Protein AF-0000000068094426 (afdb_homodimer)

Secondary structure (DSSP, 8-state):
--HHHHHHHHHHHHHHHHH--HHHHHHHHHHHHHHHHHHHHIIIIIIS----S-HHHHHHHHHHHHHHHHHTS---HHHHHHHHHHHHHHHHHHHHHHHTTS-THHHHHHHHHHHHHHHHHHHH-HHHH-GGG-EE-----EETTEETTSHHHHHHHHHHHHHHHHHHHHHHHTSHHHHHHHHHHH-HHHHHHTT--HHHHHHHHHHHHHHHHHHHHHHHHHHHSEE-STTSSHHHHHHHHHHHHHTTTT-TTTHHHHHHHHHHHHHHHGGGSTTHHHHHHHHHHHHHHS-HHHHHHHHHHHHHHHHHHHT---------/--HHHHHHHHHHHHHHHHH--HHHHHHHHHHHHHHHHHHHHIIIIIIS----S-HHHHHHHHHHHHHHHHHTS---HHHHHHHHHHHHHHHHHHHHHHHTTS-THHHHHHHHHHHHHHHHHHHH-HHHH-GGG-EE-----EETTEETTSHHHHHHHHHHHHHHHHHHHHHHHTSHHHHHHHHHHH-HHHHHHTT--HHHHHHHHHHHHHHHHHHHHHHHHHHHSEE-STTSSHHHHHHHHHHHHHTTSS-TTTHHHHHHHHHHHHHHHGGGSTTHHHHHHHHHHHHHHS-HHHHHHHHHHHHHHHHHHHT-----TT--

Solvent-accessible surface area (backbone atoms only — not comparable to full-atom values): 30551 Å² total; per-residue (Å²): 124,73,60,62,64,54,52,53,52,50,50,51,49,51,52,52,59,70,67,67,43,67,65,60,35,46,53,50,33,52,35,24,44,53,37,28,30,29,53,20,44,20,49,29,36,36,39,33,54,44,64,65,42,21,55,21,28,24,22,40,48,0,20,48,43,16,38,44,33,29,60,75,64,64,36,56,45,67,57,13,27,54,45,3,14,50,50,10,17,51,49,26,38,55,47,35,68,59,43,65,78,42,56,68,52,54,20,31,50,35,29,31,28,51,18,50,26,47,30,45,49,37,38,67,35,42,92,80,42,36,8,80,80,19,44,74,33,82,61,59,44,60,63,86,88,43,67,39,71,42,54,69,48,38,31,52,53,35,43,51,52,34,51,51,49,50,51,51,51,53,54,41,54,74,33,74,64,24,51,50,31,40,40,34,33,71,31,50,68,61,24,48,75,75,72,39,61,49,67,60,55,53,33,52,42,34,19,52,18,16,21,31,13,0,35,24,16,13,52,47,27,51,68,64,33,49,45,52,41,75,71,27,34,64,67,41,15,50,48,40,48,31,23,21,46,60,21,47,26,63,35,72,75,39,31,53,55,16,29,51,49,52,49,52,50,46,60,69,30,53,85,63,55,78,51,45,56,42,51,48,26,50,50,37,42,48,37,68,76,50,44,40,56,57,47,48,46,46,46,46,48,49,49,43,48,52,51,49,62,68,56,51,73,77,73,74,81,61,88,122,124,74,58,61,65,53,53,52,52,50,51,52,48,52,54,51,60,70,66,66,44,66,66,60,38,45,51,50,31,52,34,23,46,52,38,28,31,28,54,21,45,21,49,30,35,35,39,33,54,45,63,66,42,21,54,20,27,24,22,40,46,0,20,49,42,15,39,44,33,30,60,76,64,64,36,55,44,67,58,14,26,52,45,3,14,49,52,10,17,51,48,25,37,55,47,34,70,59,42,66,78,43,57,68,53,54,20,31,52,38,29,32,27,50,18,52,28,47,33,46,48,37,38,68,34,42,91,80,41,37,9,78,79,18,44,75,33,83,59,59,44,60,64,85,89,44,67,40,71,43,56,69,46,37,31,54,53,35,43,48,53,34,52,51,49,49,52,52,49,53,54,40,53,74,33,74,62,26,50,51,31,41,40,33,34,72,33,51,68,60,23,46,74,74,74,40,58,50,68,59,56,54,32,52,42,35,20,52,20,15,21,31,12,0,35,25,15,13,53,47,28,50,69,65,32,47,44,52,42,76,71,27,32,65,65,41,15,50,48,39,49,32,23,22,46,61,22,48,26,62,36,74,75,39,31,54,56,17,29,51,51,52,50,53,52,48,60,69,31,54,85,63,55,78,51,46,57,40,49,47,26,51,50,37,42,49,36,68,77,50,42,40,55,57,48,48,44,49,47,47,47,50,49,44,48,54,51,50,63,68,56,56,72,81,72,70,80,60,88,115

InterPro domains:
  IPR001851 ABC transporter, permease [PF02653] (24-288)
  IPR043428 High-affinity branched-chain amino acid transport system permease protein LivM-like [PTHR30482] (7-308)
  IPR043428 High-affinity branched-chain amino acid transport system permease protein LivM-like [cd06581] (32-290)

Sequence (640 aa):
MKKLPLVLTLALLAAVYSTGNAYLINLFVVCAIYALPAIGLSLLVGHCGQISLGHAAFVGIGAYAAAIASQRWDMDPWLAVLFAAALACAAAWAVGKLVFRLRGHHLAMATLALGMIVHTVLVEWHDVTGGPDGISVAGVLKVGSLELASDPAFFVLGWLAVIVALILADNLIRSPFGLALRVVGESELVAGSIGIAPARVKQLIMMASGALAGLSGGLYTFWTGYISPDPFNVALSIKLLLIVALSGFTGTWRTLVGVFFVVLVSEGMKSFGHLDVILYGLLLILTMLFPVQRLGNALRHLLARRANRAKAPVIKANVLMKKLPLVLTLALLAAVYSTGNAYLINLFVVCAIYALPAIGLSLLVGHCGQISLGHAAFVGIGAYAAAIASQRWDMDPWLAVLFAAALACAAAWAVGKLVFRLRGHHLAMATLALGMIVHTVLVEWHDVTGGPDGISVAGVLKVGSLELASDPAFFVLGWLAVIVALILADNLIRSPFGLALRVVGESELVAGSIGIAPARVKQLIMMASGALAGLSGGLYTFWTGYISPDPFNVALSIKLLLIVALSGFTGTWRTLVGVFFVVLVSEGMKSFGHLDVILYGLLLILTMLFPVQRLGNALRHLLARRANRAKAPVIKANVL

Radius of gyration: 27.64 Å; Cα contacts (8 Å, |Δi|>4): 1057; chains: 2; bounding box: 78×78×103 Å

Organism: Bordetella pertussis (strain Tohama I / ATCC BAA-589 / NCTC 13251) (NCBI:txid257313)

Foldseek 3Di:
DPVVLVVVVVVVLVVQLVVVDQVSLLLLLQLLLLLLLLLLQLLQCVQQVQDALQLLLLLLQLQLQLQCCCVVVVDALVVSLQRLLVVLLVVLLVLLVVLVVDDDVSSHVSNQVVNAVSLVCLQPVCVRQVHQVGGFHPHFHDDVPDTCQGSSSSSVVSVVLSSVSLVVSVVCCVDVLVVLSNQNSVPVVRSVVVPHHSSVSSSVSSSSSSSSSSSSSSSVNNRVSTDGSVCSHSLSSLLSVLLCQQLLSNDSSSSSVSSSVLSVVVVVCVVVPPCSSVVSVVSSVVCVVPPVVVVVVVVVVVVVVVVVVVPPPPPPPDDD/DPVVLVVVVVVVLVVQLVVVDQVSLLLLLQLLLLLLLLLLQLLLCVQQVQDALQLLLLLQQLQLQLQQCCVVVVDALVVSLQRLLVVLLVVLLVLLVVLVVDDDVSSHVSNQVVNAVSLVCLQPVCVRQVHQVGGFHPHFHDDVPDTCQGSSSSSVVSVVLSSVSLVVSVVCCVDVLVVLSNQNSVPVVSSVVVPHHSSVSSSVSSSSSSSSSSSSSSSVNNNVSTDGSVCSHSLSSLLSVLLCQQLLSNDSSSSSVSSSVLSVVVVVCVVVPPCSSVVSVVSSVVCVVPPVVVVVVVVVVVVVVVVVVVPPPPPPPPDD

pLDDT: mean 86.68, std 14.38, range [25.67, 98.44]

Structure (mmCIF, N/CA/C/O backbone):
data_AF-0000000068094426-model_v1
#
loop_
_entity.id
_entity.type
_entity.pdbx_description
1 polymer 'Branched-chain amino acid transport system permease'
#
loop_
_atom_site.group_PDB
_atom_site.id
_atom_site.type_symbol
_atom_site.label_atom_id
_atom_site.label_alt_id
_atom_site.label_comp_id
_atom_site.label_asym_id
_atom_site.label_entity_id
_atom_site.label_seq_id
_atom_site.pdbx_PDB_ins_code
_atom_site.Cartn_x
_atom_site.Cartn_y
_atom_site.Cartn_z
_atom_site.occupancy
_atom_site.B_iso_or_equiv
_atom_site.auth_seq_id
_atom_site.auth_comp_id
_atom_site.auth_asym_id
_atom_site.auth_atom_id
_atom_site.pdbx_PDB_model_num
ATOM 1 N N . MET A 1 1 ? -12.359 27.344 19.328 1 56.66 1 MET A N 1
ATOM 2 C CA . MET A 1 1 ? -11.102 26.625 19.453 1 56.66 1 MET A CA 1
ATOM 3 C C . MET A 1 1 ? -10.82 26.281 20.922 1 56.66 1 MET A C 1
ATOM 5 O O . MET A 1 1 ? -11.055 27.094 21.812 1 56.66 1 MET A O 1
ATOM 9 N N . LYS A 1 2 ? -10.781 25.047 21.109 1 63.69 2 LYS A N 1
ATOM 10 C CA . LYS A 1 2 ? -10.492 24.719 22.5 1 63.69 2 LYS A CA 1
ATOM 11 C C . LYS A 1 2 ? -9.148 25.297 22.938 1 63.69 2 LYS A C 1
ATOM 13 O O . LYS A 1 2 ? -8.109 24.984 22.359 1 63.69 2 LYS A O 1
ATOM 18 N N . LYS A 1 3 ? -9.164 26.328 23.625 1 77.75 3 LYS A N 1
ATOM 19 C CA . LYS A 1 3 ? -8.023 27.125 24.078 1 77.75 3 LYS A CA 1
ATOM 20 C C . LYS A 1 3 ? -7.035 26.266 24.859 1 7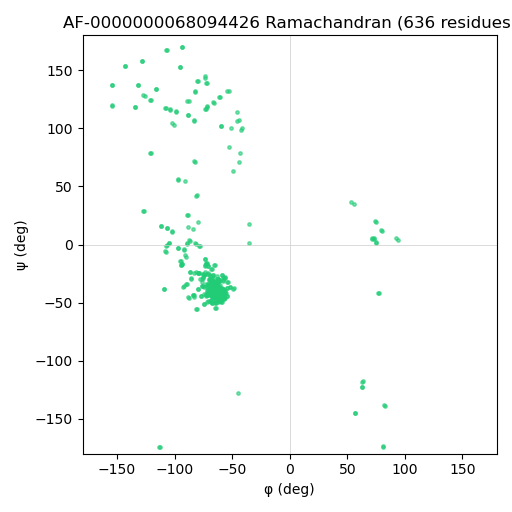7.75 3 LYS A C 1
ATOM 22 O O . LYS A 1 3 ? -5.824 26.5 24.812 1 77.75 3 LYS A O 1
ATOM 27 N N . LEU A 1 4 ? -7.488 25.297 25.469 1 80.81 4 LEU A N 1
ATOM 28 C CA . LEU A 1 4 ? -6.645 24.531 26.375 1 80.81 4 LEU A CA 1
ATOM 29 C C . LEU A 1 4 ? -5.582 23.75 25.609 1 80.81 4 LEU A C 1
ATOM 31 O O . LEU A 1 4 ? -4.391 23.859 25.922 1 80.81 4 LEU A O 1
ATOM 35 N N . PRO A 1 5 ? -6.023 23.062 24.578 1 84.62 5 PRO A N 1
ATOM 36 C CA . PRO A 1 5 ? -4.973 22.344 23.844 1 84.62 5 PRO A CA 1
ATOM 37 C C . PRO A 1 5 ? -3.953 23.281 23.203 1 84.62 5 PRO A C 1
ATOM 39 O O . PRO A 1 5 ? -2.771 22.938 23.109 1 84.62 5 PRO A O 1
ATOM 42 N N . LEU A 1 6 ? -4.34 24.406 22.797 1 85.81 6 LEU A N 1
ATOM 43 C CA . LEU A 1 6 ? -3.428 25.375 22.219 1 85.81 6 LEU A CA 1
ATOM 44 C C . LEU A 1 6 ? -2.424 25.875 23.25 1 85.81 6 LEU A C 1
ATOM 46 O O . LEU A 1 6 ? -1.223 25.938 22.969 1 85.81 6 LEU A O 1
ATOM 50 N N . VAL A 1 7 ? -2.891 26.188 24.453 1 87.44 7 VAL A N 1
ATOM 51 C CA . VAL A 1 7 ? -2.035 26.719 25.516 1 87.44 7 VAL A CA 1
ATOM 52 C C . VAL A 1 7 ? -1.051 25.641 25.969 1 87.44 7 VAL A C 1
ATOM 54 O O . VAL A 1 7 ? 0.125 25.922 26.203 1 87.44 7 VAL A O 1
ATOM 57 N N . LEU A 1 8 ? -1.544 24.406 26.016 1 87.75 8 LEU A N 1
ATOM 58 C CA . LEU A 1 8 ? -0.679 23.297 26.438 1 87.75 8 LEU A CA 1
ATOM 59 C C . LEU A 1 8 ? 0.419 23.062 25.406 1 87.75 8 LEU A C 1
ATOM 61 O O . LEU A 1 8 ? 1.565 22.781 25.766 1 87.75 8 LEU A O 1
ATOM 65 N N . THR A 1 9 ? 0.026 23.141 24.125 1 88.81 9 THR A N 1
ATOM 66 C CA . THR A 1 9 ? 1.009 22.938 23.062 1 88.81 9 THR A CA 1
ATOM 67 C C . THR A 1 9 ? 2.043 24.062 23.078 1 88.81 9 THR A C 1
ATOM 69 O O . THR A 1 9 ? 3.244 23.812 22.969 1 88.81 9 THR A O 1
ATOM 72 N N . LEU A 1 10 ? 1.638 25.328 23.344 1 89.12 10 LEU A N 1
ATOM 73 C CA . LEU A 1 10 ? 2.551 26.453 23.375 1 89.12 10 LEU A CA 1
ATOM 74 C C . LEU A 1 10 ? 3.475 26.375 24.578 1 89.12 10 LEU A C 1
ATOM 76 O O . LEU A 1 10 ? 4.66 26.703 24.484 1 89.12 10 LEU A O 1
ATOM 80 N N . ALA A 1 11 ? 2.895 25.969 25.688 1 89 11 ALA A N 1
ATOM 81 C CA . ALA A 1 11 ? 3.695 25.828 26.891 1 89 11 ALA A CA 1
ATOM 82 C C . ALA A 1 11 ? 4.773 24.75 26.719 1 89 11 ALA A C 1
ATOM 84 O O . ALA A 1 11 ? 5.918 24.938 27.141 1 89 11 ALA A O 1
ATOM 85 N N . LEU A 1 12 ? 4.355 23.641 26.078 1 89.25 12 LEU A N 1
ATOM 86 C CA . LEU A 1 12 ? 5.312 22.578 25.812 1 89.25 12 LEU A CA 1
ATOM 87 C C . LEU A 1 12 ? 6.418 23.062 24.875 1 89.25 12 LEU A C 1
ATOM 89 O O . LEU A 1 12 ? 7.594 22.766 25.109 1 89.25 12 LEU A O 1
ATOM 93 N N . LEU A 1 13 ? 6.074 23.797 23.875 1 90.69 13 LEU A N 1
ATOM 94 C CA . LEU A 1 13 ? 7.047 24.297 22.906 1 90.69 13 LEU A CA 1
ATOM 95 C C . LEU A 1 13 ? 7.992 25.297 23.562 1 90.69 13 LEU A C 1
ATOM 97 O O . LEU A 1 13 ? 9.203 25.266 23.312 1 90.69 13 LEU A O 1
ATOM 101 N N . ALA A 1 14 ? 7.398 26.156 24.391 1 89.75 14 ALA A N 1
ATOM 102 C CA . ALA A 1 14 ? 8.219 27.141 25.094 1 89.75 14 ALA A CA 1
ATOM 103 C C . ALA A 1 14 ? 9.195 26.469 26.047 1 89.75 14 ALA A C 1
ATOM 105 O O . ALA A 1 14 ? 10.352 26.875 26.172 1 89.75 14 ALA A O 1
ATOM 106 N N . ALA A 1 15 ? 8.734 25.438 26.672 1 89.62 15 ALA A N 1
ATOM 107 C CA . ALA A 1 15 ? 9.578 24.688 27.609 1 89.62 15 ALA A CA 1
ATOM 108 C C . ALA A 1 15 ? 10.742 24.016 26.875 1 89.62 15 ALA A C 1
ATOM 110 O O . ALA A 1 15 ? 11.875 24.031 27.344 1 89.62 15 ALA A O 1
ATOM 111 N N . VAL A 1 16 ? 10.445 23.453 25.719 1 88.5 16 VAL A N 1
ATOM 112 C CA . VAL A 1 16 ? 11.461 22.734 24.953 1 88.5 16 VAL A CA 1
ATOM 113 C C . VAL A 1 16 ? 12.461 23.734 24.375 1 88.5 16 VAL A C 1
ATOM 115 O O . VAL A 1 16 ? 13.672 23.516 24.438 1 88.5 16 VAL A O 1
ATOM 118 N N . TYR A 1 17 ? 11.922 24.844 23.859 1 86.38 17 TYR A N 1
ATOM 119 C CA . TYR A 1 17 ? 12.781 25.859 23.266 1 86.38 17 TYR A CA 1
ATOM 120 C C . TYR A 1 17 ? 13.703 26.469 24.312 1 86.38 17 TYR A C 1
ATOM 122 O O . TYR A 1 17 ? 14.867 26.766 24.031 1 86.38 17 TYR A O 1
ATOM 130 N N . SER A 1 18 ? 13.242 26.625 25.531 1 87.88 18 SER A N 1
ATOM 131 C CA . SER A 1 18 ? 13.984 27.281 26.609 1 87.88 18 SER A CA 1
ATOM 132 C C . SER A 1 18 ? 15.109 26.375 27.125 1 87.88 18 SER A C 1
ATOM 134 O O . SER A 1 18 ? 16.078 26.875 27.703 1 87.88 18 SER A O 1
ATOM 136 N N . THR A 1 19 ? 14.992 25.078 26.953 1 87.44 19 THR A N 1
ATOM 137 C CA . THR A 1 19 ? 16.062 24.172 27.391 1 87.44 19 THR A CA 1
ATOM 138 C C . THR A 1 19 ? 17.344 24.438 26.594 1 87.44 19 THR A C 1
ATOM 140 O O . THR A 1 19 ? 18.438 24.172 27.078 1 87.44 19 THR A O 1
ATOM 143 N N . GLY A 1 20 ? 17.25 24.906 25.328 1 83.44 20 GLY A N 1
ATOM 144 C CA . GLY A 1 20 ? 18.375 25.203 24.469 1 83.44 20 GLY A CA 1
ATOM 145 C C . GLY A 1 20 ? 19.109 23.969 23.984 1 83.44 20 GLY A C 1
ATOM 146 O O . GLY A 1 20 ? 20.203 24.047 23.438 1 83.44 20 GLY A O 1
ATOM 147 N N . ASN A 1 21 ? 18.547 22.828 24.312 1 89.88 21 ASN A N 1
ATOM 148 C CA . ASN A 1 21 ? 19.156 21.562 23.875 1 89.88 21 ASN A CA 1
ATOM 149 C C . ASN A 1 21 ? 18.969 21.344 22.391 1 89.88 21 ASN A C 1
ATOM 151 O O . ASN A 1 21 ? 17.844 21.234 21.906 1 89.88 21 ASN A O 1
ATOM 155 N N . ALA A 1 22 ? 20.109 21.25 21.672 1 88.25 22 ALA A N 1
ATOM 156 C CA . ALA A 1 22 ? 20.094 21.141 20.219 1 88.25 22 ALA A CA 1
ATOM 157 C C . ALA A 1 22 ? 19.391 19.859 19.781 1 88.25 22 ALA A C 1
ATOM 159 O O . ALA A 1 22 ? 18.672 19.844 18.781 1 88.25 22 ALA A O 1
ATOM 160 N N . TYR A 1 23 ? 19.531 18.844 20.562 1 88.81 23 TYR A N 1
ATOM 161 C CA . TYR A 1 23 ? 18.922 17.562 20.234 1 88.81 23 TYR A CA 1
ATOM 162 C C . TYR A 1 23 ? 17.406 17.641 20.328 1 88.81 23 TYR A C 1
ATOM 164 O O . TYR A 1 23 ? 16.703 17.219 19.422 1 88.81 23 TYR A O 1
ATOM 172 N N . LEU A 1 24 ? 16.922 18.156 21.359 1 90.31 24 LEU A N 1
ATOM 173 C CA . LEU A 1 24 ? 15.477 18.281 21.578 1 90.31 24 LEU A CA 1
ATOM 174 C C . LEU A 1 24 ? 14.852 19.203 20.547 1 90.31 24 LEU A C 1
ATOM 176 O O . LEU A 1 24 ? 13.75 18.938 20.047 1 90.31 24 LEU A O 1
ATOM 180 N N . ILE A 1 25 ? 15.539 20.266 20.266 1 90.69 25 ILE A N 1
ATOM 181 C CA . ILE A 1 25 ? 15.031 21.219 19.266 1 90.69 25 ILE A CA 1
ATOM 182 C C . ILE A 1 25 ? 14.93 20.531 17.906 1 90.69 25 ILE A C 1
ATOM 184 O O . ILE A 1 25 ? 13.914 20.656 17.219 1 90.69 25 ILE A O 1
ATOM 188 N N . ASN A 1 26 ? 15.938 19.781 17.547 1 90.44 26 ASN A N 1
ATOM 189 C CA . ASN A 1 26 ? 15.906 19.047 16.281 1 90.44 26 ASN A CA 1
ATOM 190 C C . ASN A 1 26 ? 14.75 18.062 16.234 1 90.44 26 ASN A C 1
ATOM 192 O O . ASN A 1 26 ? 14.062 17.953 15.219 1 90.44 26 ASN A O 1
ATOM 196 N N . LEU A 1 27 ? 14.547 17.391 17.281 1 91.75 27 LEU A N 1
ATOM 197 C CA . LEU A 1 27 ? 13.477 16.422 17.391 1 91.75 27 LEU A CA 1
ATOM 198 C C . LEU A 1 27 ? 12.117 17.078 17.188 1 91.75 27 LEU A C 1
ATOM 200 O O . LEU A 1 27 ? 11.242 16.516 16.5 1 91.75 27 LEU A O 1
ATOM 204 N N . PHE A 1 28 ? 11.953 18.188 17.734 1 94 28 PHE A N 1
ATOM 205 C CA . PHE A 1 28 ? 10.672 18.859 17.641 1 94 28 PHE A CA 1
ATOM 206 C C . PHE A 1 28 ? 10.477 19.469 16.25 1 94 28 PHE A C 1
ATOM 208 O O . PHE A 1 28 ? 9.344 19.688 15.812 1 94 28 PHE A O 1
ATOM 215 N N . VAL A 1 29 ? 11.578 19.812 15.594 1 92.94 29 VAL A N 1
ATOM 216 C CA . VAL A 1 29 ? 11.461 20.25 14.203 1 92.94 29 VAL A CA 1
ATOM 217 C C . VAL A 1 29 ? 10.914 19.109 13.352 1 92.94 29 VAL A C 1
ATOM 219 O O . VAL A 1 29 ? 10 19.297 12.547 1 92.94 29 VAL A O 1
ATOM 222 N N . VAL A 1 30 ? 11.406 17.922 13.617 1 93.69 30 VAL A N 1
ATOM 223 C CA . VAL A 1 30 ? 10.938 16.734 12.906 1 93.69 30 VAL A CA 1
ATOM 224 C C . VAL A 1 30 ? 9.453 16.516 13.188 1 93.69 30 VAL A C 1
ATOM 226 O O . VAL A 1 30 ? 8.68 16.203 12.281 1 93.69 30 VAL A O 1
ATOM 229 N N . CYS A 1 31 ? 9.07 16.734 14.375 1 95.94 31 CYS A N 1
ATOM 230 C CA . CYS A 1 31 ? 7.668 16.609 14.75 1 95.94 31 CYS A CA 1
ATOM 231 C C . CYS A 1 31 ? 6.797 17.562 13.953 1 95.94 31 CYS A C 1
ATOM 233 O O . CYS A 1 31 ? 5.719 17.188 13.484 1 95.94 31 CYS A O 1
ATOM 235 N N . ALA A 1 32 ? 7.289 18.766 13.836 1 95.56 32 ALA A N 1
ATOM 236 C CA . ALA A 1 32 ? 6.523 19.766 13.102 1 95.56 32 ALA A CA 1
ATOM 237 C C . ALA A 1 32 ? 6.355 19.359 11.641 1 95.56 32 ALA A C 1
ATOM 239 O O . ALA A 1 32 ? 5.277 19.531 11.062 1 95.56 32 ALA A O 1
ATOM 240 N N . ILE A 1 33 ? 7.375 18.797 11.062 1 95.25 33 ILE A N 1
ATOM 241 C CA . ILE A 1 33 ? 7.383 18.406 9.648 1 95.25 33 ILE A CA 1
ATOM 242 C C . ILE A 1 33 ? 6.379 17.281 9.414 1 95.25 33 ILE A C 1
ATOM 244 O O . ILE A 1 33 ? 5.668 17.281 8.406 1 95.25 33 ILE A O 1
ATOM 248 N N . TYR A 1 34 ? 6.266 16.391 10.352 1 96.81 34 TYR A N 1
ATOM 249 C CA . TYR A 1 34 ? 5.336 15.273 10.195 1 96.81 34 TYR A CA 1
ATOM 250 C C . TYR A 1 34 ? 3.922 15.68 10.578 1 96.81 34 TYR A C 1
ATOM 252 O O . TYR A 1 34 ? 2.947 15.078 10.133 1 96.81 34 TYR A O 1
ATOM 260 N N . ALA A 1 35 ? 3.793 16.672 11.398 1 97.56 35 ALA A N 1
ATOM 261 C CA . ALA A 1 35 ? 2.486 17.094 11.891 1 97.56 35 ALA A CA 1
ATOM 262 C C . ALA A 1 35 ? 1.644 17.703 10.773 1 97.56 35 ALA A C 1
ATOM 264 O O . ALA A 1 35 ? 0.436 17.453 10.695 1 97.56 35 ALA A O 1
ATOM 265 N N . LEU A 1 36 ? 2.271 18.391 9.891 1 97.81 36 LEU A N 1
ATOM 266 C CA . LEU A 1 36 ? 1.551 19.125 8.852 1 97.81 36 LEU A CA 1
ATOM 267 C C . LEU A 1 36 ? 0.814 18.156 7.93 1 97.81 36 LEU A C 1
ATOM 269 O O . LEU A 1 36 ? -0.41 18.219 7.801 1 97.81 36 LEU A O 1
ATOM 273 N N . PRO A 1 37 ? 1.531 17.188 7.348 1 97.81 37 PRO A N 1
ATOM 274 C CA . PRO A 1 37 ? 0.796 16.25 6.508 1 97.81 37 PRO A CA 1
ATOM 275 C C . PRO A 1 37 ? -0.176 15.383 7.305 1 97.81 37 PRO A C 1
ATOM 277 O O . PRO A 1 37 ? -1.22 14.977 6.785 1 97.81 37 PRO A O 1
ATOM 280 N N . ALA A 1 38 ? 0.152 15.086 8.531 1 97.38 38 ALA A N 1
ATOM 281 C CA . ALA A 1 38 ? -0.711 14.25 9.375 1 97.38 38 ALA A CA 1
ATOM 282 C C . ALA A 1 38 ? -2.033 14.953 9.664 1 97.38 38 ALA A C 1
ATOM 284 O O . ALA A 1 38 ? -3.09 14.32 9.688 1 97.38 38 ALA A O 1
ATOM 285 N N . ILE A 1 39 ? -1.992 16.266 9.898 1 96.75 39 ILE A N 1
ATOM 286 C CA . ILE A 1 39 ? -3.201 17.047 10.141 1 96.75 39 ILE A CA 1
ATOM 287 C C . ILE A 1 39 ? -4.109 16.984 8.914 1 96.75 39 ILE A C 1
ATOM 289 O O . ILE A 1 39 ? -5.316 16.75 9.039 1 96.75 39 ILE A O 1
ATOM 293 N N . GLY A 1 40 ? -3.514 17.172 7.762 1 97.12 40 GLY A N 1
ATOM 294 C CA . GLY A 1 40 ? -4.289 17.062 6.535 1 97.12 40 GLY A CA 1
ATOM 295 C C . GLY A 1 40 ? -4.891 15.688 6.32 1 97.12 40 GLY A C 1
ATOM 296 O O . GLY A 1 40 ? -6.062 15.57 5.961 1 97.12 40 GLY A O 1
ATOM 297 N N . LEU A 1 41 ? -4.121 14.719 6.539 1 96.06 41 LEU A N 1
ATOM 298 C CA . LEU A 1 41 ? -4.578 13.344 6.352 1 96.06 41 LEU A CA 1
ATOM 299 C C . LEU A 1 41 ? -5.672 13 7.352 1 96.06 41 LEU A C 1
ATOM 301 O O . LEU A 1 41 ? -6.586 12.234 7.035 1 96.06 41 LEU A O 1
ATOM 305 N N . SER A 1 42 ? -5.578 13.523 8.547 1 94.94 42 SER A N 1
ATOM 306 C CA . SER A 1 42 ? -6.598 13.281 9.562 1 94.94 42 SER A CA 1
ATOM 307 C C . SER A 1 42 ? -7.949 13.836 9.125 1 94.94 42 SER A C 1
ATOM 309 O O . SER A 1 42 ? -8.992 13.25 9.422 1 94.94 42 SER A O 1
ATOM 311 N N . LEU A 1 43 ? -7.941 14.945 8.461 1 94.88 43 LEU A N 1
ATOM 312 C CA . LEU A 1 43 ? -9.188 15.516 7.945 1 94.88 43 LEU A CA 1
ATOM 313 C C . LEU A 1 43 ? -9.773 14.633 6.852 1 94.88 43 LEU A C 1
ATOM 315 O O . LEU A 1 43 ? -10.984 14.391 6.828 1 94.88 43 LEU A O 1
ATOM 319 N N . LEU A 1 44 ? -8.906 14.133 6 1 95.31 44 LEU A N 1
ATOM 320 C CA . LEU A 1 44 ? -9.336 13.328 4.855 1 95.31 44 LEU A CA 1
ATOM 321 C C . LEU A 1 44 ? -9.828 11.961 5.305 1 95.31 44 LEU A C 1
ATOM 323 O O . LEU A 1 44 ? -10.938 11.547 4.961 1 95.31 44 LEU A O 1
ATOM 327 N N . VAL A 1 45 ? -9.07 11.289 6.109 1 92.5 45 VAL A N 1
ATOM 328 C CA . VAL A 1 45 ? -9.367 9.914 6.52 1 92.5 45 VAL A CA 1
ATOM 329 C C . VAL A 1 45 ? -10.344 9.93 7.695 1 92.5 45 VAL A C 1
ATOM 331 O O . VAL A 1 45 ? -11.297 9.148 7.727 1 92.5 45 VAL A O 1
ATOM 334 N N . GLY A 1 46 ? -10.125 10.773 8.617 1 89.94 46 GLY A N 1
ATOM 335 C CA . GLY A 1 46 ? -10.898 10.781 9.844 1 89.94 46 GLY A CA 1
ATOM 336 C C . GLY A 1 46 ? -12.297 11.344 9.664 1 89.94 46 GLY A C 1
ATOM 337 O O . GLY A 1 46 ? -13.281 10.711 10.055 1 89.94 46 GLY A O 1
ATOM 338 N N . HIS A 1 47 ? -12.391 12.469 9.094 1 91 47 HIS A N 1
ATOM 339 C CA . HIS A 1 47 ? -13.68 13.148 9.023 1 91 47 HIS A CA 1
ATOM 340 C C . HIS A 1 47 ? -14.414 12.797 7.73 1 91 47 HIS A C 1
ATOM 342 O O . HIS A 1 47 ? -15.633 12.641 7.73 1 91 47 HIS A O 1
ATOM 348 N N . CYS A 1 48 ? -13.688 12.664 6.684 1 93.31 48 CYS A N 1
ATOM 349 C CA . CYS A 1 48 ? -14.336 12.414 5.402 1 93.31 48 CYS A CA 1
ATOM 350 C C . CYS A 1 48 ? -14.406 10.922 5.105 1 93.31 48 CYS A C 1
ATOM 352 O O . CYS A 1 48 ? -15.102 10.5 4.18 1 93.31 48 CYS A O 1
ATOM 354 N N . GLY A 1 49 ? -13.703 10.164 5.801 1 91.62 49 GLY A N 1
ATOM 355 C CA . GLY A 1 49 ? -13.773 8.719 5.664 1 91.62 49 GLY A CA 1
ATOM 356 C C . GLY A 1 49 ? -13.094 8.203 4.406 1 91.62 49 GLY A C 1
ATOM 357 O O . GLY A 1 49 ? -13.43 7.129 3.912 1 91.62 49 GLY A O 1
ATOM 358 N N . GLN A 1 50 ? -12.195 8.984 3.816 1 92.56 50 GLN A N 1
ATOM 359 C CA . GLN A 1 50 ? -11.492 8.578 2.604 1 92.56 50 GLN A CA 1
ATOM 360 C C . GLN A 1 50 ? -10.055 8.164 2.912 1 92.56 50 GLN A C 1
ATOM 362 O O . GLN A 1 50 ? -9.25 8.992 3.336 1 92.56 50 GLN A O 1
ATOM 367 N N . ILE A 1 51 ? -9.758 6.941 2.668 1 90.94 51 ILE A N 1
ATOM 368 C CA . ILE A 1 51 ? -8.422 6.438 2.969 1 90.94 51 ILE A CA 1
ATOM 369 C C . ILE A 1 51 ? -7.457 6.836 1.855 1 90.94 51 ILE A C 1
ATOM 371 O O . ILE A 1 51 ? -7.836 6.879 0.683 1 90.94 51 ILE A O 1
ATOM 375 N N . SER A 1 52 ? -6.293 7.184 2.217 1 94 52 SER A N 1
ATOM 376 C CA . SER A 1 52 ? -5.23 7.484 1.265 1 94 52 SER A CA 1
ATOM 377 C C . SER A 1 52 ? -3.922 6.816 1.666 1 94 52 SER A C 1
ATOM 379 O O . SER A 1 52 ? -3.363 7.117 2.723 1 94 52 SER A O 1
ATOM 381 N N . LEU A 1 53 ? -3.426 5.941 0.805 1 94.44 53 LEU A N 1
ATOM 382 C CA . LEU A 1 53 ? -2.17 5.246 1.065 1 94.44 53 LEU A CA 1
ATOM 383 C C . LEU A 1 53 ? -1.031 5.855 0.254 1 94.44 53 LEU A C 1
ATOM 385 O O . LEU A 1 53 ? 0.049 5.27 0.154 1 94.44 53 LEU A O 1
ATOM 389 N N . GLY A 1 54 ? -1.263 6.977 -0.337 1 94.81 54 GLY A N 1
ATOM 390 C CA . GLY A 1 54 ? -0.261 7.602 -1.188 1 94.81 54 GLY A CA 1
ATOM 391 C C . GLY A 1 54 ? 0.036 9.039 -0.805 1 94.81 54 GLY A C 1
ATOM 392 O O . GLY A 1 54 ? 0.404 9.852 -1.656 1 94.81 54 GLY A O 1
ATOM 393 N N . HIS A 1 55 ? -0.102 9.375 0.402 1 95.44 55 HIS A N 1
ATOM 394 C CA . HIS A 1 55 ? 0.045 10.766 0.83 1 95.44 55 HIS A CA 1
ATOM 395 C C . HIS A 1 55 ? 1.502 11.211 0.764 1 95.44 55 HIS A C 1
ATOM 397 O O . HIS A 1 55 ? 1.786 12.406 0.662 1 95.44 55 HIS A O 1
ATOM 403 N N . ALA A 1 56 ? 2.428 10.281 0.847 1 96.19 56 ALA A N 1
ATOM 404 C CA . ALA A 1 56 ? 3.85 10.578 0.708 1 96.19 56 ALA A CA 1
ATOM 405 C C . ALA A 1 56 ? 4.145 11.242 -0.634 1 96.19 56 ALA A C 1
ATOM 407 O O . ALA A 1 56 ? 5.086 12.031 -0.752 1 96.19 56 ALA A O 1
ATOM 408 N N . ALA A 1 57 ? 3.35 10.953 -1.59 1 96.81 57 ALA A N 1
ATOM 409 C CA . ALA A 1 57 ? 3.525 11.523 -2.924 1 96.81 57 ALA A CA 1
ATOM 410 C C . ALA A 1 57 ? 3.4 13.039 -2.895 1 96.81 57 ALA A C 1
ATOM 412 O O . ALA A 1 57 ? 4.18 13.75 -3.537 1 96.81 57 ALA A O 1
ATOM 413 N N . PHE A 1 58 ? 2.461 13.516 -2.121 1 98.25 58 PHE A N 1
ATOM 414 C CA . PHE A 1 58 ? 2.238 14.961 -2.055 1 98.25 58 PHE A CA 1
ATOM 415 C C . PHE A 1 58 ? 3.373 15.648 -1.304 1 98.25 58 PHE A C 1
ATOM 417 O O . PHE A 1 58 ? 3.775 16.75 -1.66 1 98.25 58 PHE A O 1
ATOM 424 N N . VAL A 1 59 ? 3.885 14.992 -0.313 1 97.94 59 VAL A N 1
ATOM 425 C CA . VAL A 1 59 ? 5.043 15.523 0.396 1 97.94 59 VAL A CA 1
ATOM 426 C C . VAL A 1 59 ? 6.242 15.586 -0.546 1 97.94 59 VAL A C 1
ATOM 428 O O . VAL A 1 59 ? 6.957 16.594 -0.586 1 97.94 59 VAL A O 1
ATOM 431 N N . GLY A 1 60 ? 6.43 14.508 -1.272 1 97.31 60 GLY A N 1
ATOM 432 C CA . GLY A 1 60 ? 7.523 14.453 -2.229 1 97.31 60 GLY A CA 1
ATOM 433 C C . GLY A 1 60 ? 7.414 15.5 -3.324 1 97.31 60 GLY A C 1
ATOM 434 O O . GLY A 1 60 ? 8.398 16.156 -3.664 1 97.31 60 GLY A O 1
ATOM 435 N N . ILE A 1 61 ? 6.238 15.648 -3.852 1 97.19 61 ILE A N 1
ATOM 436 C CA . ILE A 1 61 ? 6.004 16.656 -4.875 1 97.19 61 ILE A CA 1
ATOM 437 C C . ILE A 1 61 ? 6.344 18.047 -4.324 1 97.19 61 ILE A C 1
ATOM 439 O O . ILE A 1 61 ? 7 18.844 -4.992 1 97.19 61 ILE A O 1
ATOM 443 N N . GLY A 1 62 ? 5.926 18.312 -3.131 1 97.38 62 GLY A N 1
ATOM 444 C CA . GLY A 1 62 ? 6.242 19.578 -2.498 1 97.38 62 GLY A CA 1
ATOM 445 C C . GLY A 1 62 ? 7.73 19.781 -2.277 1 97.38 62 GLY A C 1
ATOM 446 O O . GLY A 1 62 ? 8.266 20.859 -2.551 1 97.38 62 GLY A O 1
ATOM 447 N N . ALA A 1 63 ? 8.367 18.766 -1.794 1 96.19 63 ALA A N 1
ATOM 448 C CA . ALA A 1 63 ? 9.797 18.828 -1.525 1 96.19 63 ALA A CA 1
ATOM 449 C C . ALA A 1 63 ? 10.578 19.125 -2.801 1 96.19 63 ALA A C 1
ATOM 451 O O . ALA A 1 63 ? 11.414 20.031 -2.826 1 96.19 63 ALA A O 1
ATOM 452 N N . TYR A 1 64 ? 10.258 18.469 -3.826 1 95.06 64 TYR A N 1
ATOM 453 C CA . TYR A 1 64 ? 11 18.641 -5.07 1 95.06 64 TYR A CA 1
ATOM 454 C C . TYR A 1 64 ? 10.617 19.938 -5.762 1 95.06 64 TYR A C 1
ATOM 456 O O . TYR A 1 64 ? 11.453 20.578 -6.414 1 95.06 64 TYR A O 1
ATOM 464 N N . ALA A 1 65 ? 9.344 20.281 -5.645 1 95.62 65 ALA A N 1
ATOM 465 C CA . ALA A 1 65 ? 8.938 21.562 -6.203 1 95.62 65 ALA A CA 1
ATOM 466 C C . ALA A 1 65 ? 9.727 22.703 -5.582 1 95.62 65 ALA A C 1
ATOM 468 O O . ALA A 1 65 ? 10.188 23.609 -6.289 1 95.62 65 ALA A O 1
ATOM 469 N N . ALA A 1 66 ? 9.867 22.703 -4.312 1 94.62 66 ALA A N 1
ATOM 470 C CA . ALA A 1 66 ? 10.617 23.75 -3.621 1 94.62 66 ALA A CA 1
ATOM 471 C C . ALA A 1 66 ? 12.094 23.719 -4.012 1 94.62 66 ALA A C 1
ATOM 473 O O . ALA A 1 66 ? 12.711 24.766 -4.227 1 94.62 66 ALA A O 1
ATOM 474 N N . ALA A 1 67 ? 12.625 22.531 -4.078 1 92.88 67 ALA A N 1
ATOM 475 C CA . ALA A 1 67 ? 14.039 22.375 -4.426 1 92.88 67 ALA A CA 1
ATOM 476 C C . ALA A 1 67 ? 14.312 22.891 -5.832 1 92.88 67 ALA A C 1
ATOM 478 O O . ALA A 1 67 ? 15.258 23.656 -6.043 1 92.88 67 ALA A O 1
ATOM 479 N N . ILE A 1 68 ? 13.508 22.516 -6.754 1 92.69 68 ILE A N 1
ATOM 480 C CA . ILE A 1 68 ? 13.703 22.891 -8.148 1 92.69 68 ILE A CA 1
ATOM 481 C C . ILE A 1 68 ? 13.469 24.391 -8.328 1 92.69 68 ILE A C 1
ATOM 483 O O . ILE A 1 68 ? 14.227 25.062 -9.031 1 92.69 68 ILE A O 1
ATOM 487 N N . ALA A 1 69 ? 12.422 24.906 -7.699 1 92.19 69 ALA A N 1
ATOM 488 C CA . ALA A 1 69 ? 12.125 26.328 -7.793 1 92.19 69 ALA A CA 1
ATOM 489 C C . ALA A 1 69 ? 13.273 27.172 -7.234 1 92.19 69 ALA A C 1
ATOM 491 O O . ALA A 1 69 ? 13.609 28.219 -7.785 1 92.19 69 ALA A O 1
ATOM 492 N N . SER A 1 70 ? 13.852 26.734 -6.211 1 88.25 70 SER A N 1
ATOM 493 C CA . SER A 1 70 ? 14.945 27.469 -5.586 1 88.25 70 SER A CA 1
ATOM 494 C C . SER A 1 70 ? 16.25 27.312 -6.371 1 88.25 70 SER A C 1
ATOM 496 O O . SER A 1 70 ? 16.953 28.281 -6.613 1 88.25 70 SER A O 1
ATOM 498 N N . GLN A 1 71 ? 16.562 26.141 -6.781 1 85.56 71 GLN A N 1
ATOM 499 C CA . GLN A 1 71 ? 17.844 25.859 -7.395 1 85.56 71 GLN A CA 1
ATOM 500 C C . GLN A 1 71 ? 17.844 26.203 -8.875 1 85.56 71 GLN A C 1
ATOM 502 O O . GLN A 1 71 ? 18.828 26.766 -9.391 1 85.56 71 GLN A O 1
ATOM 507 N N . ARG A 1 72 ? 16.812 25.844 -9.539 1 84.69 72 ARG A N 1
ATOM 508 C CA . ARG A 1 72 ? 16.812 26.031 -10.984 1 84.69 72 ARG A CA 1
ATOM 509 C C . ARG A 1 72 ? 16.266 27.391 -11.375 1 84.69 72 ARG A C 1
ATOM 511 O O . ARG A 1 72 ? 16.734 28 -12.336 1 84.69 72 ARG A O 1
ATOM 518 N N . TRP A 1 73 ? 15.289 27.875 -10.602 1 89.56 73 TRP A N 1
ATOM 519 C CA . TRP A 1 73 ? 14.641 29.125 -10.992 1 89.56 73 TRP A CA 1
ATOM 520 C C . TRP A 1 73 ? 15.07 30.266 -10.07 1 89.56 73 TRP A C 1
ATOM 522 O O . TRP A 1 73 ? 14.609 31.391 -10.227 1 89.56 73 TRP A O 1
ATOM 532 N N . ASP A 1 74 ? 15.867 30.047 -9.117 1 87.19 74 ASP A N 1
ATOM 533 C CA . ASP A 1 74 ? 16.375 31.047 -8.172 1 87.19 74 ASP A CA 1
ATOM 534 C C . ASP A 1 74 ? 15.234 31.781 -7.477 1 87.19 74 ASP A C 1
ATOM 536 O O . ASP A 1 74 ? 15.305 33 -7.281 1 87.19 74 ASP A O 1
ATOM 540 N N . MET A 1 75 ? 14.258 31.078 -7.254 1 88.69 75 MET A N 1
ATOM 541 C CA . MET A 1 75 ? 13.094 31.656 -6.578 1 88.69 75 MET A CA 1
ATOM 542 C C . MET A 1 75 ? 13.383 31.875 -5.098 1 88.69 75 MET A C 1
ATOM 544 O O . MET A 1 75 ? 14.109 31.094 -4.477 1 88.69 75 MET A O 1
ATOM 548 N N . ASP A 1 76 ? 12.82 33 -4.574 1 90.62 76 ASP A N 1
ATOM 549 C CA . ASP A 1 76 ? 12.906 33.219 -3.135 1 90.62 76 ASP A CA 1
ATOM 550 C C . ASP A 1 76 ? 12.398 32.031 -2.352 1 90.62 76 ASP A C 1
ATOM 552 O O . ASP A 1 76 ? 11.383 31.422 -2.717 1 90.62 76 ASP A O 1
ATOM 556 N N . PRO A 1 77 ? 13.141 31.625 -1.402 1 88.06 77 PRO A N 1
ATOM 557 C CA . PRO A 1 77 ? 12.789 30.422 -0.646 1 88.06 77 PRO A CA 1
ATOM 558 C C . PRO A 1 77 ? 11.359 30.453 -0.114 1 88.06 77 PRO A C 1
ATOM 560 O O . PRO A 1 77 ? 10.672 29.422 -0.109 1 88.06 77 PRO A O 1
ATOM 563 N N . TRP A 1 78 ? 10.883 31.594 0.29 1 90.69 78 TRP A N 1
ATOM 564 C CA . TRP A 1 78 ? 9.516 31.703 0.781 1 90.69 78 TRP A CA 1
ATOM 565 C C . TRP A 1 78 ? 8.508 31.422 -0.337 1 90.69 78 TRP A C 1
ATOM 567 O O . TRP A 1 78 ? 7.512 30.734 -0.13 1 90.69 78 TRP A O 1
ATOM 577 N N . LEU A 1 79 ? 8.773 31.953 -1.469 1 92.81 79 LEU A N 1
ATOM 578 C CA . LEU A 1 79 ? 7.906 31.719 -2.621 1 92.81 79 LEU A CA 1
ATOM 579 C C . LEU A 1 79 ? 7.988 30.266 -3.072 1 92.81 79 LEU A C 1
ATOM 581 O O . LEU A 1 79 ? 7 29.703 -3.561 1 92.81 79 LEU A O 1
ATOM 585 N N . ALA A 1 80 ? 9.188 29.688 -2.859 1 93.56 80 ALA A N 1
ATOM 586 C CA . ALA A 1 80 ? 9.367 28.297 -3.229 1 93.56 80 ALA A CA 1
ATOM 587 C C . ALA A 1 80 ? 8.516 27.375 -2.35 1 93.56 80 ALA A C 1
ATOM 589 O O . ALA A 1 80 ? 7.953 26.391 -2.832 1 93.56 80 ALA A O 1
ATOM 590 N N . VAL A 1 81 ? 8.438 27.734 -1.106 1 94.44 81 VAL A N 1
ATOM 591 C CA . VAL A 1 81 ? 7.633 26.953 -0.177 1 94.44 81 VAL A CA 1
ATOM 592 C C . VAL A 1 81 ? 6.156 27.078 -0.53 1 94.44 81 VAL A C 1
ATOM 594 O O . VAL A 1 81 ? 5.422 26.094 -0.534 1 94.44 81 VAL A O 1
ATOM 597 N N . LEU A 1 82 ? 5.695 28.266 -0.826 1 96 82 LEU A N 1
ATOM 598 C CA . LEU A 1 82 ? 4.312 28.5 -1.234 1 96 82 LEU A CA 1
ATOM 599 C C . LEU A 1 82 ? 4.012 27.781 -2.549 1 96 82 LEU A C 1
ATOM 601 O O . LEU A 1 82 ? 2.91 27.266 -2.74 1 96 82 LEU A O 1
ATOM 605 N N . PHE A 1 83 ? 5.008 27.812 -3.406 1 96.25 83 PHE A N 1
ATOM 606 C CA . PHE A 1 83 ? 4.867 27.109 -4.676 1 96.25 83 PHE A CA 1
ATOM 607 C C . PHE A 1 83 ? 4.734 25.609 -4.449 1 96.25 83 PHE A C 1
ATOM 609 O O . PHE A 1 83 ? 3.959 24.938 -5.133 1 96.25 83 PHE A O 1
ATOM 616 N N . ALA A 1 84 ? 5.535 25.094 -3.5 1 97.25 84 ALA A N 1
ATOM 617 C CA . ALA A 1 84 ? 5.465 23.688 -3.139 1 97.25 84 ALA A CA 1
ATOM 618 C C . ALA A 1 84 ? 4.062 23.312 -2.67 1 97.25 84 ALA A C 1
ATOM 620 O O . ALA A 1 84 ? 3.498 22.312 -3.117 1 97.25 84 ALA A O 1
ATOM 621 N N . ALA A 1 85 ? 3.504 24.109 -1.82 1 98 85 ALA A N 1
ATOM 622 C CA . ALA A 1 85 ? 2.154 23.875 -1.314 1 98 85 ALA A CA 1
ATOM 623 C C . ALA A 1 85 ? 1.125 23.953 -2.438 1 98 85 ALA A C 1
ATOM 625 O O . ALA A 1 85 ? 0.217 23.125 -2.518 1 98 85 ALA A O 1
ATOM 626 N N . ALA A 1 86 ? 1.272 24.922 -3.326 1 98.25 86 ALA A N 1
ATOM 627 C CA . ALA A 1 86 ? 0.34 25.125 -4.434 1 98.25 86 ALA A CA 1
ATOM 628 C C . ALA A 1 86 ? 0.393 23.969 -5.418 1 98.25 86 ALA A C 1
ATOM 630 O O . ALA A 1 86 ? -0.646 23.5 -5.887 1 98.25 86 ALA A O 1
ATOM 631 N N . LEU A 1 87 ? 1.614 23.562 -5.727 1 98 87 LEU A N 1
ATOM 632 C CA . LEU A 1 87 ? 1.762 22.469 -6.676 1 98 87 LEU A CA 1
ATOM 633 C C . LEU A 1 87 ? 1.208 21.172 -6.102 1 98 87 LEU A C 1
ATOM 635 O O . LEU A 1 87 ? 0.572 20.391 -6.812 1 98 87 LEU A O 1
ATOM 639 N N . ALA A 1 88 ? 1.522 20.891 -4.844 1 98.44 88 ALA A N 1
ATOM 640 C CA . ALA A 1 88 ? 0.978 19.703 -4.195 1 98.44 88 ALA A CA 1
ATOM 641 C C . ALA A 1 88 ? -0.545 19.766 -4.121 1 98.44 88 ALA A C 1
ATOM 643 O O . ALA A 1 88 ? -1.225 18.75 -4.266 1 98.44 88 ALA A O 1
ATOM 644 N N . CYS A 1 89 ? -1.059 20.984 -3.859 1 98.38 89 CYS A N 1
ATOM 645 C CA . CYS A 1 89 ? -2.502 21.188 -3.871 1 98.38 89 CYS A CA 1
ATOM 646 C C . CYS A 1 89 ? -3.09 20.859 -5.238 1 98.38 89 CYS A C 1
ATOM 648 O O . CYS A 1 89 ? -4.109 20.172 -5.332 1 98.38 89 CYS A O 1
ATOM 650 N N . ALA A 1 90 ? -2.486 21.328 -6.266 1 98.44 90 ALA A N 1
ATOM 651 C CA . ALA A 1 90 ? -2.936 21.078 -7.633 1 98.44 90 ALA A CA 1
ATOM 652 C C . ALA A 1 90 ? -2.848 19.594 -7.961 1 98.44 90 ALA A C 1
ATOM 654 O O . ALA A 1 90 ? -3.746 19.031 -8.602 1 98.44 90 ALA A O 1
ATOM 655 N N . ALA A 1 91 ? -1.757 18.984 -7.578 1 98.06 91 ALA A N 1
ATOM 656 C CA . ALA A 1 91 ? -1.604 17.547 -7.789 1 98.06 91 ALA A CA 1
ATOM 657 C C . ALA A 1 91 ? -2.686 16.766 -7.051 1 98.06 91 ALA A C 1
ATOM 659 O O . ALA A 1 91 ? -3.23 15.789 -7.578 1 98.06 91 ALA A O 1
ATOM 660 N N . ALA A 1 92 ? -2.902 17.172 -5.824 1 98.31 92 ALA A N 1
ATOM 661 C CA . ALA A 1 92 ? -3.947 16.516 -5.035 1 98.31 92 ALA A CA 1
ATOM 662 C C . ALA A 1 92 ? -5.312 16.672 -5.699 1 98.31 92 ALA A C 1
ATOM 664 O O . ALA A 1 92 ? -6.148 15.773 -5.633 1 98.31 92 ALA A O 1
ATOM 665 N N . TRP A 1 93 ? -5.523 17.844 -6.281 1 97.88 93 TRP A N 1
ATOM 666 C CA . TRP A 1 93 ? -6.758 18.062 -7.035 1 97.88 93 TRP A CA 1
ATOM 667 C C . TRP A 1 93 ? -6.859 17.078 -8.195 1 97.88 93 TRP A C 1
ATOM 669 O O . TRP A 1 93 ? -7.898 16.453 -8.398 1 97.88 93 TRP A O 1
ATOM 679 N N . ALA A 1 94 ? -5.836 16.953 -8.938 1 97.25 94 ALA A N 1
ATOM 680 C CA . ALA A 1 94 ? -5.82 16.062 -10.086 1 97.25 94 ALA A CA 1
ATOM 681 C C . ALA A 1 94 ? -6.02 14.609 -9.648 1 97.25 94 ALA A C 1
ATOM 683 O O . ALA A 1 94 ? -6.809 13.875 -10.25 1 97.25 94 ALA A O 1
ATOM 684 N N . VAL A 1 95 ? -5.336 14.227 -8.656 1 95.81 95 VAL A N 1
ATOM 685 C CA . VAL A 1 95 ? -5.434 12.875 -8.125 1 95.81 95 VAL A CA 1
ATOM 686 C C . VAL A 1 95 ? -6.844 12.625 -7.602 1 95.81 95 VAL A C 1
ATOM 688 O O . VAL A 1 95 ? -7.426 11.562 -7.852 1 95.81 95 VAL A O 1
ATOM 691 N N . GLY A 1 96 ? -7.34 13.617 -6.844 1 96 96 GLY A N 1
ATOM 692 C CA . GLY A 1 96 ? -8.688 13.484 -6.312 1 96 96 GLY A CA 1
ATOM 693 C C . GLY A 1 96 ? -9.734 13.25 -7.391 1 96 96 GLY A C 1
ATOM 694 O O . GLY A 1 96 ? -10.641 12.43 -7.219 1 96 96 GLY A O 1
ATOM 695 N N . LYS A 1 97 ? -9.609 13.922 -8.492 1 95.06 97 LYS A N 1
ATOM 696 C CA . LYS A 1 97 ? -10.555 13.773 -9.602 1 95.06 97 LYS A CA 1
ATOM 697 C C . LYS A 1 97 ? -10.547 12.352 -10.148 1 95.06 97 LYS A C 1
ATOM 699 O O . LYS A 1 97 ? -11.578 11.828 -10.578 1 95.06 97 LYS A O 1
ATOM 704 N N . LEU A 1 98 ? -9.453 11.773 -10.023 1 94 98 LEU A N 1
ATOM 705 C CA . LEU A 1 98 ? -9.281 10.43 -10.578 1 94 98 LEU A CA 1
ATOM 706 C C . LEU A 1 98 ? -9.688 9.367 -9.562 1 94 98 LEU A C 1
ATOM 708 O O . LEU A 1 98 ? -10.477 8.477 -9.883 1 94 98 LEU A O 1
ATOM 712 N N . VAL A 1 99 ? -9.281 9.492 -8.336 1 93.81 99 VAL A N 1
ATOM 713 C CA . VAL A 1 99 ? -9.367 8.391 -7.387 1 93.81 99 VAL A CA 1
ATOM 714 C C . VAL A 1 99 ? -10.742 8.391 -6.723 1 93.81 99 VAL A C 1
ATOM 716 O O . VAL A 1 99 ? -11.227 7.34 -6.285 1 93.81 99 VAL A O 1
ATOM 719 N N . PHE A 1 100 ? -11.469 9.531 -6.668 1 94.81 100 PHE A N 1
ATOM 720 C CA . PHE A 1 100 ? -12.734 9.57 -5.945 1 94.81 100 PHE A CA 1
ATOM 721 C C . PHE A 1 100 ? -13.867 9.008 -6.805 1 94.81 100 PHE A C 1
ATOM 723 O O . PHE A 1 100 ? -15.016 8.93 -6.359 1 94.81 100 PHE A O 1
ATOM 730 N N . ARG A 1 101 ? -13.5 8.602 -7.992 1 92.75 101 ARG A N 1
ATOM 731 C CA . ARG A 1 101 ? -14.422 7.77 -8.758 1 92.75 101 ARG A CA 1
ATOM 732 C C . ARG A 1 101 ? -14.484 6.355 -8.195 1 92.75 101 ARG A C 1
ATOM 734 O O . ARG A 1 101 ? -15.383 5.582 -8.547 1 92.75 101 ARG A O 1
ATOM 741 N N . LEU A 1 102 ? -13.539 6.105 -7.348 1 91.62 102 LEU A N 1
ATOM 742 C CA . LEU A 1 102 ? -13.453 4.805 -6.691 1 91.62 102 LEU A CA 1
ATOM 743 C C . LEU A 1 102 ? -13.867 4.906 -5.23 1 91.62 102 LEU A C 1
ATOM 745 O O . LEU A 1 102 ? -14.039 6.008 -4.703 1 91.62 102 LEU A O 1
ATOM 749 N N . ARG A 1 103 ? -14.086 3.707 -4.57 1 87.75 103 ARG A N 1
ATOM 750 C CA . ARG A 1 103 ? -14.523 3.713 -3.176 1 87.75 103 ARG A CA 1
ATOM 751 C C . ARG A 1 103 ? -13.883 2.562 -2.402 1 87.75 103 ARG A C 1
ATOM 753 O O . ARG A 1 103 ? -13.445 1.573 -2.996 1 87.75 103 ARG A O 1
ATOM 760 N N . GLY A 1 104 ? -13.797 2.861 -1.12 1 83.44 104 GLY A N 1
ATOM 761 C CA . GLY A 1 104 ? -13.398 1.789 -0.224 1 83.44 104 GLY A CA 1
ATOM 762 C C . GLY A 1 104 ? -12.008 1.261 -0.516 1 83.44 104 GLY A C 1
ATOM 763 O O . GLY A 1 104 ? -11.039 2.029 -0.574 1 83.44 104 GLY A O 1
ATOM 764 N N . HIS A 1 105 ? -11.953 -0.001 -0.774 1 83.88 105 HIS A N 1
ATOM 765 C CA . HIS A 1 105 ? -10.656 -0.645 -0.961 1 83.88 105 HIS A CA 1
ATOM 766 C C . HIS A 1 105 ? -10.055 -0.284 -2.314 1 83.88 105 HIS A C 1
ATOM 768 O O . HIS A 1 105 ? -8.828 -0.244 -2.461 1 83.88 105 HIS A O 1
ATOM 774 N N . HIS A 1 106 ? -10.875 0.028 -3.26 1 88.94 106 HIS A N 1
ATOM 775 C CA . HIS A 1 106 ? -10.352 0.441 -4.559 1 88.94 106 HIS A CA 1
ATOM 776 C C . HIS A 1 106 ? -9.664 1.797 -4.469 1 88.94 106 HIS A C 1
ATOM 778 O O . HIS A 1 106 ? -8.656 2.031 -5.148 1 88.94 106 HIS A O 1
ATOM 784 N N . LEU A 1 107 ? -10.242 2.633 -3.598 1 91.75 107 LEU A N 1
ATOM 785 C CA . LEU A 1 107 ? -9.617 3.928 -3.352 1 91.75 107 LEU A CA 1
ATOM 786 C C . LEU A 1 107 ? -8.242 3.76 -2.727 1 91.75 107 LEU A C 1
ATOM 788 O O . LEU A 1 107 ? -7.277 4.398 -3.156 1 91.75 107 LEU A O 1
ATOM 792 N N . ALA A 1 108 ? -8.141 2.859 -1.775 1 91.12 108 ALA A N 1
ATOM 793 C CA . ALA A 1 108 ? -6.875 2.578 -1.111 1 91.12 108 ALA A CA 1
ATOM 794 C C . ALA A 1 108 ? -5.836 2.07 -2.105 1 91.12 108 ALA A C 1
ATOM 796 O O . ALA A 1 108 ? -4.691 2.537 -2.115 1 91.12 108 ALA A O 1
ATOM 797 N N . MET A 1 109 ? -6.227 1.212 -2.957 1 91.88 109 MET A N 1
ATOM 798 C CA . MET A 1 109 ? -5.336 0.642 -3.963 1 91.88 109 MET A CA 1
ATOM 799 C C . MET A 1 109 ? -4.879 1.708 -4.953 1 91.88 109 MET A C 1
ATOM 801 O O . MET A 1 109 ? -3.701 1.766 -5.312 1 91.88 109 MET A O 1
ATOM 805 N N . ALA A 1 110 ? -5.805 2.518 -5.336 1 93.88 110 ALA A N 1
ATOM 806 C CA . ALA A 1 110 ? -5.5 3.539 -6.332 1 93.88 110 ALA A CA 1
ATOM 807 C C . ALA A 1 110 ? -4.523 4.57 -5.777 1 93.88 110 ALA A C 1
ATOM 809 O O . ALA A 1 110 ? -3.588 4.984 -6.469 1 93.88 110 ALA A O 1
ATOM 810 N N . THR A 1 111 ? -4.777 4.977 -4.559 1 95.69 111 THR A N 1
ATOM 811 C CA . THR A 1 111 ? -3.895 5.98 -3.979 1 95.69 111 THR A CA 1
ATOM 812 C C . THR A 1 111 ? -2.512 5.395 -3.703 1 95.69 111 THR A C 1
ATOM 814 O O . THR A 1 111 ? -1.503 6.098 -3.809 1 95.69 111 THR A O 1
ATOM 817 N N . LEU A 1 112 ? -2.484 4.137 -3.338 1 94.81 112 LEU A N 1
ATOM 818 C CA . LEU A 1 112 ? -1.203 3.453 -3.189 1 94.81 112 LEU A CA 1
ATOM 819 C C . LEU A 1 112 ? -0.442 3.436 -4.512 1 94.81 112 LEU A C 1
ATOM 821 O O . LEU A 1 112 ? 0.74 3.785 -4.555 1 94.81 112 LEU A O 1
ATOM 825 N N . ALA A 1 113 ? -1.162 3.033 -5.547 1 94.12 113 ALA A N 1
ATOM 826 C CA . ALA A 1 113 ? -0.556 2.975 -6.875 1 94.12 113 ALA A CA 1
ATOM 827 C C . ALA A 1 113 ? -0.029 4.344 -7.297 1 94.12 113 ALA A C 1
ATOM 829 O O . ALA A 1 113 ? 1.078 4.449 -7.828 1 94.12 113 ALA A O 1
ATOM 830 N N . LEU A 1 114 ? -0.794 5.363 -7.043 1 94.75 114 LEU A N 1
ATOM 831 C CA . LEU A 1 114 ? -0.381 6.715 -7.398 1 94.75 114 LEU A CA 1
ATOM 832 C C . LEU A 1 114 ? 0.852 7.133 -6.602 1 94.75 114 LEU A C 1
ATOM 834 O O . LEU A 1 114 ? 1.748 7.789 -7.141 1 94.75 114 LEU A O 1
ATOM 838 N N . GLY A 1 115 ? 0.822 6.801 -5.328 1 94.94 115 GLY A N 1
ATOM 839 C CA . GLY A 1 115 ? 2.002 7.066 -4.52 1 94.94 115 GLY A CA 1
ATOM 840 C C . GLY A 1 115 ? 3.258 6.418 -5.07 1 94.94 115 GLY A C 1
ATOM 841 O O . GLY A 1 115 ? 4.32 7.043 -5.105 1 94.94 115 GLY A O 1
ATOM 842 N N . MET A 1 116 ? 3.104 5.211 -5.52 1 93.06 116 MET A N 1
ATOM 843 C CA . MET A 1 116 ? 4.234 4.488 -6.086 1 93.06 116 MET A CA 1
ATOM 844 C C . MET A 1 116 ? 4.668 5.109 -7.414 1 93.06 116 MET A C 1
ATOM 846 O O . MET A 1 116 ? 5.859 5.184 -7.707 1 93.06 116 MET A O 1
ATOM 850 N N . ILE A 1 117 ? 3.721 5.516 -8.219 1 93.75 117 ILE A N 1
ATOM 851 C CA . ILE A 1 117 ? 4.008 6.148 -9.5 1 93.75 117 ILE A CA 1
ATOM 852 C C . ILE A 1 117 ? 4.832 7.414 -9.273 1 93.75 117 ILE A C 1
ATOM 854 O O . ILE A 1 117 ? 5.879 7.602 -9.906 1 93.75 117 ILE A O 1
ATOM 858 N N . VAL A 1 118 ? 4.348 8.234 -8.359 1 94.25 118 VAL A N 1
ATOM 859 C CA . VAL A 1 118 ? 5.027 9.5 -8.102 1 94.25 118 VAL A CA 1
ATOM 860 C C . VAL A 1 118 ? 6.445 9.227 -7.598 1 94.25 118 VAL A C 1
ATOM 862 O O . VAL A 1 118 ? 7.402 9.867 -8.047 1 94.25 118 VAL A O 1
ATOM 865 N N . HIS A 1 119 ? 6.59 8.305 -6.66 1 93.56 119 HIS A N 1
ATOM 866 C CA . HIS A 1 119 ? 7.914 7.973 -6.141 1 93.56 119 HIS A CA 1
ATOM 867 C C . HIS A 1 119 ? 8.836 7.496 -7.258 1 93.56 119 HIS A C 1
ATOM 869 O O . HIS A 1 119 ? 9.992 7.918 -7.332 1 93.56 119 HIS A O 1
ATOM 875 N N . THR A 1 120 ? 8.352 6.66 -8.148 1 90.88 120 THR A N 1
ATOM 876 C CA . THR A 1 120 ? 9.164 6.125 -9.234 1 90.88 120 THR A CA 1
ATOM 877 C C . THR A 1 120 ? 9.555 7.227 -10.211 1 90.88 120 THR A C 1
ATOM 879 O O . THR A 1 120 ? 10.68 7.246 -10.719 1 90.88 120 THR A O 1
ATOM 882 N N . VAL A 1 121 ? 8.664 8.109 -10.492 1 92.06 121 VAL A N 1
ATOM 883 C CA . VAL A 1 121 ? 8.961 9.242 -11.359 1 92.06 121 VAL A CA 1
ATOM 884 C C . VAL A 1 121 ? 10.078 10.078 -10.75 1 92.06 121 VAL A C 1
ATOM 886 O O . VAL A 1 121 ? 10.992 10.516 -11.453 1 92.06 121 VAL A O 1
ATOM 889 N N . LEU A 1 122 ? 10.031 10.297 -9.43 1 92.06 122 LEU A N 1
ATOM 890 C CA . LEU A 1 122 ? 11.062 11.078 -8.75 1 92.06 122 LEU A CA 1
ATOM 891 C C . LEU A 1 122 ? 12.414 10.383 -8.828 1 92.06 122 LEU A C 1
ATOM 893 O O . LEU A 1 122 ? 13.453 11.039 -8.938 1 92.06 122 LEU A O 1
ATOM 897 N N . VAL A 1 123 ? 12.398 9.086 -8.82 1 89.44 123 VAL A N 1
ATOM 898 C CA . VAL A 1 123 ? 13.633 8.305 -8.82 1 89.44 123 VAL A CA 1
ATOM 899 C C . VAL A 1 123 ? 14.203 8.242 -10.234 1 89.44 123 VAL A C 1
ATOM 901 O O . VAL A 1 123 ? 15.414 8.359 -10.43 1 89.44 123 VAL A O 1
ATOM 904 N N . GLU A 1 124 ? 13.367 8.117 -11.203 1 88.25 124 GLU A N 1
ATOM 905 C CA . GLU A 1 124 ? 13.82 7.816 -12.555 1 88.25 124 GLU A CA 1
ATOM 906 C C . GLU A 1 124 ? 14 9.086 -13.375 1 88.25 124 GLU A C 1
ATOM 908 O O . GLU A 1 124 ? 14.633 9.07 -14.43 1 88.25 124 GLU A O 1
ATOM 913 N N . TRP A 1 125 ? 13.391 10.203 -12.914 1 87.44 125 TRP A N 1
ATOM 914 C CA . TRP A 1 125 ? 13.492 11.453 -13.664 1 87.44 125 TRP A CA 1
ATOM 915 C C . TRP A 1 125 ? 14.797 12.172 -13.352 1 87.44 125 TRP A C 1
ATOM 917 O O . TRP A 1 125 ? 14.789 13.281 -12.812 1 87.44 125 TRP A O 1
ATOM 927 N N . HIS A 1 126 ? 15.859 11.656 -13.812 1 86.88 126 HIS A N 1
ATOM 928 C CA . HIS A 1 126 ? 17.203 12.133 -13.484 1 86.88 126 HIS A CA 1
ATOM 929 C C . HIS A 1 126 ? 17.391 13.578 -13.914 1 86.88 126 HIS A C 1
ATOM 931 O O . HIS A 1 126 ? 17.922 14.391 -13.148 1 86.88 126 HIS A O 1
ATOM 937 N N . ASP A 1 127 ? 16.859 13.961 -14.992 1 87.19 127 ASP A N 1
ATOM 938 C CA . ASP A 1 127 ? 17.094 15.289 -15.562 1 87.19 127 ASP A CA 1
ATOM 939 C C . ASP A 1 127 ? 16.438 16.375 -14.711 1 87.19 127 ASP A C 1
ATOM 941 O O . ASP A 1 127 ? 16.922 17.5 -14.641 1 87.19 127 ASP A O 1
ATOM 945 N N . VAL A 1 128 ? 15.391 15.977 -14.023 1 85.12 128 VAL A N 1
ATOM 946 C CA . VAL A 1 128 ? 14.641 17 -13.297 1 85.12 128 VAL A CA 1
ATOM 947 C C . VAL A 1 128 ? 14.867 16.844 -11.797 1 85.12 128 VAL A C 1
ATOM 949 O O . VAL A 1 128 ? 15.125 17.828 -11.094 1 85.12 128 VAL A O 1
ATOM 952 N N . THR A 1 129 ? 14.938 15.609 -11.273 1 86.75 129 THR A N 1
ATOM 953 C CA . THR A 1 129 ? 14.961 15.383 -9.828 1 86.75 129 THR A CA 1
ATOM 954 C C . THR A 1 129 ? 16.359 14.953 -9.375 1 86.75 129 THR A C 1
ATOM 956 O O . THR A 1 129 ? 16.625 14.875 -8.172 1 86.75 129 THR A O 1
ATOM 959 N N . GLY A 1 130 ? 17.297 14.719 -10.297 1 85.81 130 GLY A N 1
ATOM 960 C CA . GLY A 1 130 ? 18.609 14.195 -9.938 1 85.81 130 GLY A CA 1
ATOM 961 C C . GLY A 1 130 ? 18.578 12.727 -9.555 1 85.81 130 GLY A C 1
ATOM 962 O O . GLY A 1 130 ? 19.594 12.164 -9.141 1 85.81 130 GLY A O 1
ATOM 963 N N . GLY A 1 131 ? 17.406 12.109 -9.719 1 86.62 131 GLY A N 1
ATOM 964 C CA . GLY A 1 131 ? 17.266 10.695 -9.414 1 86.62 131 GLY A CA 1
ATOM 965 C C . GLY A 1 131 ? 17.656 10.344 -7.996 1 86.62 131 GLY A C 1
ATOM 966 O O . GLY A 1 131 ? 17.422 11.117 -7.066 1 86.62 131 GLY A O 1
ATOM 967 N N . PRO A 1 132 ? 18.25 9.148 -7.801 1 83 132 PRO A N 1
ATOM 968 C CA . PRO A 1 132 ? 18.656 8.719 -6.461 1 83 132 PRO A CA 1
ATOM 969 C C . PRO A 1 132 ? 19.766 9.594 -5.871 1 83 132 PRO A C 1
ATOM 971 O O . PRO A 1 132 ? 19.953 9.617 -4.652 1 83 132 PRO A O 1
ATOM 974 N N . ASP A 1 133 ? 20.453 10.336 -6.68 1 84.19 133 ASP A N 1
ATOM 975 C CA . ASP A 1 133 ? 21.531 11.219 -6.215 1 84.19 133 ASP A CA 1
ATOM 976 C C . ASP A 1 133 ? 20.953 12.461 -5.543 1 84.19 133 ASP A C 1
ATOM 978 O O . ASP A 1 133 ? 21.609 13.07 -4.688 1 84.19 133 ASP A O 1
ATOM 982 N N . GLY A 1 134 ? 19.75 12.867 -5.879 1 86.19 134 GLY A N 1
ATOM 983 C CA . GLY A 1 134 ? 19.062 13.969 -5.23 1 86.19 134 GLY A CA 1
ATOM 984 C C . GLY A 1 134 ? 19.5 15.328 -5.738 1 86.19 134 GLY A C 1
ATOM 985 O O . GLY A 1 134 ? 20.109 15.43 -6.809 1 86.19 134 GLY A O 1
ATOM 986 N N . ILE A 1 135 ? 19.031 16.422 -5.129 1 85.94 135 ILE A N 1
ATOM 987 C CA . ILE A 1 135 ? 19.312 17.812 -5.457 1 85.94 135 ILE A CA 1
ATOM 988 C C . ILE A 1 135 ? 19.781 18.547 -4.207 1 85.94 135 ILE A C 1
ATOM 990 O O . ILE A 1 135 ? 19.172 18.438 -3.143 1 85.94 135 ILE A O 1
ATOM 994 N N . SER A 1 136 ? 20.891 19.219 -4.328 1 87.44 136 SER A N 1
ATOM 995 C CA . SER A 1 136 ? 21.328 20.094 -3.25 1 87.44 136 SER A CA 1
ATOM 996 C C . SER A 1 136 ? 20.641 21.453 -3.318 1 87.44 136 SER A C 1
ATOM 998 O O . SER A 1 136 ? 20.438 22 -4.406 1 87.44 136 SER A O 1
ATOM 1000 N N . VAL A 1 137 ? 20.141 21.859 -2.193 1 85.19 137 VAL A N 1
ATOM 1001 C CA . VAL A 1 137 ? 19.438 23.141 -2.139 1 85.19 137 VAL A CA 1
ATOM 1002 C C . VAL A 1 137 ? 20.297 24.172 -1.391 1 85.19 137 VAL A C 1
ATOM 1004 O O . VAL A 1 137 ? 20.594 24 -0.207 1 85.19 137 VAL A O 1
ATOM 1007 N N . ALA A 1 138 ? 20.672 25.188 -2.045 1 74.12 138 ALA A N 1
ATOM 1008 C CA . ALA A 1 138 ? 21.562 26.188 -1.465 1 74.12 138 ALA A CA 1
ATOM 1009 C C . ALA A 1 138 ? 20.766 27.328 -0.854 1 74.12 138 ALA A C 1
ATOM 1011 O O . ALA A 1 138 ? 21.266 28.062 0.004 1 74.12 138 ALA A O 1
ATOM 1012 N N . GLY A 1 139 ? 19.547 27.422 -1.221 1 74.69 139 GLY A N 1
ATOM 1013 C CA . GLY A 1 139 ? 18.75 28.531 -0.714 1 74.69 139 GLY A CA 1
ATOM 1014 C C . GLY A 1 139 ? 18.406 28.391 0.758 1 74.69 139 GLY A C 1
ATOM 1015 O O . GLY A 1 139 ? 18.219 27.281 1.256 1 74.69 139 GLY A O 1
ATOM 1016 N N . VAL A 1 140 ? 18.484 29.547 1.484 1 75.5 140 VAL A N 1
ATOM 1017 C CA . VAL A 1 140 ? 18.156 29.578 2.908 1 75.5 140 VAL A CA 1
ATOM 1018 C C . VAL A 1 140 ? 16.953 30.469 3.148 1 75.5 140 VAL A C 1
ATOM 1020 O O . VAL A 1 140 ? 16.812 31.516 2.506 1 75.5 140 VAL A O 1
ATOM 1023 N N . LEU A 1 141 ? 16.062 29.969 3.926 1 79 141 LEU A N 1
ATOM 1024 C CA . LEU A 1 141 ? 14.938 30.797 4.324 1 79 141 LEU A CA 1
ATOM 1025 C C . LEU A 1 141 ? 15.398 31.953 5.203 1 79 141 LEU A C 1
ATOM 1027 O O . LEU A 1 141 ? 16.188 31.766 6.133 1 79 141 LEU A O 1
ATOM 1031 N N . LYS A 1 142 ? 15.086 33.156 4.758 1 74.25 142 LYS A N 1
ATOM 1032 C CA . LYS A 1 142 ? 15.539 34.312 5.508 1 74.25 142 LYS A CA 1
ATOM 1033 C C . LYS A 1 142 ? 14.367 35.188 5.957 1 74.25 142 LYS A C 1
ATOM 1035 O O . LYS A 1 142 ? 13.375 35.312 5.234 1 74.25 142 LYS A O 1
ATOM 1040 N N . VAL A 1 143 ? 14.266 35.438 7.277 1 68.69 143 VAL A N 1
ATOM 1041 C CA . VAL A 1 143 ? 13.352 36.469 7.758 1 68.69 143 VAL A CA 1
ATOM 1042 C C . VAL A 1 143 ? 14.133 37.75 8.086 1 68.69 143 VAL A C 1
ATOM 1044 O O . VAL A 1 143 ? 14.797 37.844 9.117 1 68.69 143 VAL A O 1
ATOM 1047 N N . GLY A 1 144 ? 14.023 38.688 7.188 1 65.62 144 GLY A N 1
ATOM 1048 C CA . GLY A 1 144 ? 14.875 39.875 7.324 1 65.62 144 GLY A CA 1
ATOM 1049 C C . GLY A 1 144 ? 16.359 39.562 7.203 1 65.62 144 GLY A C 1
ATOM 1050 O O . GLY A 1 144 ? 16.797 38.969 6.207 1 65.62 144 GLY A O 1
ATOM 1051 N N . SER A 1 145 ? 17.078 39.812 8.266 1 62.22 145 SER A N 1
ATOM 1052 C CA . SER A 1 145 ? 18.516 39.594 8.273 1 62.22 145 SER A CA 1
ATOM 1053 C C . SER A 1 145 ? 18.859 38.25 8.898 1 62.22 145 SER A C 1
ATOM 1055 O O . SER A 1 145 ? 20.016 37.781 8.812 1 62.22 145 SER A O 1
ATOM 1057 N N . LEU A 1 146 ? 17.859 37.531 9.383 1 66 146 LEU A N 1
ATOM 1058 C CA . LEU A 1 146 ? 18.125 36.281 10.102 1 66 146 LEU A CA 1
ATOM 1059 C C . LEU A 1 146 ? 17.938 35.062 9.188 1 66 146 LEU A C 1
ATOM 1061 O O . LEU A 1 146 ? 16.891 34.938 8.555 1 66 146 LEU A O 1
ATOM 1065 N N . GLU A 1 147 ? 19.047 34.469 9.008 1 72.38 147 GLU A N 1
ATOM 1066 C CA . GLU A 1 147 ? 19 33.219 8.25 1 72.38 147 GLU A CA 1
ATOM 1067 C C . GLU A 1 147 ? 18.391 32.094 9.086 1 72.38 147 GLU A C 1
ATOM 1069 O O . GLU A 1 147 ? 18.781 31.859 10.227 1 72.38 147 GLU A O 1
ATOM 1074 N N . LEU A 1 148 ? 17.297 31.641 8.594 1 70.31 148 LEU A N 1
ATOM 1075 C CA . LEU A 1 148 ? 16.594 30.562 9.281 1 70.31 148 LEU A CA 1
ATOM 1076 C C . LEU A 1 148 ? 17.219 29.203 8.953 1 70.31 148 LEU A C 1
ATOM 1078 O O . LEU A 1 148 ? 16.5 28.25 8.625 1 70.31 148 LEU A O 1
ATOM 1082 N N . ALA A 1 149 ? 18.438 29.094 8.922 1 67.69 149 ALA A N 1
ATOM 1083 C CA . ALA A 1 149 ? 19.109 27.844 8.578 1 67.69 149 ALA A CA 1
ATOM 1084 C C . ALA A 1 149 ? 19.406 27.016 9.82 1 67.69 149 ALA A C 1
ATOM 1086 O O . ALA A 1 149 ? 19.766 25.828 9.727 1 67.69 149 ALA A O 1
ATOM 1087 N N . SER A 1 150 ? 19.062 27.688 10.969 1 78.62 150 SER A N 1
ATOM 1088 C CA . SER A 1 150 ? 19.375 26.984 12.203 1 78.62 150 SER A CA 1
ATOM 1089 C C . SER A 1 150 ? 18.172 26.203 12.719 1 78.62 150 SER A C 1
ATOM 1091 O O . SER A 1 150 ? 17.016 26.531 12.398 1 78.62 150 SER A O 1
ATOM 1093 N N . ASP A 1 151 ? 18.375 25.141 13.445 1 84.69 151 ASP A N 1
ATOM 1094 C CA . ASP A 1 151 ? 17.328 24.297 14.016 1 84.69 151 ASP A CA 1
ATOM 1095 C C . ASP A 1 151 ? 16.359 25.109 14.859 1 84.69 151 ASP A C 1
ATOM 1097 O O . ASP A 1 151 ? 15.141 24.938 14.75 1 84.69 151 ASP A O 1
ATOM 1101 N N . PRO A 1 152 ? 16.906 26.109 15.578 1 83.19 152 PRO A N 1
ATOM 1102 C CA . PRO A 1 152 ? 15.969 26.906 16.391 1 83.19 152 PRO A CA 1
ATOM 1103 C C . PRO A 1 152 ? 15.031 27.766 15.547 1 83.19 152 PRO A C 1
ATOM 1105 O O . PRO A 1 152 ? 13.867 27.938 15.906 1 83.19 152 PRO A O 1
ATOM 1108 N N . ALA A 1 153 ? 15.547 28.266 14.484 1 83.31 153 ALA A N 1
ATOM 1109 C CA . ALA A 1 153 ? 14.703 29.078 13.609 1 83.31 153 ALA A CA 1
ATOM 1110 C C . ALA A 1 153 ? 13.633 28.219 12.938 1 83.31 153 ALA A C 1
ATOM 1112 O O . ALA A 1 153 ? 12.477 28.641 12.844 1 83.31 153 ALA A O 1
ATOM 1113 N N . PHE A 1 154 ? 14.023 27.125 12.539 1 88.06 154 PHE A N 1
ATOM 1114 C CA . PHE A 1 154 ? 13.07 26.234 11.875 1 88.06 154 PHE A CA 1
ATOM 1115 C C . PHE A 1 154 ? 12.047 25.703 12.867 1 88.06 154 PHE A C 1
ATOM 1117 O O . PHE A 1 154 ? 10.914 25.391 12.5 1 88.06 154 PHE A O 1
ATOM 1124 N N . PHE A 1 155 ? 12.492 25.594 14.094 1 90.81 155 PHE A N 1
ATOM 1125 C CA . PHE A 1 155 ? 11.578 25.188 15.156 1 90.81 155 PHE A CA 1
ATOM 1126 C C . PHE A 1 155 ? 10.391 26.141 15.242 1 90.81 155 PHE A C 1
ATOM 1128 O O . PHE A 1 155 ? 9.242 25.703 15.227 1 90.81 155 PHE A O 1
ATOM 1135 N N . VAL A 1 156 ? 10.672 27.359 15.219 1 89.31 156 VAL A N 1
ATOM 1136 C CA . VAL A 1 156 ? 9.633 28.375 15.359 1 89.31 156 VAL A CA 1
ATOM 1137 C C . VAL A 1 156 ? 8.766 28.406 14.102 1 89.31 156 VAL A C 1
ATOM 1139 O O . VAL A 1 156 ? 7.539 28.422 14.18 1 89.31 156 VAL A O 1
ATOM 1142 N N . LEU A 1 157 ? 9.398 28.344 12.969 1 90 157 LEU A N 1
ATOM 1143 C CA . LEU A 1 157 ? 8.68 28.391 11.703 1 90 157 LEU A CA 1
ATOM 1144 C C . LEU A 1 157 ? 7.785 27.172 11.531 1 90 157 LEU A C 1
ATOM 1146 O O . LEU A 1 157 ? 6.613 27.297 11.172 1 90 157 LEU A O 1
ATOM 1150 N N . GLY A 1 158 ? 8.383 25.984 11.766 1 93.5 158 GLY A N 1
ATOM 1151 C CA . GLY A 1 158 ? 7.629 24.75 11.633 1 93.5 158 GLY A CA 1
ATOM 1152 C C . GLY A 1 158 ? 6.41 24.688 12.531 1 93.5 158 GLY A C 1
ATOM 1153 O O . GLY A 1 158 ? 5.316 24.344 12.078 1 93.5 158 GLY A O 1
ATOM 1154 N N . TRP A 1 159 ? 6.59 25.047 13.734 1 94.56 159 TRP A N 1
ATOM 1155 C CA . TRP A 1 159 ? 5.496 24.938 14.695 1 94.56 159 TRP A CA 1
ATOM 1156 C C . TRP A 1 159 ? 4.48 26.047 14.5 1 94.56 159 TRP A C 1
ATOM 1158 O O . TRP A 1 159 ? 3.293 25.875 14.789 1 94.56 159 TRP A O 1
ATOM 1168 N N . LEU A 1 160 ? 4.926 27.219 14.016 1 93.69 160 LEU A N 1
ATOM 1169 C CA . LEU A 1 160 ? 3.959 28.25 13.625 1 93.69 160 LEU A CA 1
ATOM 1170 C C . LEU A 1 160 ? 3.035 27.734 12.531 1 93.69 160 LEU A C 1
ATOM 1172 O O . LEU A 1 160 ? 1.818 27.922 12.594 1 93.69 160 LEU A O 1
ATOM 1176 N N . ALA A 1 161 ? 3.674 27.109 11.531 1 95.5 161 ALA A N 1
ATOM 1177 C CA . ALA A 1 161 ? 2.881 26.516 10.453 1 95.5 161 ALA A CA 1
ATOM 1178 C C . ALA A 1 161 ? 1.915 25.469 10.984 1 95.5 161 ALA A C 1
ATOM 1180 O O . ALA A 1 161 ? 0.761 25.406 10.555 1 95.5 161 ALA A O 1
ATOM 1181 N N . VAL A 1 162 ? 2.369 24.656 11.93 1 97.12 162 VAL A N 1
ATOM 1182 C CA . VAL A 1 162 ? 1.553 23.594 12.508 1 97.12 162 VAL A CA 1
ATOM 1183 C C . VAL A 1 162 ? 0.387 24.203 13.281 1 97.12 162 VAL A C 1
ATOM 1185 O O . VAL A 1 162 ? -0.753 23.75 13.156 1 97.12 162 VAL A O 1
ATOM 1188 N N . ILE A 1 163 ? 0.636 25.234 14.109 1 95.5 163 ILE A N 1
ATOM 1189 C CA . ILE A 1 163 ? -0.397 25.875 14.922 1 95.5 163 ILE A CA 1
ATOM 1190 C C . ILE A 1 163 ? -1.447 26.516 14.008 1 95.5 163 ILE A C 1
ATOM 1192 O O . ILE A 1 163 ? -2.648 26.375 14.258 1 95.5 163 ILE A O 1
ATOM 1196 N N . VAL A 1 164 ? -1.002 27.141 12.969 1 95.62 164 VAL A N 1
ATOM 1197 C CA . VAL A 1 164 ? -1.935 27.719 12.016 1 95.62 164 VAL A CA 1
ATOM 1198 C C . VAL A 1 164 ? -2.775 26.625 11.367 1 95.62 164 VAL A C 1
ATOM 1200 O O . VAL A 1 164 ? -3.994 26.766 11.234 1 95.62 164 VAL A O 1
ATOM 1203 N N . ALA A 1 165 ? -2.096 25.531 10.961 1 96.75 165 ALA A N 1
ATOM 1204 C CA . ALA A 1 165 ? -2.805 24.422 10.352 1 96.75 165 ALA A CA 1
ATOM 1205 C C . ALA A 1 165 ? -3.836 23.828 11.305 1 96.75 165 ALA A C 1
ATOM 1207 O O . ALA A 1 165 ? -4.949 23.5 10.898 1 96.75 165 ALA A O 1
ATOM 1208 N N . LEU A 1 166 ? -3.451 23.719 12.586 1 95.81 166 LEU A N 1
ATOM 1209 C CA . LEU A 1 166 ? -4.355 23.172 13.594 1 95.81 166 LEU A CA 1
ATOM 1210 C C . LEU A 1 166 ? -5.559 24.094 13.789 1 95.81 166 LEU A C 1
ATOM 1212 O O . LEU A 1 166 ? -6.691 23.625 13.906 1 95.81 166 LEU A O 1
ATOM 1216 N N . ILE A 1 167 ? -5.32 25.391 13.867 1 94.25 167 ILE A N 1
ATOM 1217 C CA . ILE A 1 167 ? -6.398 26.344 14.055 1 94.25 167 ILE A CA 1
ATOM 1218 C C . ILE A 1 167 ? -7.328 26.328 12.836 1 94.25 167 ILE A C 1
ATOM 1220 O O . ILE A 1 167 ? -8.555 26.328 12.984 1 94.25 167 ILE A O 1
ATOM 1224 N N . LEU A 1 168 ? -6.727 26.234 11.656 1 94.88 168 LEU A N 1
ATOM 1225 C CA . LEU A 1 168 ? -7.527 26.188 10.438 1 94.88 168 LEU A CA 1
ATOM 1226 C C . LEU A 1 168 ? -8.336 24.891 10.375 1 94.88 168 LEU A C 1
ATOM 1228 O O . LEU A 1 168 ? -9.5 24.906 9.977 1 94.88 168 LEU A O 1
ATOM 1232 N N . ALA A 1 169 ? -7.727 23.797 10.727 1 94.94 169 ALA A N 1
ATOM 1233 C CA . ALA A 1 169 ? -8.414 22.516 10.734 1 94.94 169 ALA A CA 1
ATOM 1234 C C . ALA A 1 169 ? -9.562 22.516 11.742 1 94.94 169 ALA A C 1
ATOM 1236 O O . ALA A 1 169 ? -10.656 22.031 11.445 1 94.94 169 ALA A O 1
ATOM 1237 N N . ASP A 1 170 ? -9.273 23.078 12.898 1 92.31 170 ASP A N 1
ATOM 1238 C CA . ASP A 1 170 ? -10.297 23.156 13.938 1 92.31 170 ASP A CA 1
ATOM 1239 C C . ASP A 1 170 ? -11.477 24.031 13.484 1 92.31 170 ASP A C 1
ATOM 1241 O O . ASP A 1 170 ? -12.633 23.688 13.734 1 92.31 170 ASP A O 1
ATOM 1245 N N . ASN A 1 171 ? -11.195 25.172 12.914 1 93.69 171 ASN A N 1
ATOM 1246 C CA . ASN A 1 171 ? -12.242 26.047 12.398 1 93.69 171 ASN A CA 1
ATOM 1247 C C . ASN A 1 171 ? -13.023 25.375 11.266 1 93.69 171 ASN A C 1
ATOM 1249 O O . ASN A 1 171 ? -14.242 25.531 11.172 1 93.69 171 ASN A O 1
ATOM 1253 N N . LEU A 1 172 ? -12.344 24.578 10.453 1 94.62 172 LEU A N 1
ATOM 1254 C CA . LEU A 1 172 ? -12.977 23.891 9.328 1 94.62 172 LEU A CA 1
ATOM 1255 C C . LEU A 1 172 ? -13.969 22.844 9.828 1 94.62 172 LEU A C 1
ATOM 1257 O O . LEU A 1 172 ? -15.086 22.75 9.312 1 94.62 172 LEU A O 1
ATOM 1261 N N . ILE A 1 173 ? -13.656 22.094 10.797 1 93.12 173 ILE A N 1
ATOM 1262 C CA . ILE A 1 173 ? -14.477 21.016 11.312 1 93.12 173 ILE A CA 1
ATOM 1263 C C . ILE A 1 173 ? -15.727 21.578 11.992 1 93.12 173 ILE A C 1
ATOM 1265 O O . ILE A 1 173 ? -16.797 20.953 11.961 1 93.12 173 ILE A O 1
ATOM 1269 N N . ARG A 1 174 ? -15.578 22.797 12.555 1 92.56 174 ARG A N 1
ATOM 1270 C CA . ARG A 1 174 ? -16.688 23.422 13.258 1 92.56 174 ARG A CA 1
ATOM 1271 C C . ARG A 1 174 ? -17.547 24.25 12.305 1 92.56 174 ARG A C 1
ATOM 1273 O O . ARG A 1 174 ? -18.609 24.766 12.695 1 92.56 174 ARG A O 1
ATOM 1280 N N . SER A 1 175 ? -17.234 24.297 11.094 1 94.94 175 SER A N 1
ATOM 1281 C CA . SER A 1 175 ? -17.969 25.031 10.07 1 94.94 175 SER A CA 1
ATOM 1282 C C . SER A 1 175 ? -18.984 24.125 9.367 1 94.94 175 SER A C 1
ATOM 1284 O O . SER A 1 175 ? -19.016 22.922 9.602 1 94.94 175 SER A O 1
ATOM 1286 N N . PRO A 1 176 ? -19.859 24.734 8.547 1 95 176 PRO A N 1
ATOM 1287 C CA . PRO A 1 176 ? -20.797 23.922 7.762 1 95 176 PRO A CA 1
ATOM 1288 C C . PRO A 1 176 ? -20.094 22.938 6.84 1 95 176 PRO A C 1
ATOM 1290 O O . PRO A 1 176 ? -20.625 21.859 6.566 1 95 176 PRO A O 1
ATOM 1293 N N . PHE A 1 177 ? -18.922 23.266 6.473 1 95.69 177 PHE A N 1
ATOM 1294 C CA . PHE A 1 177 ? -18.156 22.344 5.645 1 95.69 177 PHE A CA 1
ATOM 1295 C C . PHE A 1 177 ? -17.766 21.094 6.438 1 95.69 177 PHE A C 1
ATOM 1297 O O . PHE A 1 177 ? -17.734 19.984 5.891 1 95.69 177 PHE A O 1
ATOM 1304 N N . GLY A 1 178 ? -17.406 21.297 7.641 1 94.69 178 GLY A N 1
ATOM 1305 C CA . GLY A 1 178 ? -17.109 20.172 8.5 1 94.69 178 GLY A CA 1
ATOM 1306 C C . GLY A 1 178 ? -18.266 19.203 8.641 1 94.69 178 GLY A C 1
ATOM 1307 O O . GLY A 1 178 ? -18.062 17.984 8.68 1 94.69 178 GLY A O 1
ATOM 1308 N N . LEU A 1 179 ? -19.453 19.766 8.703 1 94.38 179 LEU A N 1
ATOM 1309 C CA . LEU A 1 179 ? -20.656 18.922 8.734 1 94.38 179 LEU A CA 1
ATOM 1310 C C . LEU A 1 179 ? -20.812 18.141 7.426 1 94.38 179 LEU A C 1
ATOM 1312 O O . LEU A 1 179 ? -21.156 16.969 7.438 1 94.38 179 LEU A O 1
ATOM 1316 N N . ALA A 1 180 ? -20.562 18.859 6.414 1 96.38 180 ALA A N 1
ATOM 1317 C CA . ALA A 1 180 ? -20.641 18.203 5.109 1 96.38 180 ALA A CA 1
ATOM 1318 C C . ALA A 1 180 ? -19.641 17.062 5.016 1 96.38 180 ALA A C 1
ATOM 1320 O O . ALA A 1 180 ? -19.938 16 4.465 1 96.38 180 ALA A O 1
ATOM 1321 N N . LEU A 1 181 ? -18.484 17.281 5.586 1 95.69 181 LEU A N 1
ATOM 1322 C CA . LEU A 1 181 ? -17.438 16.25 5.598 1 95.69 181 LEU A CA 1
ATOM 1323 C C . LEU A 1 181 ? -17.922 15 6.332 1 95.69 181 LEU A C 1
ATOM 1325 O O . LEU A 1 181 ? -17.766 13.883 5.832 1 95.69 181 LEU A O 1
ATOM 1329 N N . ARG A 1 182 ? -18.5 15.195 7.41 1 94.19 182 ARG A N 1
ATOM 1330 C CA . ARG A 1 182 ? -18.938 14.086 8.25 1 94.19 182 ARG A CA 1
ATOM 1331 C C . ARG A 1 182 ? -20.078 13.32 7.59 1 94.19 182 ARG A C 1
ATOM 1333 O O . ARG A 1 182 ? -20.125 12.094 7.652 1 94.19 182 ARG A O 1
ATOM 1340 N N . VAL A 1 183 ? -21 14.078 6.969 1 95.75 183 VAL A N 1
ATOM 1341 C CA . VAL A 1 183 ? -22.125 13.445 6.312 1 95.75 183 VAL A CA 1
ATOM 1342 C C . VAL A 1 183 ? -21.641 12.602 5.137 1 95.75 183 VAL A C 1
ATOM 1344 O O . VAL A 1 183 ? -22.078 11.453 4.965 1 95.75 183 VAL A O 1
ATOM 1347 N N . VAL A 1 184 ? -20.719 13.125 4.406 1 95.44 184 VAL A N 1
ATOM 1348 C CA . VAL A 1 184 ? -20.172 12.406 3.266 1 95.44 184 VAL A CA 1
ATOM 1349 C C . VAL A 1 184 ? -19.422 11.164 3.756 1 95.44 184 VAL A C 1
ATOM 1351 O O . VAL A 1 184 ? -19.516 10.094 3.143 1 95.44 184 VAL A O 1
ATOM 1354 N N . GLY A 1 185 ? -18.688 11.336 4.832 1 93.06 185 GLY A N 1
ATOM 1355 C CA . GLY A 1 185 ? -17.953 10.219 5.402 1 93.06 185 GLY A CA 1
ATOM 1356 C C . GLY A 1 185 ? -18.859 9.086 5.875 1 93.06 185 GLY A C 1
ATOM 1357 O O . GLY A 1 185 ? -18.469 7.922 5.832 1 93.06 185 GLY A O 1
ATOM 1358 N N . GLU A 1 186 ? -20.016 9.453 6.266 1 90.62 186 GLU A N 1
ATOM 1359 C CA . GLU A 1 186 ? -20.953 8.453 6.754 1 90.62 186 GLU A CA 1
ATOM 1360 C C . GLU A 1 186 ? -21.656 7.75 5.598 1 90.62 186 GLU A C 1
ATOM 1362 O O . GLU A 1 186 ? -21.734 6.52 5.566 1 90.62 186 GLU A O 1
ATOM 1367 N N . SER A 1 187 ? -22.266 8.547 4.766 1 93.75 187 SER A N 1
ATOM 1368 C CA . SER A 1 187 ? -22.938 7.98 3.602 1 93.75 187 SER A CA 1
ATOM 1369 C C . SER A 1 187 ? -23.031 8.992 2.465 1 93.75 187 SER A C 1
ATOM 1371 O O . SER A 1 187 ? -23.688 10.023 2.592 1 93.75 187 SER A O 1
ATOM 1373 N N . GLU A 1 188 ? -22.422 8.586 1.421 1 93.38 188 GLU A N 1
ATOM 1374 C CA . GLU A 1 188 ? -22.484 9.477 0.265 1 93.38 188 GLU A CA 1
ATOM 1375 C C . GLU A 1 188 ? -23.906 9.609 -0.255 1 93.38 188 GLU A C 1
ATOM 1377 O O . GLU A 1 188 ? -24.297 10.656 -0.77 1 93.38 188 GLU A O 1
ATOM 1382 N N . LEU A 1 189 ? -24.641 8.547 -0.143 1 92.69 189 LEU A N 1
ATOM 1383 C CA . LEU A 1 189 ? -26.016 8.547 -0.589 1 92.69 189 LEU A CA 1
ATOM 1384 C C . LEU A 1 189 ? -26.844 9.539 0.223 1 92.69 189 LEU A C 1
ATOM 1386 O O . LEU A 1 189 ? -27.656 10.289 -0.336 1 92.69 189 LEU A O 1
ATOM 1390 N N . VAL A 1 190 ? -26.625 9.555 1.523 1 94.38 190 VAL A N 1
ATOM 1391 C CA . VAL A 1 190 ? -27.344 10.461 2.408 1 94.38 190 VAL A CA 1
ATOM 1392 C C . VAL A 1 190 ? -26.938 11.906 2.109 1 94.38 190 VAL A C 1
ATOM 1394 O O . VAL A 1 190 ? -27.781 12.797 2.055 1 94.38 190 VAL A O 1
ATOM 1397 N N . ALA A 1 191 ? -25.672 12.094 1.898 1 95.56 191 ALA A N 1
ATOM 1398 C CA . ALA A 1 191 ? -25.188 13.43 1.558 1 95.56 191 ALA A CA 1
ATOM 1399 C C . ALA A 1 191 ? -25.891 13.961 0.309 1 95.56 191 ALA A C 1
ATOM 1401 O O . ALA A 1 191 ? -26.375 15.094 0.3 1 95.56 191 ALA A O 1
ATOM 1402 N N . GLY A 1 192 ? -25.984 13.117 -0.728 1 95.44 192 GLY A N 1
ATOM 1403 C CA . GLY A 1 192 ? -26.656 13.508 -1.961 1 95.44 192 GLY A CA 1
ATOM 1404 C C . GLY A 1 192 ? -28.125 13.836 -1.769 1 95.44 192 GLY A C 1
ATOM 1405 O O . GLY A 1 192 ? -28.641 14.766 -2.395 1 95.44 192 GLY A O 1
ATOM 1406 N N . SER A 1 193 ? -28.75 13.141 -0.93 1 96.12 193 SER A N 1
ATOM 1407 C CA . SER A 1 193 ? -30.188 13.305 -0.706 1 96.12 193 SER A CA 1
ATOM 1408 C C . SER A 1 193 ? -30.5 14.648 -0.053 1 96.12 193 SER A C 1
ATOM 1410 O O . SER A 1 193 ? -31.609 15.164 -0.164 1 96.12 193 SER A O 1
ATOM 1412 N N . ILE A 1 194 ? -29.516 15.289 0.611 1 95.69 194 ILE A N 1
ATOM 1413 C CA . ILE A 1 194 ? -29.781 16.562 1.286 1 95.69 194 ILE A CA 1
ATOM 1414 C C . ILE A 1 194 ? -29.047 17.688 0.563 1 95.69 194 ILE A C 1
ATOM 1416 O O . ILE A 1 194 ? -28.797 18.75 1.148 1 95.69 194 ILE A O 1
ATOM 1420 N N . GLY A 1 195 ? -28.578 17.422 -0.712 1 95.06 195 GLY A N 1
ATOM 1421 C CA . GLY A 1 195 ? -28.078 18.453 -1.596 1 95.06 195 GLY A CA 1
ATOM 1422 C C . GLY A 1 195 ? -26.578 18.656 -1.503 1 95.06 195 GLY A C 1
ATOM 1423 O O . GLY A 1 195 ? -26.031 19.625 -2.045 1 95.06 195 GLY A O 1
ATOM 1424 N N . ILE A 1 196 ? -25.922 17.828 -0.754 1 96.44 196 ILE A N 1
ATOM 1425 C CA . ILE A 1 196 ? -24.469 17.922 -0.652 1 96.44 196 ILE A CA 1
ATOM 1426 C C . ILE A 1 196 ? -23.812 17.078 -1.746 1 96.44 196 ILE A C 1
ATOM 1428 O O . ILE A 1 196 ? -24.125 15.891 -1.887 1 96.44 196 ILE A O 1
ATOM 1432 N N . ALA A 1 197 ? -22.969 17.75 -2.545 1 96.88 197 ALA A N 1
ATOM 1433 C CA . ALA A 1 197 ? -22.266 17.016 -3.59 1 96.88 197 ALA A CA 1
ATOM 1434 C C . ALA A 1 197 ? -21.016 16.344 -3.029 1 96.88 197 ALA A C 1
ATOM 1436 O O . ALA A 1 197 ? -20 17 -2.785 1 96.88 197 ALA A O 1
ATOM 1437 N N . PRO A 1 198 ? -21.031 15.07 -2.869 1 96.56 198 PRO A N 1
ATOM 1438 C CA . PRO A 1 198 ? -19.922 14.367 -2.236 1 96.56 198 PRO A CA 1
ATOM 1439 C C . PRO A 1 198 ? -18.594 14.57 -2.98 1 96.56 198 PRO A C 1
ATOM 1441 O O . PRO A 1 198 ? -17.547 14.727 -2.352 1 96.56 198 PRO A O 1
ATOM 1444 N N . ALA A 1 199 ? -18.641 14.602 -4.281 1 95.62 199 ALA A N 1
ATOM 1445 C CA . ALA A 1 199 ? -17.438 14.719 -5.086 1 95.62 199 ALA A CA 1
ATOM 1446 C C . ALA A 1 199 ? -16.703 16.031 -4.801 1 95.62 199 ALA A C 1
ATOM 1448 O O . ALA A 1 199 ? -15.477 16.062 -4.684 1 95.62 199 ALA A O 1
ATOM 1449 N N . ARG A 1 200 ? -17.453 17.047 -4.688 1 96.75 200 ARG A N 1
ATOM 1450 C CA . ARG A 1 200 ? -16.859 18.359 -4.438 1 96.75 200 ARG A CA 1
ATOM 1451 C C . ARG A 1 200 ? -16.234 18.422 -3.049 1 96.75 200 ARG A C 1
ATOM 1453 O O . ARG A 1 200 ? -15.148 18.953 -2.875 1 96.75 200 ARG A O 1
ATOM 1460 N N . VAL A 1 201 ? -16.953 17.906 -2.076 1 97.38 201 VAL A N 1
ATOM 1461 C CA . VAL A 1 201 ? -16.484 17.922 -0.697 1 97.38 201 VAL A CA 1
ATOM 1462 C C . VAL A 1 201 ? -15.195 17.109 -0.586 1 97.38 201 VAL A C 1
ATOM 1464 O O . VAL A 1 201 ? -14.211 17.578 -0.003 1 97.38 201 VAL A O 1
ATOM 1467 N N . LYS A 1 202 ? -15.18 15.938 -1.19 1 97.5 202 LYS A N 1
ATOM 1468 C CA . LYS A 1 202 ? -14 15.078 -1.171 1 97.5 202 LYS A CA 1
ATOM 1469 C C . LYS A 1 202 ? -12.82 15.734 -1.879 1 97.5 202 LYS A C 1
ATOM 1471 O O . LYS A 1 202 ? -11.688 15.672 -1.401 1 97.5 202 LYS A O 1
ATOM 1476 N N . GLN A 1 203 ? -13.141 16.406 -2.941 1 97.44 203 GLN A N 1
ATOM 1477 C CA . GLN A 1 203 ? -12.102 17.062 -3.721 1 97.44 203 GLN A CA 1
ATOM 1478 C C . GLN A 1 203 ? -11.453 18.203 -2.93 1 97.44 203 GLN A C 1
ATOM 1480 O O . GLN A 1 203 ? -10.234 18.344 -2.926 1 97.44 203 GLN A O 1
ATOM 1485 N N . LEU A 1 204 ? -12.242 18.938 -2.303 1 97.75 204 LEU A N 1
ATOM 1486 C CA . LEU A 1 204 ? -11.742 20.094 -1.569 1 97.75 204 LEU A CA 1
ATOM 1487 C C . LEU A 1 204 ? -10.891 19.656 -0.382 1 97.75 204 LEU A C 1
ATOM 1489 O O . LEU A 1 204 ? -9.852 20.266 -0.106 1 97.75 204 LEU A O 1
ATOM 1493 N N . ILE A 1 205 ? -11.336 18.625 0.299 1 97.56 205 ILE A N 1
ATOM 1494 C CA . ILE A 1 205 ? -10.578 18.188 1.465 1 97.56 205 ILE A CA 1
ATOM 1495 C C . ILE A 1 205 ? -9.273 17.531 1.015 1 97.56 205 ILE A C 1
ATOM 1497 O O . ILE A 1 205 ? -8.25 17.641 1.692 1 97.56 205 ILE A O 1
ATOM 1501 N N . MET A 1 206 ? -9.328 16.859 -0.125 1 97.81 206 MET A N 1
ATOM 1502 C CA . MET A 1 206 ? -8.102 16.312 -0.689 1 97.81 206 MET A CA 1
ATOM 1503 C C . MET A 1 206 ? -7.109 17.406 -1.045 1 97.81 206 MET A C 1
ATOM 1505 O O . MET A 1 206 ? -5.914 17.281 -0.784 1 97.81 206 MET A O 1
ATOM 1509 N N . MET A 1 207 ? -7.586 18.438 -1.583 1 98.25 207 MET A N 1
ATOM 1510 C CA . MET A 1 207 ? -6.75 19.578 -1.938 1 98.25 207 MET A CA 1
ATOM 1511 C C . MET A 1 207 ? -6.109 20.188 -0.695 1 98.25 207 MET A C 1
ATOM 1513 O O . MET A 1 207 ? -4.914 20.484 -0.687 1 98.25 207 MET A O 1
ATOM 1517 N N . ALA A 1 208 ? -6.93 20.344 0.307 1 97.75 208 ALA A N 1
ATOM 1518 C CA . ALA A 1 208 ? -6.418 20.906 1.556 1 97.75 208 ALA A CA 1
ATOM 1519 C C . ALA A 1 208 ? -5.363 20 2.174 1 97.75 208 ALA A C 1
ATOM 1521 O O . ALA A 1 208 ? -4.324 20.469 2.643 1 97.75 208 ALA A O 1
ATOM 1522 N N . SER A 1 209 ? -5.641 18.734 2.178 1 97.75 209 SER A N 1
ATOM 1523 C CA . SER A 1 209 ? -4.707 17.75 2.711 1 97.75 209 SER A CA 1
ATOM 1524 C C . SER A 1 209 ? -3.408 17.719 1.909 1 97.75 209 SER A C 1
ATOM 1526 O O . SER A 1 209 ? -2.318 17.672 2.482 1 97.75 209 SER A O 1
ATOM 1528 N N . GLY A 1 210 ? -3.52 17.781 0.59 1 98.25 210 GLY A N 1
ATOM 1529 C CA . GLY A 1 210 ? -2.348 17.828 -0.27 1 98.25 210 GLY A CA 1
ATOM 1530 C C . GLY A 1 210 ? -1.518 19.078 -0.082 1 98.25 210 GLY A C 1
ATOM 1531 O O . GLY A 1 210 ? -0.287 19.031 -0.125 1 98.25 210 GLY A O 1
ATOM 1532 N N . ALA A 1 211 ? -2.203 20.203 0.139 1 98.38 211 ALA A N 1
ATOM 1533 C CA . ALA A 1 211 ? -1.508 21.469 0.358 1 98.38 211 ALA A CA 1
ATOM 1534 C C . ALA A 1 211 ? -0.648 21.422 1.617 1 98.38 211 ALA A C 1
ATOM 1536 O O . ALA A 1 211 ? 0.494 21.891 1.618 1 98.38 211 ALA A O 1
ATOM 1537 N N . LEU A 1 212 ? -1.212 20.875 2.654 1 98.31 212 LEU A N 1
ATOM 1538 C CA . LEU A 1 212 ? -0.469 20.766 3.904 1 98.31 212 LEU A CA 1
ATOM 1539 C C . LEU A 1 212 ? 0.709 19.797 3.748 1 98.31 212 LEU A C 1
ATOM 1541 O O . LEU A 1 212 ? 1.788 20.047 4.293 1 98.31 212 LEU A O 1
ATOM 1545 N N . ALA A 1 213 ? 0.501 18.719 3.021 1 98.31 213 ALA A N 1
ATOM 1546 C CA . ALA A 1 213 ? 1.59 17.781 2.736 1 98.31 213 ALA A CA 1
ATOM 1547 C C . ALA A 1 213 ? 2.689 18.469 1.921 1 98.31 213 ALA A C 1
ATOM 1549 O O . ALA A 1 213 ? 3.877 18.281 2.205 1 98.31 213 ALA A O 1
ATOM 1550 N N . GLY A 1 214 ? 2.271 19.219 0.942 1 98.31 214 GLY A N 1
ATOM 1551 C CA . GLY A 1 214 ? 3.236 19.938 0.131 1 98.31 214 GLY A CA 1
ATOM 1552 C C . GLY A 1 214 ? 4.016 20.984 0.917 1 98.31 214 GLY A C 1
ATOM 1553 O O . GLY A 1 214 ? 5.215 21.172 0.691 1 98.31 214 GLY A O 1
ATOM 1554 N N . LEU A 1 215 ? 3.307 21.688 1.797 1 97.75 215 LEU A N 1
ATOM 1555 C CA . LEU A 1 215 ? 3.959 22.656 2.666 1 97.75 215 LEU A CA 1
ATOM 1556 C C . LEU A 1 215 ? 5.031 21.984 3.52 1 97.75 215 LEU A C 1
ATOM 1558 O O . LEU A 1 215 ? 6.133 22.531 3.674 1 97.75 215 LEU A O 1
ATOM 1562 N N . SER A 1 216 ? 4.707 20.844 4.043 1 97.69 216 SER A N 1
ATOM 1563 C CA . SER A 1 216 ? 5.668 20.062 4.82 1 97.69 216 SER A CA 1
ATOM 1564 C C . SER A 1 216 ? 6.887 19.703 3.984 1 97.69 216 SER A C 1
ATOM 1566 O O . SER A 1 216 ? 8.023 19.812 4.449 1 97.69 216 SER A O 1
ATOM 1568 N N . GLY A 1 217 ? 6.621 19.25 2.789 1 96.25 217 GLY A N 1
ATOM 1569 C CA . GLY A 1 217 ? 7.719 18.922 1.895 1 96.25 217 GLY A CA 1
ATOM 1570 C C . GLY A 1 217 ? 8.617 20.094 1.59 1 96.25 217 GLY A C 1
ATOM 1571 O O . GLY A 1 217 ? 9.844 19.969 1.571 1 96.25 217 GLY A O 1
ATOM 1572 N N . GLY A 1 218 ? 8.016 21.234 1.332 1 95.62 218 GLY A N 1
ATOM 1573 C CA . GLY A 1 218 ? 8.797 22.438 1.084 1 95.62 218 GLY A CA 1
ATOM 1574 C C . GLY A 1 218 ? 9.672 22.828 2.256 1 95.62 218 GLY A C 1
ATOM 1575 O O . GLY A 1 218 ? 10.836 23.188 2.074 1 95.62 218 GLY A O 1
ATOM 1576 N N . LEU A 1 219 ? 9.109 22.812 3.439 1 94 219 LEU A N 1
ATOM 1577 C CA . LEU A 1 219 ? 9.867 23.141 4.641 1 94 219 LEU A CA 1
ATOM 1578 C C . LEU A 1 219 ? 10.984 22.125 4.875 1 94 219 LEU A C 1
ATOM 1580 O O . LEU A 1 219 ? 12.094 22.5 5.27 1 94 219 LEU A O 1
ATOM 1584 N N . TYR A 1 220 ? 10.711 20.906 4.594 1 93.25 220 TYR A N 1
ATOM 1585 C CA . TYR A 1 220 ? 11.688 19.828 4.723 1 93.25 220 TYR A CA 1
ATOM 1586 C C . TYR A 1 220 ? 12.898 20.078 3.83 1 93.25 220 TYR A C 1
ATOM 1588 O O . TYR A 1 220 ? 14.031 19.844 4.242 1 93.25 220 TYR A O 1
ATOM 1596 N N . THR A 1 221 ? 12.633 20.484 2.691 1 91.5 221 THR A N 1
ATOM 1597 C CA . THR A 1 221 ? 13.68 20.734 1.708 1 91.5 221 THR A CA 1
ATOM 1598 C C . THR A 1 221 ? 14.664 21.781 2.219 1 91.5 221 THR A C 1
ATOM 1600 O O . THR A 1 221 ? 15.875 21.594 2.154 1 91.5 221 THR A O 1
ATOM 1603 N N . PHE A 1 222 ? 14.203 22.844 2.75 1 90.38 222 PHE A N 1
ATOM 1604 C CA . PHE A 1 222 ? 15.07 23.938 3.178 1 90.38 222 PHE A CA 1
ATOM 1605 C C . PHE A 1 222 ? 15.695 23.625 4.531 1 90.38 222 PHE A C 1
ATOM 1607 O O . PHE A 1 222 ? 16.766 24.141 4.855 1 90.38 222 PHE A O 1
ATOM 1614 N N . TRP A 1 223 ? 15.039 22.781 5.281 1 89.38 223 TRP A N 1
ATOM 1615 C CA . TRP A 1 223 ? 15.617 22.359 6.559 1 89.38 223 TRP A CA 1
ATOM 1616 C C . TRP A 1 223 ? 16.797 21.438 6.344 1 89.38 223 TRP A C 1
ATOM 1618 O O . TRP A 1 223 ? 17.844 21.594 6.969 1 89.38 223 TRP A O 1
ATOM 1628 N N . THR A 1 224 ? 16.734 20.469 5.441 1 88.69 224 THR A N 1
ATOM 1629 C CA . THR A 1 224 ? 17.781 19.469 5.219 1 88.69 224 THR A CA 1
ATOM 1630 C C . THR A 1 224 ? 18.844 20 4.258 1 88.69 224 THR A C 1
ATOM 1632 O O . THR A 1 224 ? 20 19.594 4.316 1 88.69 224 THR A O 1
ATOM 1635 N N . GLY A 1 225 ? 18.5 20.859 3.381 1 87.81 225 GLY A N 1
ATOM 1636 C CA . GLY A 1 225 ? 19.422 21.406 2.395 1 87.81 225 GLY A CA 1
ATOM 1637 C C . GLY A 1 225 ? 19.75 20.422 1.285 1 87.81 225 GLY A C 1
ATOM 1638 O O . GLY A 1 225 ? 20.609 20.703 0.446 1 87.81 225 GLY A O 1
ATOM 1639 N N . TYR A 1 226 ? 19.141 19.266 1.354 1 88.06 226 TYR A N 1
ATOM 1640 C CA . TYR A 1 226 ? 19.328 18.203 0.384 1 88.06 226 TYR A CA 1
ATOM 1641 C C . TYR A 1 226 ? 18.094 17.297 0.333 1 88.06 226 TYR A C 1
ATOM 1643 O O . TYR A 1 226 ? 17.5 16.984 1.368 1 88.06 226 TYR A O 1
ATOM 1651 N N . ILE A 1 227 ? 17.75 16.969 -0.949 1 90.94 227 ILE A N 1
ATOM 1652 C CA . ILE A 1 227 ? 16.578 16.109 -1.041 1 90.94 227 ILE A CA 1
ATOM 1653 C C . ILE A 1 227 ? 16.875 14.938 -1.982 1 90.94 227 ILE A C 1
ATOM 1655 O O . ILE A 1 227 ? 17.562 15.109 -2.994 1 90.94 227 ILE A O 1
ATOM 1659 N N . SER A 1 228 ? 16.469 13.797 -1.605 1 93.31 228 SER A N 1
ATOM 1660 C CA . SER A 1 228 ? 16.438 12.578 -2.408 1 93.31 228 SER A CA 1
ATOM 1661 C C . SER A 1 228 ? 15.062 11.93 -2.371 1 93.31 228 SER A C 1
ATOM 1663 O O . SER A 1 228 ? 14.25 12.219 -1.488 1 93.31 228 SER A O 1
ATOM 1665 N N . PRO A 1 229 ? 14.727 11.109 -3.34 1 92.81 229 PRO A N 1
ATOM 1666 C CA . PRO A 1 229 ? 13.391 10.523 -3.389 1 92.81 229 PRO A CA 1
ATOM 1667 C C . PRO A 1 229 ? 13.164 9.469 -2.311 1 92.81 229 PRO A C 1
ATOM 1669 O O . PRO A 1 229 ? 12.023 9.109 -2.02 1 92.81 229 PRO A O 1
ATOM 1672 N N . ASP A 1 230 ? 14.094 8.953 -1.707 1 88.06 230 ASP A N 1
ATOM 1673 C CA . ASP A 1 230 ? 14.07 7.773 -0.85 1 88.06 230 ASP A CA 1
ATOM 1674 C C . ASP A 1 230 ? 13.07 7.938 0.29 1 88.06 230 ASP A C 1
ATOM 1676 O O . ASP A 1 230 ? 12.289 7.027 0.572 1 88.06 230 ASP A O 1
ATOM 1680 N N . PRO A 1 231 ? 13.039 9.133 0.896 1 89.12 231 PRO A N 1
ATOM 1681 C CA . PRO A 1 231 ? 12.156 9.266 2.059 1 89.12 231 PRO A CA 1
ATOM 1682 C C . PRO A 1 231 ? 10.68 9.32 1.674 1 89.12 231 PRO A C 1
ATOM 1684 O O . PRO A 1 231 ? 9.805 9.141 2.529 1 89.12 231 PRO A O 1
ATOM 1687 N N . PHE A 1 232 ? 10.438 9.609 0.444 1 92.94 232 PHE A N 1
ATOM 1688 C CA . PHE A 1 232 ? 9.062 9.812 0.015 1 92.94 232 PHE A CA 1
ATOM 1689 C C . PHE A 1 232 ? 8.492 8.547 -0.609 1 92.94 232 PHE A C 1
ATOM 1691 O O . PHE A 1 232 ? 8.016 8.562 -1.745 1 92.94 232 PHE A O 1
ATOM 1698 N N . ASN A 1 233 ? 8.539 7.504 0.13 1 92.38 233 ASN A N 1
ATOM 1699 C CA . ASN A 1 233 ? 8.086 6.199 -0.339 1 92.38 233 ASN A CA 1
ATOM 1700 C C . ASN A 1 233 ? 6.848 5.73 0.418 1 92.38 233 ASN A C 1
ATOM 1702 O O . ASN A 1 233 ? 6.258 6.496 1.184 1 92.38 233 ASN A O 1
ATOM 1706 N N . VAL A 1 234 ? 6.422 4.559 0.177 1 91.88 234 VAL A N 1
ATOM 1707 C CA . VAL A 1 234 ? 5.207 3.998 0.756 1 91.88 234 VAL A CA 1
ATOM 1708 C C . VAL A 1 234 ? 5.336 3.938 2.275 1 91.88 234 VAL A C 1
ATOM 1710 O O . VAL A 1 234 ? 4.355 4.137 2.998 1 91.88 234 VAL A O 1
ATOM 1713 N N . ALA A 1 235 ? 6.5 3.762 2.779 1 91.69 235 ALA A N 1
ATOM 1714 C CA . ALA A 1 235 ? 6.73 3.691 4.219 1 91.69 235 ALA A CA 1
ATOM 1715 C C . ALA A 1 235 ? 6.316 4.988 4.906 1 91.69 235 ALA A C 1
ATOM 1717 O O . ALA A 1 235 ? 5.777 4.969 6.016 1 91.69 235 ALA A O 1
ATOM 1718 N N . LEU A 1 236 ? 6.59 6.082 4.227 1 93.69 236 LEU A N 1
ATOM 1719 C CA . LEU A 1 236 ? 6.18 7.371 4.781 1 93.69 236 LEU A CA 1
ATOM 1720 C C . LEU A 1 236 ? 4.66 7.469 4.863 1 93.69 236 LEU A C 1
ATOM 1722 O O . LEU A 1 236 ? 4.121 7.996 5.84 1 93.69 236 LEU A O 1
ATOM 1726 N N . SER A 1 237 ? 4.02 7.008 3.842 1 95.31 237 SER A N 1
ATOM 1727 C CA . SER A 1 237 ? 2.559 7.027 3.861 1 95.31 237 SER A CA 1
ATOM 1728 C C . SER A 1 237 ? 2.012 6.191 5.016 1 95.31 237 SER A C 1
ATOM 1730 O O . SER A 1 237 ? 1.047 6.586 5.672 1 95.31 237 SER A O 1
ATOM 1732 N N . ILE A 1 238 ? 2.59 5.102 5.27 1 92.75 238 ILE A N 1
ATOM 1733 C CA . ILE A 1 238 ? 2.172 4.234 6.367 1 92.75 238 ILE A CA 1
ATOM 1734 C C . ILE A 1 238 ? 2.445 4.926 7.703 1 92.75 238 ILE A C 1
ATOM 1736 O O . ILE A 1 238 ? 1.636 4.84 8.633 1 92.75 238 ILE A O 1
ATOM 1740 N N . LYS A 1 239 ? 3.598 5.531 7.758 1 93.44 239 LYS A N 1
ATOM 1741 C CA . LYS A 1 239 ? 3.939 6.266 8.969 1 93.44 239 LYS A CA 1
ATOM 1742 C C . LYS A 1 239 ? 2.908 7.352 9.266 1 93.44 239 LYS A C 1
ATOM 1744 O O . LYS A 1 239 ? 2.465 7.5 10.406 1 93.44 239 LYS A O 1
ATOM 1749 N N . LEU A 1 240 ? 2.539 8.078 8.25 1 95.75 240 LEU A N 1
ATOM 1750 C CA . LEU A 1 240 ? 1.537 9.125 8.414 1 95.75 240 LEU A CA 1
ATOM 1751 C C . LEU A 1 240 ? 0.193 8.539 8.828 1 95.75 240 LEU A C 1
ATOM 1753 O O . LEU A 1 240 ? -0.495 9.094 9.688 1 95.75 240 LEU A O 1
ATOM 1757 N N . LEU A 1 241 ? -0.106 7.445 8.234 1 94.19 241 LEU A N 1
ATOM 1758 C CA . LEU A 1 241 ? -1.355 6.785 8.594 1 94.19 241 LEU A CA 1
ATOM 1759 C C . LEU A 1 241 ? -1.327 6.316 10.047 1 94.19 241 LEU A C 1
ATOM 1761 O O . LEU A 1 241 ? -2.344 6.379 10.742 1 94.19 241 LEU A O 1
ATOM 1765 N N . LEU A 1 242 ? -0.18 5.848 10.43 1 93.88 242 LEU A N 1
ATOM 1766 C CA . LEU A 1 242 ? -0.025 5.422 11.82 1 93.88 242 LEU A CA 1
ATOM 1767 C C . LEU A 1 242 ? -0.267 6.582 12.773 1 93.88 242 LEU A C 1
ATOM 1769 O O . LEU A 1 242 ? -0.961 6.43 13.781 1 93.88 242 LEU A O 1
ATOM 1773 N N . ILE A 1 243 ? 0.3 7.75 12.453 1 94.5 243 ILE A N 1
ATOM 1774 C CA . ILE A 1 243 ? 0.11 8.938 13.281 1 94.5 243 ILE A CA 1
ATOM 1775 C C . ILE A 1 243 ? -1.381 9.242 13.406 1 94.5 243 ILE A C 1
ATOM 1777 O O . ILE A 1 243 ? -1.883 9.469 14.508 1 94.5 243 ILE A O 1
ATOM 1781 N N . VAL A 1 244 ? -2.064 9.172 12.312 1 93.44 244 VAL A N 1
ATOM 1782 C CA . VAL A 1 244 ? -3.488 9.492 12.289 1 93.44 244 VAL A CA 1
ATOM 1783 C C . VAL A 1 244 ? -4.27 8.422 13.047 1 93.44 244 VAL A C 1
ATOM 1785 O O . VAL A 1 244 ? -5.184 8.734 13.812 1 93.44 244 VAL A O 1
ATOM 1788 N N . ALA A 1 245 ? -3.895 7.207 12.883 1 91.19 245 ALA A N 1
ATOM 1789 C CA . ALA A 1 245 ? -4.57 6.102 13.555 1 91.19 245 ALA A CA 1
ATOM 1790 C C . ALA A 1 245 ? -4.402 6.195 15.07 1 91.19 245 ALA A C 1
ATOM 1792 O O . ALA A 1 245 ? -5.352 5.965 15.82 1 91.19 245 ALA A O 1
ATOM 1793 N N . LEU A 1 246 ? -3.236 6.547 15.453 1 90.94 246 LEU A N 1
ATOM 1794 C CA . LEU A 1 246 ? -2.93 6.652 16.875 1 90.94 246 LEU A CA 1
ATOM 1795 C C . LEU A 1 246 ? -3.715 7.789 17.516 1 90.94 246 LEU A C 1
ATOM 1797 O O . LEU A 1 246 ? -3.934 7.789 18.734 1 90.94 246 LEU A O 1
ATOM 1801 N N . SER A 1 247 ? -4.066 8.758 16.734 1 87.81 247 SER A N 1
ATOM 1802 C CA . SER A 1 247 ? -4.793 9.914 17.25 1 87.81 247 SER A CA 1
ATOM 1803 C C . SER A 1 247 ? -6.297 9.664 17.266 1 87.81 247 SER A C 1
ATOM 1805 O O . SER A 1 247 ? -7.074 10.547 17.641 1 87.81 247 SER A O 1
ATOM 1807 N N . GLY A 1 248 ? -6.727 8.477 16.891 1 84.31 248 GLY A N 1
ATOM 1808 C CA . GLY A 1 248 ? -8.141 8.156 16.812 1 84.31 248 GLY A CA 1
ATOM 1809 C C . GLY A 1 248 ? -8.805 8.672 15.547 1 84.31 248 GLY A C 1
ATOM 1810 O O . GLY A 1 248 ? -10.023 8.836 15.5 1 84.31 248 GLY A O 1
ATOM 1811 N N . PHE A 1 249 ? -8.062 9.125 14.57 1 79.69 249 PHE A N 1
ATOM 1812 C CA . PHE A 1 249 ? -8.477 9.508 13.227 1 79.69 249 PHE A CA 1
ATOM 1813 C C . PHE A 1 249 ? -9.141 10.883 13.234 1 79.69 249 PHE A C 1
ATOM 1815 O O . PHE A 1 249 ? -8.914 11.695 12.336 1 79.69 249 PHE A O 1
ATOM 1822 N N . THR A 1 250 ? -10.008 11.195 14.219 1 78.19 250 THR A N 1
ATOM 1823 C CA . THR A 1 250 ? -10.789 12.422 14.141 1 78.19 250 THR A CA 1
ATOM 1824 C C . THR A 1 250 ? -10.234 13.477 15.102 1 78.19 250 THR A C 1
ATOM 1826 O O . THR A 1 250 ? -10.719 14.602 15.148 1 78.19 250 THR A O 1
ATOM 1829 N N . GLY A 1 251 ? -9.234 13.203 15.781 1 78.12 251 GLY A N 1
ATOM 1830 C CA . GLY A 1 251 ? -8.719 14.195 16.703 1 78.12 251 GLY A CA 1
ATOM 1831 C C . GLY A 1 251 ? -7.723 15.141 16.078 1 78.12 251 GLY A C 1
ATOM 1832 O O . GLY A 1 251 ? -6.617 14.742 15.711 1 78.12 251 GLY A O 1
ATOM 1833 N N . THR A 1 252 ? -8.172 16.406 15.969 1 82.69 252 THR A N 1
ATOM 1834 C CA . THR A 1 252 ? -7.285 17.375 15.352 1 82.69 252 THR A CA 1
ATOM 1835 C C . THR A 1 252 ? -6.062 17.641 16.234 1 82.69 252 THR A C 1
ATOM 1837 O O . THR A 1 252 ? -4.926 17.453 15.789 1 82.69 252 THR A O 1
ATOM 1840 N N . TRP A 1 253 ? -6.324 17.938 17.516 1 87.62 253 TRP A N 1
ATOM 1841 C CA . TRP A 1 253 ? -5.227 18.234 18.422 1 87.62 253 TRP A CA 1
ATOM 1842 C C . TRP A 1 253 ? -4.547 16.953 18.891 1 87.62 253 TRP A C 1
ATOM 1844 O O . TRP A 1 253 ? -3.35 16.953 19.188 1 87.62 253 TRP A O 1
ATOM 1854 N N . ARG A 1 254 ? -5.254 15.867 18.859 1 89.25 254 ARG A N 1
ATOM 1855 C CA . ARG A 1 254 ? -4.707 14.57 19.266 1 89.25 254 ARG A CA 1
ATOM 1856 C C . ARG A 1 254 ? -3.697 14.062 18.25 1 89.25 254 ARG A C 1
ATOM 1858 O O . ARG A 1 254 ? -2.904 13.164 18.547 1 89.25 254 ARG A O 1
ATOM 1865 N N . THR A 1 255 ? -3.787 14.648 17.062 1 92.5 255 THR A N 1
ATOM 1866 C CA . THR A 1 255 ? -2.816 14.281 16.031 1 92.5 255 THR A CA 1
ATOM 1867 C C . THR A 1 255 ? -1.394 14.539 16.516 1 92.5 255 THR A C 1
ATOM 1869 O O . THR A 1 255 ? -0.471 13.797 16.172 1 92.5 255 THR A O 1
ATOM 1872 N N . LEU A 1 256 ? -1.259 15.562 17.375 1 94.25 256 LEU A N 1
ATOM 1873 C CA . LEU A 1 256 ? 0.06 15.898 17.906 1 94.25 256 LEU A CA 1
ATOM 1874 C C . LEU A 1 256 ? 0.583 14.789 18.812 1 94.25 256 LEU A C 1
ATOM 1876 O O . LEU A 1 256 ? 1.786 14.523 18.844 1 94.25 256 LEU A O 1
ATOM 1880 N N . VAL A 1 257 ? -0.326 14.133 19.5 1 91.19 257 VAL A N 1
ATOM 1881 C CA . VAL A 1 257 ? 0.079 13.023 20.375 1 91.19 257 VAL A CA 1
ATOM 1882 C C . VAL A 1 257 ? 0.635 11.883 19.516 1 91.19 257 VAL A C 1
ATOM 1884 O O . VAL A 1 257 ? 1.652 11.281 19.859 1 91.19 257 VAL A O 1
ATOM 1887 N N . GLY A 1 258 ? -0.022 11.633 18.453 1 93.12 258 GLY A N 1
ATOM 1888 C CA . GLY A 1 258 ? 0.473 10.617 17.547 1 93.12 258 GLY A CA 1
ATOM 1889 C C . GLY A 1 258 ? 1.825 10.961 16.953 1 93.12 258 GLY A C 1
ATOM 1890 O O . GLY A 1 258 ? 2.695 10.094 16.828 1 93.12 258 GLY A O 1
ATOM 1891 N N . VAL A 1 259 ? 1.957 12.211 16.609 1 95.81 259 VAL A N 1
ATOM 1892 C CA . VAL A 1 259 ? 3.207 12.672 16.016 1 95.81 259 VAL A CA 1
ATOM 1893 C C . VAL A 1 259 ? 4.352 12.5 17.016 1 95.81 259 VAL A C 1
ATOM 1895 O O . VAL A 1 259 ? 5.402 11.961 16.672 1 95.81 259 VAL A O 1
ATOM 1898 N N . PHE A 1 260 ? 4.125 12.984 18.219 1 94.31 260 PHE A N 1
ATOM 1899 C CA . PHE A 1 260 ? 5.164 12.898 19.25 1 94.31 260 PHE A CA 1
ATOM 1900 C C . PHE A 1 260 ? 5.535 11.445 19.531 1 94.31 260 PHE A C 1
ATOM 1902 O O . PHE A 1 260 ? 6.715 11.109 19.625 1 94.31 260 PHE A O 1
ATOM 1909 N N . PHE A 1 261 ? 4.594 10.602 19.578 1 93.12 261 PHE A N 1
ATOM 1910 C CA . PHE A 1 261 ? 4.832 9.188 19.859 1 93.12 261 PHE A CA 1
ATOM 1911 C C . PHE A 1 261 ? 5.656 8.555 18.75 1 93.12 261 PHE A C 1
ATOM 1913 O O . PHE A 1 261 ? 6.664 7.895 19 1 93.12 261 PHE A O 1
ATOM 1920 N N . VAL A 1 262 ? 5.23 8.766 17.547 1 92.88 262 VAL A N 1
ATOM 1921 C CA . VAL A 1 262 ? 5.871 8.117 16.406 1 92.88 262 VAL A CA 1
ATOM 1922 C C . VAL A 1 262 ? 7.293 8.656 16.234 1 92.88 262 VAL A C 1
ATOM 1924 O O . VAL A 1 262 ? 8.219 7.891 15.977 1 92.88 262 VAL A O 1
ATOM 1927 N N . VAL A 1 263 ? 7.453 9.961 16.391 1 90.62 263 VAL A N 1
ATOM 1928 C CA . VAL A 1 263 ? 8.773 10.562 16.219 1 90.62 263 VAL A CA 1
ATOM 1929 C C . VAL A 1 263 ? 9.703 10.078 17.328 1 90.62 263 VAL A C 1
ATOM 1931 O O . VAL A 1 263 ? 10.867 9.766 17.078 1 90.62 263 VAL A O 1
ATOM 1934 N N . LEU A 1 264 ? 9.203 10 18.547 1 88.62 264 LEU A N 1
ATOM 1935 C CA . LEU A 1 264 ? 10.008 9.508 19.672 1 88.62 264 LEU A CA 1
ATOM 1936 C C . LEU A 1 264 ? 10.414 8.055 19.453 1 88.62 264 LEU A C 1
ATOM 1938 O O . LEU A 1 264 ? 11.57 7.688 19.688 1 88.62 264 LEU A O 1
ATOM 1942 N N . VAL A 1 265 ? 9.5 7.289 19.016 1 88.06 265 VAL A N 1
ATOM 1943 C CA . VAL A 1 265 ? 9.781 5.883 18.75 1 88.06 265 VAL A CA 1
ATOM 1944 C C . VAL A 1 265 ? 10.812 5.762 17.625 1 88.06 265 VAL A C 1
ATOM 1946 O O . VAL A 1 265 ? 11.734 4.945 17.703 1 88.06 265 VAL A O 1
ATOM 1949 N N . SER A 1 266 ? 10.562 6.543 16.609 1 86.19 266 SER A N 1
ATOM 1950 C CA . SER A 1 266 ? 11.484 6.543 15.477 1 86.19 266 SER A CA 1
ATOM 1951 C C . SER A 1 266 ? 12.898 6.902 15.922 1 86.19 266 SER A C 1
ATOM 1953 O O . SER A 1 266 ? 13.875 6.312 15.445 1 86.19 266 SER A O 1
ATOM 1955 N N . GLU A 1 267 ? 13.016 7.863 16.766 1 83.69 267 GLU A N 1
ATOM 1956 C CA . GLU A 1 267 ? 14.312 8.297 17.281 1 83.69 267 GLU A CA 1
ATOM 1957 C C . GLU A 1 267 ? 14.977 7.188 18.094 1 83.69 267 GLU A C 1
ATOM 1959 O O . GLU A 1 267 ? 16.188 6.984 18 1 83.69 267 GLU A O 1
ATOM 1964 N N . GLY A 1 268 ? 14.234 6.504 18.844 1 83.44 268 GLY A N 1
ATOM 1965 C CA . GLY A 1 268 ? 14.766 5.41 19.641 1 83.44 268 GLY A CA 1
ATOM 1966 C C . GLY A 1 268 ? 15.242 4.238 18.797 1 83.44 268 GLY A C 1
ATOM 1967 O O . GLY A 1 268 ? 16.141 3.5 19.203 1 83.44 268 GLY A O 1
ATOM 1968 N N . MET A 1 269 ? 14.641 4.086 17.625 1 82.75 269 MET A N 1
ATOM 1969 C CA . MET A 1 269 ? 14.953 2.947 16.766 1 82.75 269 MET A CA 1
ATOM 1970 C C . MET A 1 269 ? 16.094 3.281 15.812 1 82.75 269 MET A C 1
ATOM 1972 O O . MET A 1 269 ? 16.562 2.412 15.078 1 82.75 269 MET A O 1
ATOM 1976 N N . LYS A 1 270 ? 16.453 4.492 15.75 1 74.75 270 LYS A N 1
ATOM 1977 C CA . LYS A 1 270 ? 17.516 4.918 14.836 1 74.75 270 LYS A CA 1
ATOM 1978 C C . LYS A 1 270 ? 18.781 4.094 15.031 1 74.75 270 LYS A C 1
ATOM 1980 O O . LYS A 1 270 ? 19.484 3.805 14.062 1 74.75 270 LYS A O 1
ATOM 1985 N N . SER A 1 271 ? 19.016 3.672 16.219 1 74.25 271 SER A N 1
ATOM 1986 C CA . SER A 1 271 ? 20.219 2.898 16.516 1 74.25 271 SER A CA 1
ATOM 1987 C C . SER A 1 271 ? 20.125 1.489 15.945 1 74.25 271 SER A C 1
ATOM 1989 O O . SER A 1 271 ? 21.141 0.813 15.773 1 74.25 271 SER A O 1
ATOM 1991 N N . PHE A 1 272 ? 18.906 1.104 15.586 1 69.44 272 PHE A N 1
ATOM 1992 C CA . PHE A 1 272 ? 18.719 -0.281 15.18 1 69.44 272 PHE A CA 1
ATOM 1993 C C . PHE A 1 272 ? 18.516 -0.375 13.672 1 69.44 272 PHE A C 1
ATOM 1995 O O . PHE A 1 272 ? 18.094 -1.414 13.156 1 69.44 272 PHE A O 1
ATOM 2002 N N . GLY A 1 273 ? 18.812 0.699 12.938 1 67.06 273 GLY A N 1
ATOM 2003 C CA . GLY A 1 273 ? 18.75 0.617 11.484 1 67.06 273 GLY A CA 1
ATOM 2004 C C . GLY A 1 273 ? 17.344 0.801 10.938 1 67.06 273 GLY A C 1
ATOM 2005 O O . GLY A 1 273 ? 16.625 1.722 11.344 1 67.06 273 GLY A O 1
ATOM 2006 N N . HIS A 1 274 ? 17.016 -0.08 9.883 1 70.75 274 HIS A N 1
ATOM 2007 C CA . HIS A 1 274 ? 15.766 0.053 9.156 1 70.75 274 HIS A CA 1
ATOM 2008 C C . HIS A 1 274 ? 14.648 -0.739 9.836 1 70.75 274 HIS A C 1
ATOM 2010 O O . HIS A 1 274 ? 13.648 -1.083 9.195 1 70.75 274 HIS A O 1
ATOM 2016 N N . LEU A 1 275 ? 14.812 -0.935 11.156 1 81.75 275 LEU A N 1
ATOM 2017 C CA . LEU A 1 275 ? 13.805 -1.688 11.883 1 81.75 275 LEU A CA 1
ATOM 2018 C C . LEU A 1 275 ? 12.586 -0.816 12.18 1 81.75 275 LEU A C 1
ATOM 2020 O O . LEU A 1 275 ? 11.57 -1.31 12.672 1 81.75 275 LEU A O 1
ATOM 2024 N N . ASP A 1 276 ? 12.648 0.454 11.766 1 84.44 276 ASP A N 1
ATOM 2025 C CA . ASP A 1 276 ? 11.539 1.369 12.031 1 84.44 276 ASP A CA 1
ATOM 2026 C C . ASP A 1 276 ? 10.297 0.974 11.242 1 84.44 276 ASP A C 1
ATOM 2028 O O . ASP A 1 276 ? 9.18 1.065 11.742 1 84.44 276 ASP A O 1
ATOM 2032 N N . VAL A 1 277 ? 10.586 0.497 10.062 1 85.12 277 VAL A N 1
ATOM 2033 C CA . VAL A 1 277 ? 9.453 0.118 9.219 1 85.12 277 VAL A CA 1
ATOM 2034 C C . VAL A 1 277 ? 8.688 -1.035 9.867 1 85.12 277 VAL A C 1
ATOM 2036 O O . VAL A 1 277 ? 7.457 -1.056 9.859 1 85.12 277 VAL A O 1
ATOM 2039 N N . ILE A 1 278 ? 9.414 -1.973 10.445 1 90.12 278 ILE A N 1
ATOM 2040 C CA . ILE A 1 278 ? 8.805 -3.109 11.125 1 90.12 278 ILE A CA 1
ATOM 2041 C C . ILE A 1 278 ? 7.961 -2.615 12.297 1 90.12 278 ILE A C 1
ATOM 2043 O O . ILE A 1 278 ? 6.809 -3.031 12.461 1 90.12 278 ILE A O 1
ATOM 2047 N N . LEU A 1 279 ? 8.523 -1.75 12.992 1 90.31 279 LEU A N 1
ATOM 2048 C CA . LEU A 1 279 ? 7.848 -1.238 14.18 1 90.31 279 LEU A CA 1
ATOM 2049 C C . LEU A 1 279 ? 6.598 -0.453 13.797 1 90.31 279 LEU A C 1
ATOM 2051 O O . LEU A 1 279 ? 5.531 -0.644 14.391 1 90.31 279 LEU A O 1
ATOM 2055 N N . TYR A 1 280 ? 6.691 0.412 12.789 1 90.25 280 TYR A N 1
ATOM 2056 C CA . TYR A 1 280 ? 5.543 1.198 12.352 1 90.25 280 TYR A CA 1
ATOM 2057 C C . TYR A 1 280 ? 4.434 0.298 11.828 1 90.25 280 TYR A C 1
ATOM 2059 O O . TYR A 1 280 ? 3.254 0.519 12.117 1 90.25 280 TYR A O 1
ATOM 2067 N N . GLY A 1 281 ? 4.879 -0.681 11.055 1 90.75 281 GLY A N 1
ATOM 2068 C CA . GLY A 1 281 ? 3.885 -1.619 10.562 1 90.75 281 GLY A CA 1
ATOM 2069 C C . GLY A 1 281 ? 3.162 -2.365 11.664 1 90.75 281 GLY A C 1
ATOM 2070 O O . GLY A 1 281 ? 1.934 -2.467 11.648 1 90.75 281 GLY A O 1
ATOM 2071 N N . LEU A 1 282 ? 3.896 -2.822 12.609 1 92.94 282 LEU A N 1
ATOM 2072 C CA . LEU A 1 282 ? 3.324 -3.555 13.734 1 92.94 282 LEU A CA 1
ATOM 2073 C C . LEU A 1 282 ? 2.412 -2.654 14.562 1 92.94 282 LEU A C 1
ATOM 2075 O O . LEU A 1 282 ? 1.318 -3.064 14.953 1 92.94 282 LEU A O 1
ATOM 2079 N N . LEU A 1 283 ? 2.869 -1.438 14.797 1 92.69 283 LEU A N 1
ATOM 2080 C CA . LEU A 1 283 ? 2.072 -0.495 15.578 1 92.69 283 LEU A CA 1
ATOM 2081 C C . LEU A 1 283 ? 0.782 -0.14 14.844 1 92.69 283 LEU A C 1
ATOM 2083 O O . LEU A 1 283 ? -0.269 0.018 15.469 1 92.69 283 LEU A O 1
ATOM 2087 N N . LEU A 1 284 ? 0.928 0.027 13.5 1 92.69 284 LEU A N 1
ATOM 2088 C CA . LEU A 1 284 ? -0.27 0.33 12.727 1 92.69 284 LEU A CA 1
ATOM 2089 C C . LEU A 1 284 ? -1.295 -0.792 12.852 1 92.69 284 LEU A C 1
ATOM 2091 O O . LEU A 1 284 ? -2.473 -0.537 13.109 1 92.69 284 LEU A O 1
ATOM 2095 N N . ILE A 1 285 ? -0.876 -2.027 12.719 1 93.25 285 ILE A N 1
ATOM 2096 C CA . ILE A 1 285 ? -1.759 -3.186 12.82 1 93.25 285 ILE A CA 1
ATOM 2097 C C . ILE A 1 285 ? -2.379 -3.248 14.211 1 93.25 285 ILE A C 1
ATOM 2099 O O . ILE A 1 285 ? -3.592 -3.428 14.352 1 93.25 285 ILE A O 1
ATOM 2103 N N . LEU A 1 286 ? -1.553 -3.035 15.219 1 92.69 286 LEU A N 1
ATOM 2104 C CA . LEU A 1 286 ? -2.027 -3.09 16.594 1 92.69 286 LEU A CA 1
ATOM 2105 C C . LEU A 1 286 ? -3.053 -1.994 16.859 1 92.69 286 LEU A C 1
ATOM 2107 O O . LEU A 1 286 ? -4.059 -2.23 17.531 1 92.69 286 LEU A O 1
ATOM 2111 N N . THR A 1 287 ? -2.777 -0.817 16.375 1 91.12 287 THR A N 1
ATOM 2112 C CA . THR A 1 287 ? -3.695 0.298 16.578 1 91.12 287 THR A CA 1
ATOM 2113 C C . THR A 1 287 ? -5.027 0.033 15.883 1 91.12 287 THR A C 1
ATOM 2115 O O . THR A 1 287 ? -6.082 0.457 16.359 1 91.12 287 THR A O 1
ATOM 2118 N N . MET A 1 288 ? -4.965 -0.619 14.734 1 89.12 288 MET A N 1
ATOM 2119 C CA . MET A 1 288 ? -6.191 -0.929 14.008 1 89.12 288 MET A CA 1
ATOM 2120 C C . MET A 1 288 ? -6.992 -2.008 14.734 1 89.12 288 MET A C 1
ATOM 2122 O O . MET A 1 288 ? -8.227 -2.008 14.688 1 89.12 288 MET A O 1
ATOM 2126 N N . LEU A 1 289 ? -6.312 -2.926 15.344 1 90.06 289 LEU A N 1
ATOM 2127 C CA . LEU A 1 289 ? -6.969 -4.008 16.062 1 90.06 289 LEU A CA 1
ATOM 2128 C C . LEU A 1 289 ? -7.547 -3.51 17.391 1 90.06 289 LEU A C 1
ATOM 2130 O O . LEU A 1 289 ? -8.602 -3.979 17.828 1 90.06 289 LEU A O 1
ATOM 2134 N N . PHE A 1 290 ? -6.758 -2.576 17.969 1 87.5 290 PHE A N 1
ATOM 2135 C CA . PHE A 1 290 ? -7.18 -1.991 19.25 1 87.5 290 PHE A CA 1
ATOM 2136 C C . PHE A 1 290 ? -7.32 -0.478 19.125 1 87.5 290 PHE A C 1
ATOM 2138 O O . PHE A 1 290 ? -6.469 0.271 19.609 1 87.5 290 PHE A O 1
ATOM 2145 N N . PRO A 1 291 ? -8.406 -0.088 18.562 1 76.25 291 PRO A N 1
ATOM 2146 C CA . PRO A 1 291 ? -8.57 1.35 18.328 1 76.25 291 PRO A CA 1
ATOM 2147 C C . PRO A 1 291 ? -8.555 2.164 19.625 1 76.25 291 PRO A C 1
ATOM 2149 O O . PRO A 1 291 ? -9.086 1.721 20.641 1 76.25 291 PRO A O 1
ATOM 2152 N N . VAL A 1 292 ? -7.676 3.135 19.578 1 64.56 292 VAL A N 1
ATOM 2153 C CA . VAL A 1 292 ? -7.441 3.982 20.75 1 64.56 292 VAL A CA 1
ATOM 2154 C C . VAL A 1 292 ? -8.758 4.586 21.219 1 64.56 292 VAL A C 1
ATOM 2156 O O . VAL A 1 292 ? -8.953 4.809 22.422 1 64.56 292 VAL A O 1
ATOM 2159 N N . GLN A 1 293 ? -9.539 5.055 20.297 1 60.34 293 GLN A N 1
ATOM 2160 C CA . GLN A 1 293 ? -10.797 5.613 20.781 1 60.34 293 GLN A CA 1
ATOM 2161 C C . GLN A 1 293 ? -11.484 4.656 21.75 1 60.34 293 GLN A C 1
ATOM 2163 O O . GLN A 1 293 ? -12.109 5.086 22.719 1 60.34 293 GLN A O 1
ATOM 2168 N N . ARG A 1 294 ? -11.367 3.387 21.438 1 53.91 294 ARG A N 1
ATOM 2169 C CA . ARG A 1 294 ? -11.953 2.424 22.359 1 53.91 294 ARG A CA 1
ATOM 2170 C C . ARG A 1 294 ? -11.172 2.369 23.656 1 53.91 294 ARG A C 1
ATOM 2172 O O . ARG A 1 294 ? -11.75 2.176 24.734 1 53.91 294 ARG A O 1
ATOM 2179 N N . LEU A 1 295 ? -9.883 2.652 23.484 1 50.81 295 LEU A N 1
ATOM 2180 C CA . LEU A 1 295 ? -9.094 2.658 24.719 1 50.81 295 LEU A CA 1
ATOM 2181 C C . LEU A 1 295 ? -9.414 3.889 25.562 1 50.81 295 LEU A C 1
ATOM 2183 O O . LEU A 1 295 ? -9.453 3.809 26.781 1 50.81 295 LEU A O 1
ATOM 2187 N N . GLY A 1 296 ? -9.508 5 24.891 1 50.97 296 GLY A N 1
ATOM 2188 C CA . GLY A 1 296 ? -9.914 6.184 25.625 1 50.97 296 GLY A CA 1
ATOM 2189 C C . GLY A 1 296 ? -11.297 6.062 26.25 1 50.97 296 GLY A C 1
ATOM 2190 O O . GLY A 1 296 ? -11.516 6.484 27.375 1 50.97 296 GLY A O 1
ATOM 2191 N N . ASN A 1 297 ? -12.195 5.543 25.391 1 51.12 297 ASN A N 1
ATOM 2192 C CA . ASN A 1 297 ? -13.516 5.363 25.984 1 51.12 297 ASN A CA 1
ATOM 2193 C C . ASN A 1 297 ? -13.477 4.379 27.156 1 51.12 297 ASN A C 1
ATOM 2195 O O . ASN A 1 297 ? -14.133 4.586 28.172 1 51.12 297 ASN A O 1
ATOM 2199 N N . ALA A 1 298 ? -12.68 3.393 26.875 1 49.94 298 ALA A N 1
ATOM 2200 C CA . ALA A 1 298 ? -12.555 2.459 28 1 49.94 298 ALA A CA 1
ATOM 2201 C C . ALA A 1 298 ? -11.953 3.145 29.219 1 49.94 298 ALA A C 1
ATOM 2203 O O . ALA A 1 298 ? -12.406 2.92 30.344 1 49.94 298 ALA A O 1
ATOM 2204 N N . LEU A 1 299 ? -10.984 3.936 28.844 1 47.53 299 LEU A N 1
ATOM 2205 C CA 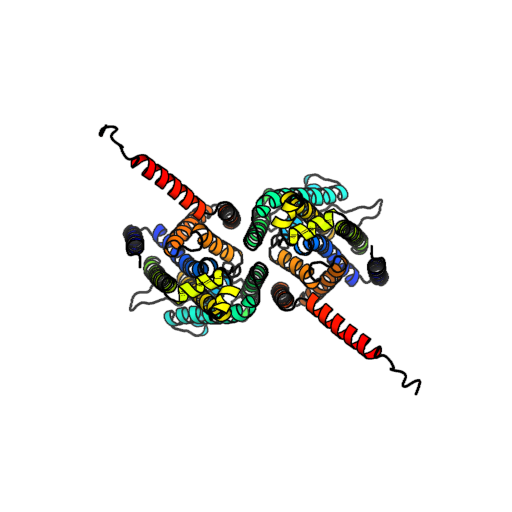. LEU A 1 299 ? -10.391 4.684 29.953 1 47.53 299 LEU A CA 1
ATOM 2206 C C . LEU A 1 299 ? -11.375 5.703 30.516 1 47.53 299 LEU A C 1
ATOM 2208 O O . LEU A 1 299 ? -11.461 5.898 31.719 1 47.53 299 LEU A O 1
ATOM 2212 N N . ARG A 1 300 ? -12.07 6.344 29.562 1 51.22 300 ARG A N 1
ATOM 2213 C CA . ARG A 1 300 ? -13.078 7.301 30.016 1 51.22 300 ARG A CA 1
ATOM 2214 C C . ARG A 1 300 ? -14.195 6.602 30.781 1 51.22 300 ARG A C 1
ATOM 2216 O O . ARG A 1 300 ? -14.68 7.113 31.797 1 51.22 300 ARG A O 1
ATOM 2223 N N . HIS A 1 301 ? -14.555 5.434 30.25 1 53.88 301 HIS A N 1
ATOM 2224 C CA . HIS A 1 301 ? -15.578 4.691 30.984 1 53.88 301 HIS A CA 1
ATOM 2225 C C . HIS A 1 301 ? -15.062 4.227 32.344 1 53.88 301 HIS A C 1
ATOM 2227 O O . HIS A 1 301 ? -15.805 4.254 33.312 1 53.88 301 HIS A O 1
ATOM 2233 N N . LEU A 1 302 ? -13.844 3.84 32.281 1 48.59 302 LEU A N 1
ATOM 2234 C CA . LEU A 1 302 ? -13.258 3.414 33.531 1 48.59 302 LEU A CA 1
ATOM 2235 C C . LEU A 1 302 ? -13.125 4.594 34.5 1 48.59 302 LEU A C 1
ATOM 2237 O O . LEU A 1 302 ? -13.383 4.457 35.688 1 48.59 302 LEU A O 1
ATOM 2241 N N . LEU A 1 303 ? -12.75 5.637 33.938 1 48.88 303 LEU A N 1
ATOM 2242 C CA . LEU A 1 303 ? -12.609 6.828 34.75 1 48.88 303 LEU A CA 1
ATOM 2243 C C . LEU A 1 303 ? -13.977 7.363 35.188 1 48.88 303 LEU A C 1
ATOM 2245 O O . LEU A 1 303 ? -14.148 7.82 36.312 1 48.88 303 LEU A O 1
ATOM 2249 N N . ALA A 1 304 ? -14.898 7.301 34.312 1 54.16 304 ALA A N 1
ATOM 2250 C CA . ALA A 1 304 ? -16.266 7.695 34.656 1 54.16 304 ALA A CA 1
ATOM 2251 C C . ALA A 1 304 ? -16.859 6.762 35.688 1 54.16 304 ALA A C 1
ATOM 2253 O O . ALA A 1 304 ? -17.562 7.207 36.594 1 54.16 304 ALA A O 1
ATOM 2254 N N . ARG A 1 305 ? -16.656 5.527 35.5 1 55 305 ARG A N 1
ATOM 2255 C CA . ARG A 1 305 ? -17.125 4.59 36.5 1 55 305 ARG A CA 1
ATOM 2256 C C . ARG A 1 305 ? -16.484 4.879 37.844 1 55 305 ARG A C 1
ATOM 2258 O O . ARG A 1 305 ? -17.141 4.77 38.906 1 55 305 ARG A O 1
ATOM 2265 N N . ARG A 1 306 ? -15.297 5.168 37.781 1 50.38 306 ARG A N 1
ATOM 2266 C CA . ARG A 1 306 ? -14.625 5.5 39.031 1 50.38 306 ARG A CA 1
ATOM 2267 C C . ARG A 1 306 ? -15.141 6.82 39.594 1 50.38 306 ARG A C 1
ATOM 2269 O O . ARG A 1 306 ? -15.258 6.98 40.812 1 50.38 306 ARG A O 1
ATOM 2276 N N . ALA A 1 307 ? -15.414 7.652 38.656 1 52.12 307 ALA A N 1
ATOM 2277 C CA . ALA A 1 307 ? -15.961 8.93 39.094 1 52.12 307 ALA A CA 1
ATOM 2278 C C . ALA A 1 307 ? -17.391 8.766 39.594 1 52.12 307 ALA A C 1
ATOM 2280 O O . ALA A 1 307 ? -17.797 9.414 40.562 1 52.12 307 ALA A O 1
ATOM 2281 N N . ASN A 1 308 ? -18.141 7.949 38.875 1 54.44 308 ASN A N 1
ATOM 2282 C CA . ASN A 1 308 ? -19.5 7.688 39.344 1 54.44 308 ASN A CA 1
ATOM 2283 C C . ASN A 1 308 ? -19.516 6.863 40.625 1 54.44 308 ASN A C 1
ATOM 2285 O O . ASN A 1 308 ? -20.422 6.992 41.438 1 54.44 308 ASN A O 1
ATOM 2289 N N . ARG A 1 309 ? -18.562 5.922 40.688 1 48.5 309 ARG A N 1
ATOM 2290 C CA . ARG A 1 309 ? -18.484 5.211 41.969 1 48.5 309 ARG A CA 1
ATOM 2291 C C . ARG A 1 309 ? -18.172 6.168 43.125 1 48.5 309 ARG A C 1
ATOM 2293 O O . ARG A 1 309 ? -18.562 5.922 44.281 1 48.5 309 ARG A O 1
ATOM 2300 N N . ALA A 1 310 ? -17.453 7.227 42.906 1 48.75 310 ALA A N 1
ATOM 2301 C CA . ALA A 1 310 ? -17.172 8.219 43.938 1 48.75 310 ALA A CA 1
ATOM 2302 C C . ALA A 1 310 ? -18.422 9.055 44.25 1 48.75 310 ALA A C 1
ATOM 2304 O O . ALA A 1 310 ? -18.531 9.664 45.312 1 48.75 310 ALA A O 1
ATOM 2305 N N . LYS A 1 311 ? -19.234 9.297 43.219 1 44.19 311 LYS A N 1
ATOM 2306 C CA . LYS A 1 311 ? -20.469 10.047 43.469 1 44.19 311 LYS A CA 1
ATOM 2307 C C . LYS A 1 311 ? -21.578 9.125 43.969 1 44.19 311 LYS A C 1
ATOM 2309 O O . LYS A 1 311 ? -22.766 9.461 43.844 1 44.19 311 LYS A O 1
ATOM 2314 N N . ALA A 1 312 ? -21.156 7.938 44.344 1 48.19 312 ALA A N 1
ATOM 2315 C CA . ALA A 1 312 ? -22.25 7.18 44.969 1 48.19 312 ALA A CA 1
ATOM 2316 C C . ALA A 1 312 ? -23.031 8.047 45.938 1 48.19 312 ALA A C 1
ATOM 2318 O O . ALA A 1 312 ? -22.453 8.672 46.844 1 48.19 312 ALA A O 1
ATOM 2319 N N . PRO A 1 313 ? -24.203 8.391 45.5 1 41.03 313 PRO A N 1
ATOM 2320 C CA . PRO A 1 313 ? -25 9.25 46.344 1 41.03 313 PRO A CA 1
ATOM 2321 C C . PRO A 1 313 ? -25 8.781 47.812 1 41.03 313 PRO A C 1
ATOM 2323 O O . PRO A 1 313 ? -25 7.578 48.062 1 41.03 313 PRO A O 1
ATOM 2326 N N . VAL A 1 314 ? -24.328 9.438 48.688 1 41.5 314 VAL A N 1
ATOM 2327 C CA . VAL A 1 314 ? -24.594 9.312 50.125 1 41.5 314 VAL A CA 1
ATOM 2328 C C . VAL A 1 314 ? -26.094 9.344 50.375 1 41.5 314 VAL A C 1
ATOM 2330 O O . VAL A 1 314 ? -26.75 10.344 50.094 1 41.5 314 VAL A O 1
ATOM 2333 N N . ILE A 1 315 ? -26.781 8.312 50 1 41.41 315 ILE A N 1
ATOM 2334 C CA . ILE A 1 315 ? -28.141 8.156 50.469 1 41.41 315 ILE A CA 1
ATOM 2335 C C . ILE A 1 315 ? -28.203 8.508 51.969 1 41.41 315 ILE A C 1
ATOM 2337 O O . ILE A 1 315 ? -27.609 7.828 52.812 1 41.41 315 ILE A O 1
ATOM 2341 N N . LYS A 1 316 ? -28.219 9.773 52.312 1 39.5 316 LYS A N 1
ATOM 2342 C CA . LYS A 1 316 ? -28.609 10.203 53.625 1 39.5 316 LYS A CA 1
ATOM 2343 C C . LYS A 1 316 ? -29.812 9.414 54.125 1 39.5 316 LYS A C 1
ATOM 2345 O O . LYS A 1 316 ? -30.812 9.297 53.4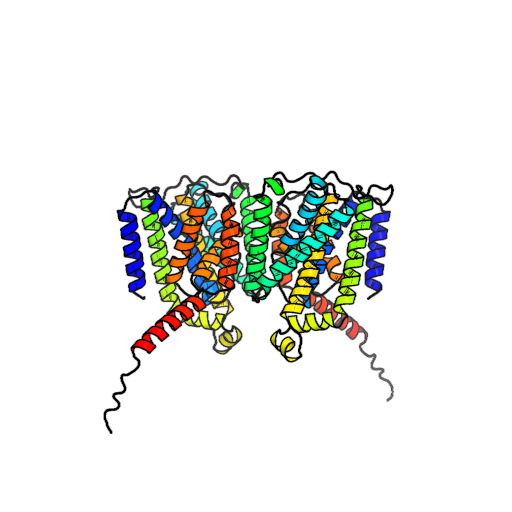38 1 39.5 316 LYS A O 1
ATOM 2350 N N . ALA A 1 317 ? -29.609 8.414 54.969 1 43.25 317 ALA A N 1
ATOM 2351 C CA . ALA A 1 317 ? -30.516 7.781 55.938 1 43.25 317 ALA A CA 1
ATOM 2352 C C . ALA A 1 317 ? -31.453 8.812 56.562 1 43.25 317 ALA A C 1
ATOM 2354 O O . ALA A 1 317 ? -31.219 9.25 57.688 1 43.25 317 ALA A O 1
ATOM 2355 N N . ASN A 1 318 ? -31.594 9.969 55.938 1 31.17 318 ASN A N 1
ATOM 2356 C CA . ASN A 1 318 ? -32.406 10.844 56.781 1 31.17 318 ASN A CA 1
ATOM 2357 C C . ASN A 1 318 ? -33.594 10.117 57.344 1 31.17 318 ASN A C 1
ATOM 2359 O O . ASN A 1 318 ? -33.719 9.953 58.562 1 31.17 318 ASN A O 1
ATOM 2363 N N . VAL A 1 319 ? -34.906 10.766 57.125 1 31 319 VAL A N 1
ATOM 2364 C CA . VAL A 1 319 ? -36 11.258 57.938 1 31 319 VAL A CA 1
ATOM 2365 C C . VAL A 1 319 ? -37.031 10.148 58.156 1 31 319 VAL A C 1
ATOM 2367 O O . VAL A 1 319 ? -37.656 9.688 57.219 1 31 319 VAL A O 1
ATOM 2370 N N . LEU A 1 320 ? -36.594 8.93 58.688 1 25.67 320 LEU A N 1
ATOM 2371 C CA . LEU A 1 320 ? -37.656 8.516 59.625 1 25.67 320 LEU A CA 1
ATOM 2372 C C . LEU A 1 320 ? -37.781 9.484 60.781 1 25.67 320 LEU A C 1
ATOM 2374 O O . LEU A 1 320 ? -36.75 9.969 61.312 1 25.67 320 LEU A O 1
ATOM 2378 N N . MET B 1 1 ? -15.219 -29.047 -14.898 1 56.41 1 MET B N 1
ATOM 2379 C CA . MET B 1 1 ? -14.148 -28.203 -15.414 1 56.41 1 MET B CA 1
ATOM 2380 C C . MET B 1 1 ? -14.375 -27.859 -16.891 1 56.41 1 MET B C 1
ATOM 2382 O O . MET B 1 1 ? -14.781 -28.734 -17.672 1 56.41 1 MET B O 1
ATOM 2386 N N . LYS B 1 2 ? -14.523 -26.625 -17.094 1 62.59 2 LYS B N 1
ATOM 2387 C CA . LYS B 1 2 ? -14.711 -26.312 -18.5 1 62.59 2 LYS B CA 1
ATOM 2388 C C . LYS B 1 2 ? -13.523 -26.766 -19.344 1 62.59 2 LYS B C 1
ATOM 2390 O O . LYS B 1 2 ? -12.398 -26.328 -19.125 1 62.59 2 LYS B O 1
ATOM 2395 N N . LYS B 1 3 ? -13.688 -27.812 -19.984 1 77.81 3 LYS B N 1
ATOM 2396 C CA . LYS B 1 3 ? -12.664 -28.5 -20.766 1 77.81 3 LYS B CA 1
ATOM 2397 C C . LYS B 1 3 ? -12.062 -27.562 -21.828 1 77.81 3 LYS B C 1
ATOM 2399 O O . LYS B 1 3 ? -10.883 -27.688 -22.156 1 77.81 3 LYS B O 1
ATOM 2404 N N . LEU B 1 4 ? -12.766 -26.672 -22.25 1 80.81 4 LEU B N 1
ATOM 2405 C CA . LEU B 1 4 ? -12.336 -25.844 -23.375 1 80.81 4 LEU B CA 1
ATOM 2406 C C . LEU B 1 4 ? -11.164 -24.953 -22.969 1 80.81 4 LEU B C 1
ATOM 2408 O O . LEU B 1 4 ? -10.133 -24.938 -23.641 1 80.81 4 LEU B O 1
ATOM 2412 N N . PRO B 1 5 ? -11.312 -24.266 -21.844 1 84.44 5 PRO B N 1
ATOM 2413 C CA . PRO B 1 5 ? -10.164 -23.438 -21.484 1 84.44 5 PRO B CA 1
ATOM 2414 C C . PRO B 1 5 ? -8.906 -24.266 -21.203 1 84.44 5 PRO B C 1
ATOM 2416 O O . PRO B 1 5 ? -7.789 -23.812 -21.484 1 84.44 5 PRO B O 1
ATOM 2419 N N . LEU B 1 6 ? -9.031 -25.422 -20.719 1 85.94 6 LEU B N 1
ATOM 2420 C CA . LEU B 1 6 ? -7.887 -26.297 -20.453 1 85.94 6 LEU B CA 1
ATOM 2421 C C . LEU B 1 6 ? -7.219 -26.719 -21.766 1 85.94 6 LEU B C 1
ATOM 2423 O O . LEU B 1 6 ? -5.992 -26.656 -21.875 1 85.94 6 LEU B O 1
ATOM 2427 N N . VAL B 1 7 ? -8.008 -27.094 -22.75 1 87.62 7 VAL B N 1
ATOM 2428 C CA . VAL B 1 7 ? -7.492 -27.547 -24.047 1 87.62 7 VAL B CA 1
ATOM 2429 C C . VAL B 1 7 ? -6.809 -26.391 -24.766 1 87.62 7 VAL B C 1
ATOM 2431 O O . VAL B 1 7 ? -5.75 -26.578 -25.375 1 87.62 7 VAL B O 1
ATOM 2434 N N . LEU B 1 8 ? -7.414 -25.219 -24.641 1 87.75 8 LEU B N 1
ATOM 2435 C CA . LEU B 1 8 ? -6.836 -24.047 -25.297 1 87.75 8 LEU B CA 1
ATOM 2436 C C . LEU B 1 8 ? -5.496 -23.672 -24.672 1 87.75 8 LEU B C 1
ATOM 2438 O O . LEU B 1 8 ? -4.559 -23.297 -25.375 1 87.75 8 LEU B O 1
ATOM 2442 N N . THR B 1 9 ? -5.457 -23.766 -23.328 1 88.69 9 THR B N 1
ATOM 2443 C CA . TH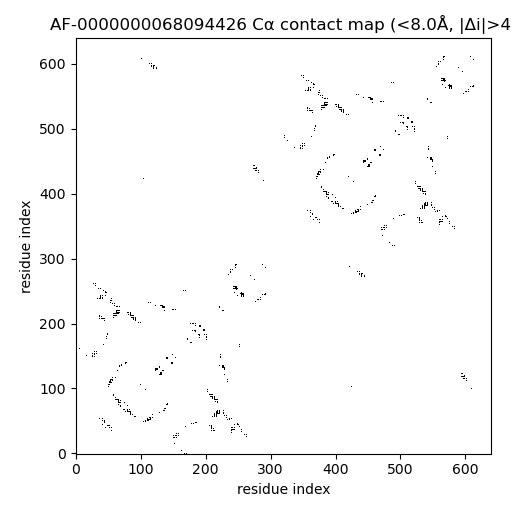R B 1 9 ? -4.211 -23.453 -22.641 1 88.69 9 THR B CA 1
ATOM 2444 C C . THR B 1 9 ? -3.133 -24.484 -22.984 1 88.69 9 THR B C 1
ATOM 2446 O O . THR B 1 9 ? -1.99 -24.109 -23.266 1 88.69 9 THR B O 1
ATOM 2449 N N . LEU B 1 10 ? -3.473 -25.766 -23.125 1 89.12 10 LEU B N 1
ATOM 2450 C CA . LEU B 1 10 ? -2.512 -26.812 -23.469 1 89.12 10 LEU B CA 1
ATOM 2451 C C . LEU B 1 10 ? -2.029 -26.672 -24.906 1 89.12 10 LEU B C 1
ATOM 2453 O O . LEU B 1 10 ? -0.849 -26.875 -25.188 1 89.12 10 LEU B O 1
ATOM 2457 N N . ALA B 1 11 ? -2.979 -26.344 -25.75 1 89.06 11 ALA B N 1
ATOM 2458 C CA . ALA B 1 11 ? -2.621 -26.141 -27.156 1 89.06 11 ALA B CA 1
ATOM 2459 C C . ALA B 1 11 ? -1.648 -24.969 -27.312 1 89.06 11 ALA B C 1
ATOM 2461 O O . ALA B 1 11 ? -0.687 -25.062 -28.078 1 89.06 11 ALA B O 1
ATOM 2462 N N . LEU B 1 12 ? -1.946 -23.891 -26.562 1 89.25 12 LEU B N 1
ATOM 2463 C CA . LEU B 1 12 ? -1.061 -22.734 -26.594 1 89.25 12 LEU B CA 1
ATOM 2464 C C . LEU B 1 12 ? 0.324 -23.078 -26.062 1 89.25 12 LEU B C 1
ATOM 2466 O O . LEU B 1 12 ? 1.337 -22.688 -26.656 1 89.25 12 LEU B O 1
ATOM 2470 N N . LEU B 1 13 ? 0.397 -23.844 -25.016 1 90.75 13 LEU B N 1
ATOM 2471 C CA . LEU B 1 13 ? 1.669 -24.234 -24.422 1 90.75 13 LEU B CA 1
ATOM 2472 C C . LEU B 1 13 ? 2.451 -25.156 -25.344 1 90.75 13 LEU B C 1
ATOM 2474 O O . LEU B 1 13 ? 3.666 -25 -25.5 1 90.75 13 LEU B O 1
ATOM 2478 N N . ALA B 1 14 ? 1.71 -26.062 -25.969 1 89.62 14 ALA B N 1
ATOM 2479 C CA . ALA B 1 14 ? 2.355 -26.984 -26.906 1 89.62 14 ALA B CA 1
ATOM 2480 C C . ALA B 1 14 ? 2.904 -26.219 -28.109 1 89.62 14 ALA B C 1
ATOM 2482 O O . ALA B 1 14 ? 3.996 -26.516 -28.594 1 89.62 14 ALA B O 1
ATOM 2483 N N . ALA B 1 15 ? 2.168 -25.25 -28.547 1 89.5 15 ALA B N 1
ATOM 2484 C CA . ALA B 1 15 ? 2.598 -24.438 -29.688 1 89.5 15 ALA B CA 1
ATOM 2485 C C . ALA B 1 15 ? 3.861 -23.656 -29.344 1 89.5 15 ALA B C 1
ATOM 2487 O O . ALA B 1 15 ? 4.785 -23.578 -30.156 1 89.5 15 ALA B O 1
ATOM 2488 N N . VAL B 1 16 ? 3.889 -23.094 -28.156 1 88.44 16 VAL B N 1
ATOM 2489 C CA . VAL B 1 16 ? 5.027 -22.281 -27.75 1 88.44 16 VAL B CA 1
ATOM 2490 C C . VAL B 1 16 ? 6.25 -23.172 -27.531 1 88.44 16 VAL B C 1
ATOM 2492 O O . VAL B 1 16 ? 7.355 -22.844 -27.953 1 88.44 16 VAL B O 1
ATOM 2495 N N . TYR B 1 17 ? 6.016 -24.328 -26.875 1 86.31 17 TYR B N 1
ATOM 2496 C CA . TYR B 1 17 ? 7.113 -25.25 -26.609 1 86.31 17 TYR B CA 1
ATOM 2497 C C . TYR B 1 17 ? 7.703 -25.781 -27.906 1 86.31 17 TYR B C 1
ATOM 2499 O O . TYR B 1 17 ? 8.922 -25.953 -28.016 1 86.31 17 TYR B O 1
ATOM 2507 N N . SER B 1 18 ? 6.898 -26 -28.922 1 87.94 18 SER B N 1
ATOM 2508 C CA . SER B 1 18 ? 7.324 -26.578 -30.188 1 87.94 18 SER B CA 1
ATOM 2509 C C . SER B 1 18 ? 8.141 -25.594 -31.016 1 87.94 18 SER B C 1
ATOM 2511 O O . SER B 1 18 ? 8.906 -25.984 -31.891 1 87.94 18 SER B O 1
ATOM 2513 N N . THR B 1 19 ? 7.945 -24.297 -30.812 1 87.31 19 THR B N 1
ATOM 2514 C CA . THR B 1 19 ? 8.734 -23.312 -31.531 1 87.31 19 THR B CA 1
ATOM 2515 C C . THR B 1 19 ? 10.219 -23.453 -31.188 1 87.31 19 THR B C 1
ATOM 2517 O O . THR B 1 19 ? 11.078 -23.094 -32 1 87.31 19 THR B O 1
ATOM 2520 N N . GLY B 1 20 ? 10.578 -23.906 -29.969 1 83.44 20 GLY B N 1
ATOM 2521 C CA . GLY B 1 20 ? 11.945 -24.078 -29.516 1 83.44 20 GLY B CA 1
ATOM 2522 C C . GLY B 1 20 ? 12.664 -22.766 -29.266 1 83.44 20 GLY B C 1
ATOM 2523 O O . GLY B 1 20 ? 13.891 -22.734 -29.109 1 83.44 20 GLY B O 1
ATOM 2524 N N . ASN B 1 21 ? 11.938 -21.688 -29.391 1 89.88 21 ASN B N 1
ATOM 2525 C CA . ASN B 1 21 ? 12.531 -20.375 -29.156 1 89.88 21 ASN B CA 1
ATOM 2526 C C . ASN B 1 21 ? 12.812 -20.141 -27.672 1 89.88 21 ASN B C 1
ATOM 2528 O O . ASN B 1 21 ? 11.891 -20.141 -26.859 1 89.88 21 ASN B O 1
ATOM 2532 N N . ALA B 1 22 ? 14.109 -19.953 -27.375 1 88.19 22 ALA B N 1
ATOM 2533 C CA . ALA B 1 22 ? 14.547 -19.812 -25.984 1 88.19 22 ALA B CA 1
ATOM 2534 C C . ALA B 1 22 ? 13.898 -18.609 -25.328 1 88.19 22 ALA B C 1
ATOM 2536 O O . ALA B 1 22 ? 13.547 -18.641 -24.141 1 88.19 22 ALA B O 1
ATOM 2537 N N . TYR B 1 23 ? 13.695 -17.594 -26.094 1 88.75 23 TYR B N 1
ATOM 2538 C CA . TYR B 1 23 ? 13.102 -16.375 -25.562 1 88.75 23 TYR B CA 1
ATOM 2539 C C . TYR B 1 23 ? 11.648 -16.594 -25.172 1 88.75 23 TYR B C 1
ATOM 2541 O O . TYR B 1 23 ? 11.234 -16.219 -24.078 1 88.75 23 TYR B O 1
ATOM 2549 N N . LEU B 1 24 ? 10.906 -17.172 -26 1 90.25 24 LEU B N 1
ATOM 2550 C CA . LEU B 1 24 ? 9.492 -17.422 -25.75 1 90.25 24 LEU B CA 1
ATOM 2551 C C . LEU B 1 24 ? 9.312 -18.391 -24.594 1 90.25 24 LEU B C 1
ATOM 2553 O O . LEU B 1 24 ? 8.406 -18.219 -23.766 1 90.25 24 LEU B O 1
ATOM 2557 N N . ILE B 1 25 ? 10.148 -19.375 -24.547 1 90.56 25 ILE B N 1
ATOM 2558 C CA . ILE B 1 25 ? 10.07 -20.344 -23.469 1 90.56 25 ILE B CA 1
ATOM 2559 C C . ILE B 1 25 ? 10.344 -19.656 -22.141 1 90.56 25 ILE B C 1
ATOM 2561 O O . ILE B 1 25 ? 9.617 -19.875 -21.156 1 90.56 25 ILE B O 1
ATOM 2565 N N . ASN B 1 26 ? 11.344 -18.812 -22.094 1 90.31 26 ASN B N 1
ATOM 2566 C CA . ASN B 1 26 ? 11.648 -18.062 -20.891 1 90.31 26 ASN B CA 1
ATOM 2567 C C . ASN B 1 26 ? 10.477 -17.188 -20.453 1 90.31 26 ASN B C 1
ATOM 2569 O O . ASN B 1 26 ? 10.141 -17.125 -19.281 1 90.31 26 ASN B O 1
ATOM 2573 N N . LEU B 1 27 ? 9.891 -16.562 -21.375 1 91.69 27 LEU B N 1
ATOM 2574 C CA . LEU B 1 27 ? 8.75 -15.688 -21.125 1 91.69 27 LEU B CA 1
ATOM 2575 C C . LEU B 1 27 ? 7.594 -16.469 -20.5 1 91.69 27 LEU B C 1
ATOM 2577 O O . LEU B 1 27 ? 6.938 -15.984 -19.578 1 91.69 27 LEU B O 1
ATOM 2581 N N . PHE B 1 28 ? 7.375 -17.594 -20.984 1 93.94 28 PHE B N 1
ATOM 2582 C CA . PHE B 1 28 ? 6.258 -18.391 -20.5 1 93.94 28 PHE B CA 1
ATOM 2583 C C . PHE B 1 28 ? 6.574 -18.984 -19.141 1 93.94 28 PHE B C 1
ATOM 2585 O O . PHE B 1 28 ? 5.664 -19.297 -18.359 1 93.94 28 PHE B O 1
ATOM 2592 N N . VAL B 1 29 ? 7.852 -19.219 -18.875 1 92.81 29 VAL B N 1
ATOM 2593 C CA . VAL B 1 29 ? 8.219 -19.641 -17.531 1 92.81 29 VAL B CA 1
ATOM 2594 C C . VAL B 1 29 ? 7.867 -18.547 -16.531 1 92.81 29 VAL B C 1
ATOM 2596 O O . VAL B 1 29 ? 7.281 -18.812 -15.477 1 92.81 29 VAL B O 1
ATOM 2599 N N . VAL B 1 30 ? 8.141 -17.328 -16.922 1 93.62 30 VAL B N 1
ATOM 2600 C CA . VAL B 1 30 ? 7.809 -16.188 -16.078 1 93.62 30 VAL B CA 1
ATOM 2601 C C . VAL B 1 30 ? 6.297 -16.109 -15.875 1 93.62 30 VAL B C 1
ATOM 2603 O O . VAL B 1 30 ? 5.828 -15.844 -14.766 1 93.62 30 VAL B O 1
ATOM 2606 N N . CYS B 1 31 ? 5.59 -16.375 -16.875 1 95.88 31 CYS B N 1
ATOM 2607 C CA . CYS B 1 31 ? 4.133 -16.391 -16.781 1 95.88 31 CYS B CA 1
ATOM 2608 C C . CYS B 1 31 ? 3.654 -17.406 -15.758 1 95.88 31 CYS B C 1
ATOM 2610 O O . CYS B 1 31 ? 2.748 -17.125 -14.977 1 95.88 31 CYS B O 1
ATOM 2612 N N . ALA B 1 32 ? 4.27 -18.547 -15.828 1 95.5 32 ALA B N 1
ATOM 2613 C CA . ALA B 1 32 ? 3.873 -19.609 -14.898 1 95.5 32 ALA B CA 1
ATOM 2614 C C . ALA B 1 32 ? 4.137 -19.203 -13.453 1 95.5 32 ALA B C 1
ATOM 2616 O O . ALA B 1 32 ? 3.318 -19.453 -12.57 1 95.5 32 ALA B O 1
ATOM 2617 N N . ILE B 1 33 ? 5.23 -18.531 -13.219 1 95.12 33 ILE B N 1
ATOM 2618 C CA . ILE B 1 33 ? 5.645 -18.125 -11.883 1 95.12 33 ILE B CA 1
ATOM 2619 C C . ILE B 1 33 ? 4.664 -17.109 -11.32 1 95.12 33 ILE B C 1
ATOM 2621 O O . ILE B 1 33 ? 4.305 -17.156 -10.148 1 95.12 33 ILE B O 1
ATOM 2625 N N . TYR B 1 34 ? 4.18 -16.219 -12.164 1 96.75 34 TYR B N 1
ATOM 2626 C CA . TYR B 1 34 ? 3.248 -15.203 -11.711 1 96.75 34 TYR B CA 1
ATOM 2627 C C . TYR B 1 34 ? 1.828 -15.75 -11.633 1 96.75 34 TYR B C 1
ATOM 2629 O O . TYR B 1 34 ? 0.996 -15.234 -10.883 1 96.75 34 TYR B O 1
ATOM 2637 N N . ALA B 1 35 ? 1.542 -16.766 -12.375 1 97.5 35 ALA B N 1
ATOM 2638 C CA . ALA B 1 35 ? 0.191 -17.312 -12.438 1 97.5 35 ALA B CA 1
ATOM 2639 C C . ALA B 1 35 ? -0.194 -17.984 -11.117 1 97.5 35 ALA B C 1
ATOM 2641 O O . ALA B 1 35 ? -1.333 -17.844 -10.664 1 97.5 35 ALA B O 1
ATOM 2642 N N . LEU B 1 36 ? 0.743 -18.594 -10.492 1 97.81 36 LEU B N 1
ATOM 2643 C CA . LEU B 1 36 ? 0.46 -19.359 -9.289 1 97.81 36 LEU B CA 1
ATOM 2644 C C . LEU B 1 36 ? -0.037 -18.453 -8.164 1 97.81 36 LEU B C 1
ATOM 2646 O O . LEU B 1 36 ? -1.146 -18.625 -7.66 1 97.81 36 LEU B O 1
ATOM 2650 N N . PRO B 1 37 ? 0.731 -17.422 -7.824 1 97.75 37 PRO B N 1
ATOM 2651 C CA . PRO B 1 37 ? 0.211 -16.531 -6.781 1 97.75 37 PRO B CA 1
ATOM 2652 C C . PRO B 1 37 ? -1.04 -15.773 -7.223 1 97.75 37 PRO B C 1
ATOM 2654 O O . PRO B 1 37 ? -1.901 -15.469 -6.395 1 97.75 37 PRO B O 1
ATOM 2657 N N . ALA B 1 38 ? -1.146 -15.477 -8.484 1 97.31 38 ALA B N 1
ATOM 2658 C CA . ALA B 1 38 ? -2.305 -14.742 -9 1 97.31 38 ALA B CA 1
ATOM 2659 C C . ALA B 1 38 ? -3.578 -15.57 -8.859 1 97.31 38 ALA B C 1
ATOM 2661 O O . ALA B 1 38 ? -4.641 -15.039 -8.539 1 97.31 38 ALA B O 1
ATOM 2662 N N . ILE B 1 39 ? -3.486 -16.875 -9.117 1 96.75 39 ILE B N 1
ATOM 2663 C CA . ILE B 1 39 ? -4.633 -17.766 -8.977 1 96.75 39 ILE B CA 1
ATOM 2664 C C . ILE B 1 39 ? -5.105 -17.766 -7.527 1 96.75 39 ILE B C 1
ATOM 2666 O O . ILE B 1 39 ? -6.305 -17.656 -7.258 1 96.75 39 ILE B O 1
ATOM 2670 N N . GLY B 1 40 ? -4.156 -17.875 -6.621 1 97.06 40 GLY B N 1
ATOM 2671 C CA . GLY B 1 40 ? -4.508 -17.828 -5.211 1 97.06 40 GLY B CA 1
ATOM 2672 C C . GLY B 1 40 ? -5.141 -16.516 -4.797 1 97.06 40 GLY B C 1
ATOM 2673 O O . GLY B 1 40 ? -6.145 -16.5 -4.086 1 97.06 40 GLY B O 1
ATOM 2674 N N . LEU B 1 41 ? -4.57 -15.477 -5.234 1 96 41 LEU B N 1
ATOM 2675 C CA . LEU B 1 41 ? -5.074 -14.148 -4.895 1 96 41 LEU B CA 1
ATOM 2676 C C . LEU B 1 41 ? -6.457 -13.922 -5.492 1 96 41 LEU B C 1
ATOM 2678 O O . LEU B 1 41 ? -7.293 -13.242 -4.891 1 96 41 LEU B O 1
ATOM 2682 N N . SER B 1 42 ? -6.703 -14.461 -6.656 1 94.88 42 SER B N 1
ATOM 2683 C CA . SER B 1 42 ? -8.008 -14.336 -7.297 1 94.88 42 SER B CA 1
ATOM 2684 C C . SER B 1 42 ? -9.094 -15.008 -6.465 1 94.88 42 SER B C 1
ATOM 2686 O O . SER B 1 42 ? -10.227 -14.523 -6.402 1 94.88 42 SER B O 1
ATOM 2688 N N . LEU B 1 43 ? -8.766 -16.094 -5.848 1 94.88 43 LEU B N 1
ATOM 2689 C CA . LEU B 1 43 ? -9.727 -16.766 -4.977 1 94.88 43 LEU B CA 1
ATOM 2690 C C . LEU B 1 43 ? -10.023 -15.93 -3.74 1 94.88 43 LEU B C 1
ATOM 2692 O O . LEU B 1 43 ? -11.18 -15.805 -3.334 1 94.88 43 LEU B O 1
ATOM 2696 N N . LEU B 1 44 ? -8.977 -15.344 -3.189 1 95.12 44 LEU B N 1
ATOM 2697 C CA . LEU B 1 44 ? -9.102 -14.57 -1.96 1 95.12 44 LEU B CA 1
ATOM 2698 C C . LEU B 1 44 ? -9.836 -13.258 -2.213 1 95.12 44 LEU B C 1
ATOM 2700 O O . LEU B 1 44 ? -10.812 -12.953 -1.527 1 95.12 44 LEU B O 1
ATOM 2704 N N . VAL B 1 45 ? -9.445 -12.531 -3.213 1 92.44 45 VAL B N 1
ATOM 2705 C CA . VAL B 1 45 ? -9.984 -11.211 -3.492 1 92.44 45 VAL B CA 1
ATOM 2706 C C . VAL B 1 45 ? -11.273 -11.336 -4.301 1 92.44 45 VAL B C 1
ATOM 2708 O O . VAL B 1 45 ? -12.266 -10.656 -4.016 1 92.44 45 VAL B O 1
ATOM 2711 N N . GLY B 1 46 ? -11.281 -12.164 -5.25 1 89.75 46 GLY B N 1
ATOM 2712 C CA . GLY B 1 46 ? -12.398 -12.266 -6.172 1 89.75 46 GLY B CA 1
ATOM 2713 C C . GLY B 1 46 ? -13.609 -12.953 -5.57 1 89.75 46 GLY B C 1
ATOM 2714 O O . GLY B 1 46 ? -14.719 -12.43 -5.621 1 89.75 46 GLY B O 1
ATOM 2715 N N . HIS B 1 47 ? -13.406 -14.078 -5.012 1 90.94 47 HIS B N 1
ATOM 2716 C CA . HIS B 1 47 ? -14.531 -14.867 -4.543 1 90.94 47 HIS B CA 1
ATOM 2717 C C . HIS B 1 47 ? -14.852 -14.57 -3.08 1 90.94 47 HIS B C 1
ATOM 2719 O O . HIS B 1 47 ? -16.016 -14.547 -2.686 1 90.94 47 HIS B O 1
ATOM 2725 N N . CYS B 1 48 ? -13.852 -14.336 -2.314 1 93.25 48 CYS B N 1
ATOM 2726 C CA . CYS B 1 48 ? -14.078 -14.133 -0.889 1 93.25 48 CYS B CA 1
ATOM 2727 C C . CYS B 1 48 ? -14.188 -12.648 -0.562 1 93.25 48 CYS B C 1
ATOM 2729 O O . CYS B 1 48 ? -14.594 -12.281 0.541 1 93.25 48 CYS B O 1
ATOM 2731 N N . GLY B 1 49 ? -13.82 -11.836 -1.433 1 91.62 49 GLY B N 1
ATOM 2732 C CA . GLY B 1 49 ? -13.984 -10.406 -1.259 1 91.62 49 GLY B CA 1
ATOM 2733 C C . GLY B 1 49 ? -12.992 -9.805 -0.278 1 91.62 49 GLY B C 1
ATOM 2734 O O . GLY B 1 49 ? -13.258 -8.758 0.311 1 91.62 49 GLY B O 1
ATOM 2735 N N . GLN B 1 50 ? -11.883 -10.492 -0.01 1 92.56 50 GLN B N 1
ATOM 2736 C CA . GLN B 1 50 ? -10.875 -10 0.924 1 92.56 50 GLN B CA 1
ATOM 2737 C C . GLN B 1 50 ? -9.656 -9.461 0.183 1 92.56 50 GLN B C 1
ATOM 2739 O O . GLN B 1 50 ? -8.938 -10.211 -0.478 1 92.56 50 GLN B O 1
ATOM 2744 N N . ILE B 1 51 ? -9.422 -8.203 0.329 1 90.81 51 ILE B N 1
ATOM 2745 C CA . ILE B 1 51 ? -8.312 -7.582 -0.374 1 90.81 51 ILE B CA 1
ATOM 2746 C C . ILE B 1 51 ? -7.008 -7.867 0.372 1 90.81 51 ILE B C 1
ATOM 2748 O O . ILE B 1 51 ? -6.988 -7.914 1.604 1 90.81 51 ILE B O 1
ATOM 2752 N N . SER B 1 52 ? -5.977 -8.109 -0.342 1 94.12 52 SER B N 1
ATOM 2753 C CA . SER B 1 52 ? -4.641 -8.297 0.221 1 94.12 52 SER B CA 1
ATOM 2754 C C . SER B 1 52 ? -3.596 -7.512 -0.565 1 94.12 52 SER B C 1
ATOM 2756 O O . SER B 1 52 ? -3.379 -7.773 -1.75 1 94.12 52 SER B O 1
ATOM 2758 N N . LEU B 1 53 ? -2.941 -6.578 0.114 1 94.44 53 LEU B N 1
ATOM 2759 C CA . LEU B 1 53 ? -1.902 -5.777 -0.52 1 94.44 53 LEU B CA 1
ATOM 2760 C C . LEU B 1 53 ? -0.516 -6.266 -0.114 1 94.44 53 LEU B C 1
ATOM 2762 O O . LEU B 1 53 ? 0.481 -5.574 -0.341 1 94.44 53 LEU B O 1
ATOM 2766 N N . GLY B 1 54 ? -0.442 -7.398 0.495 1 94.88 54 GLY B N 1
ATOM 2767 C CA . GLY B 1 54 ? 0.83 -7.91 0.98 1 94.88 54 GLY B CA 1
ATOM 2768 C C . GLY B 1 54 ? 1.131 -9.32 0.501 1 94.88 54 GLY B C 1
ATOM 2769 O O . GLY B 1 54 ? 1.825 -10.078 1.181 1 94.88 54 GLY B O 1
ATOM 2770 N N . HIS B 1 55 ? 0.649 -9.68 -0.602 1 95.5 55 HIS B N 1
ATOM 2771 C CA . HIS B 1 55 ? 0.788 -11.055 -1.076 1 95.5 55 HIS B CA 1
ATOM 2772 C C . HIS B 1 55 ? 2.227 -11.352 -1.482 1 95.5 55 HIS B C 1
ATOM 2774 O O . HIS B 1 55 ? 2.643 -12.516 -1.499 1 95.5 55 HIS B O 1
ATOM 2780 N N . ALA B 1 56 ? 2.984 -10.352 -1.846 1 96.19 56 ALA B N 1
ATOM 2781 C CA . ALA B 1 56 ? 4.402 -10.5 -2.166 1 96.19 56 ALA B CA 1
ATOM 2782 C C . ALA B 1 56 ? 5.164 -11.117 -0.996 1 96.19 56 ALA B C 1
ATOM 2784 O O . ALA B 1 56 ? 6.164 -11.805 -1.194 1 96.19 56 ALA B O 1
ATOM 2785 N N . ALA B 1 57 ? 4.688 -10.883 0.172 1 96.88 57 ALA B N 1
ATOM 2786 C CA . ALA B 1 57 ? 5.328 -11.414 1.374 1 96.88 57 ALA B CA 1
ATOM 2787 C C . ALA B 1 57 ? 5.34 -12.938 1.362 1 96.88 57 ALA B C 1
ATOM 2789 O O . ALA B 1 57 ? 6.344 -13.555 1.715 1 96.88 57 ALA B O 1
ATOM 2790 N N . PHE B 1 58 ? 4.254 -13.516 0.921 1 98.25 58 PHE B N 1
ATOM 2791 C CA . PHE B 1 58 ? 4.16 -14.969 0.907 1 98.25 58 PHE B CA 1
ATOM 2792 C C . PHE B 1 58 ? 5.055 -15.555 -0.174 1 98.25 58 PHE B C 1
ATOM 2794 O O . PHE B 1 58 ? 5.656 -16.609 0.02 1 98.25 58 PHE B O 1
ATOM 2801 N N . VAL B 1 59 ? 5.152 -14.891 -1.274 1 97.94 59 VAL B N 1
ATOM 2802 C CA . VAL B 1 59 ? 6.074 -15.32 -2.322 1 97.94 59 VAL B CA 1
ATOM 2803 C C . VAL B 1 59 ? 7.512 -15.25 -1.809 1 97.94 59 VAL B C 1
ATOM 2805 O O . VAL B 1 59 ? 8.297 -16.188 -2.012 1 97.94 59 VAL B O 1
ATOM 2808 N N . GLY B 1 60 ? 7.82 -14.141 -1.151 1 97.31 60 GLY B N 1
ATOM 2809 C CA . GLY B 1 60 ? 9.156 -13.977 -0.592 1 97.31 60 GLY B CA 1
ATOM 2810 C C . GLY B 1 60 ? 9.492 -15.008 0.467 1 97.31 60 GLY B C 1
ATOM 2811 O O . GLY B 1 60 ? 10.594 -15.562 0.469 1 97.31 60 GLY B O 1
ATOM 2812 N N . ILE B 1 61 ? 8.562 -15.25 1.335 1 97.19 61 ILE B N 1
ATOM 2813 C CA . ILE B 1 61 ? 8.758 -16.266 2.365 1 97.19 61 ILE B CA 1
ATOM 2814 C C . ILE B 1 61 ? 9.031 -17.609 1.712 1 97.19 61 ILE B C 1
ATOM 2816 O O . ILE B 1 61 ? 9.945 -18.344 2.125 1 97.19 61 ILE B O 1
ATOM 2820 N N . GLY B 1 62 ? 8.289 -17.938 0.71 1 97.38 62 GLY B N 1
ATOM 2821 C CA . GLY B 1 62 ? 8.508 -19.188 -0.008 1 97.38 62 GLY B CA 1
ATOM 2822 C C . GLY B 1 62 ? 9.859 -19.25 -0.691 1 97.38 62 GLY B C 1
ATOM 2823 O O . GLY B 1 62 ? 10.555 -20.266 -0.619 1 97.38 62 GLY B O 1
ATOM 2824 N N . ALA B 1 63 ? 10.211 -18.172 -1.338 1 96 63 ALA B N 1
ATOM 2825 C CA . ALA B 1 63 ? 11.484 -18.125 -2.047 1 96 63 ALA B CA 1
ATOM 2826 C C . ALA B 1 63 ? 12.656 -18.328 -1.089 1 96 63 ALA B C 1
ATOM 2828 O O . ALA B 1 63 ? 13.539 -19.141 -1.345 1 96 63 ALA B O 1
ATOM 2829 N N . TYR B 1 64 ? 12.625 -17.688 -0.004 1 94.94 64 TYR B N 1
ATOM 2830 C CA . TYR B 1 64 ? 13.734 -17.766 0.94 1 94.94 64 TYR B CA 1
ATOM 2831 C C . TYR B 1 64 ? 13.711 -19.078 1.697 1 94.94 64 TYR B C 1
ATOM 2833 O O . TYR B 1 64 ? 14.766 -19.625 2.041 1 94.94 64 TYR B O 1
ATOM 2841 N N . ALA B 1 65 ? 12.5 -19.531 1.981 1 95.56 65 ALA B N 1
ATOM 2842 C CA . ALA B 1 65 ? 12.406 -20.844 2.621 1 95.56 65 ALA B CA 1
ATOM 2843 C C . ALA B 1 65 ? 13.07 -21.922 1.764 1 95.56 65 ALA B C 1
ATOM 2845 O O . ALA B 1 65 ? 13.812 -22.766 2.273 1 95.56 65 ALA B O 1
ATOM 2846 N N . ALA B 1 66 ? 12.805 -21.938 0.512 1 94.5 66 ALA B N 1
ATOM 2847 C CA . ALA B 1 66 ? 13.398 -22.906 -0.397 1 94.5 66 ALA B CA 1
ATOM 2848 C C . ALA B 1 66 ? 14.914 -22.734 -0.491 1 94.5 66 ALA B C 1
ATOM 2850 O O . ALA B 1 66 ? 15.656 -23.703 -0.496 1 94.5 66 ALA B O 1
ATOM 2851 N N . ALA B 1 67 ? 15.32 -21.484 -0.584 1 92.69 67 ALA B N 1
ATOM 2852 C CA . ALA B 1 67 ? 16.75 -21.188 -0.698 1 92.69 67 ALA B CA 1
ATOM 2853 C C . ALA B 1 67 ? 17.5 -21.656 0.541 1 92.69 67 ALA B C 1
ATOM 2855 O O . ALA B 1 67 ? 18.531 -22.328 0.43 1 92.69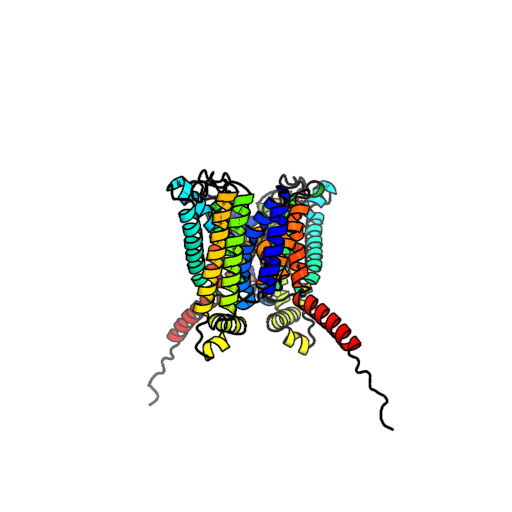 67 ALA B O 1
ATOM 2856 N N . ILE B 1 68 ? 17 -21.344 1.687 1 92.5 68 ILE B N 1
ATOM 2857 C CA . ILE B 1 68 ? 17.656 -21.672 2.943 1 92.5 68 ILE B CA 1
ATOM 2858 C C . ILE B 1 68 ? 17.641 -23.188 3.16 1 92.5 68 ILE B C 1
ATOM 2860 O O . ILE B 1 68 ? 18.641 -23.781 3.576 1 92.5 68 ILE B O 1
ATOM 2864 N N . ALA B 1 69 ? 16.5 -23.812 2.885 1 92.12 69 ALA B N 1
ATOM 2865 C CA . ALA B 1 69 ? 16.391 -25.266 3.045 1 92.12 69 ALA B CA 1
ATOM 2866 C C . ALA B 1 69 ? 17.375 -26 2.139 1 92.12 69 ALA B C 1
ATOM 2868 O O . ALA B 1 69 ? 17.953 -27 2.537 1 92.12 69 ALA B O 1
ATOM 2869 N N . SER B 1 70 ? 17.547 -25.516 0.982 1 88.19 70 SER B N 1
ATOM 2870 C CA . SER B 1 70 ? 18.453 -26.156 0.031 1 88.19 70 SER B CA 1
ATOM 2871 C C . SER B 1 70 ? 19.906 -25.859 0.368 1 88.19 70 SER B C 1
ATOM 2873 O O . SER B 1 70 ? 20.75 -26.766 0.355 1 88.19 70 SER B O 1
ATOM 2875 N N . GLN B 1 71 ? 20.219 -24.672 0.678 1 85.44 71 GLN B N 1
ATOM 2876 C CA . GLN B 1 71 ? 21.609 -24.25 0.853 1 85.44 71 GLN B CA 1
ATOM 2877 C C . GLN B 1 71 ? 22.109 -24.594 2.254 1 85.44 71 GLN B C 1
ATOM 2879 O O . GLN B 1 71 ? 23.25 -25.047 2.418 1 85.44 71 GLN B O 1
ATOM 2884 N N . ARG B 1 72 ? 21.312 -24.312 3.219 1 84.62 72 ARG B N 1
ATOM 2885 C CA . ARG B 1 72 ? 21.797 -24.469 4.586 1 84.62 72 ARG B CA 1
ATOM 2886 C C . ARG B 1 72 ? 21.516 -25.875 5.109 1 84.62 72 ARG B C 1
ATOM 2888 O O . ARG B 1 72 ? 22.328 -26.422 5.859 1 84.62 72 ARG B O 1
ATOM 2895 N N . TRP B 1 73 ? 20.406 -26.453 4.684 1 89.56 73 TRP B N 1
ATOM 2896 C CA . TRP B 1 73 ? 20.031 -27.75 5.23 1 89.56 73 TRP B CA 1
ATOM 2897 C C . TRP B 1 73 ? 20.25 -28.859 4.211 1 89.56 73 TRP B C 1
ATOM 2899 O O . TRP B 1 73 ? 19.969 -30.031 4.48 1 89.56 73 TRP B O 1
ATOM 2909 N N . ASP B 1 74 ? 20.703 -28.594 3.043 1 87 74 ASP B N 1
ATOM 2910 C CA . ASP B 1 74 ? 20.969 -29.531 1.969 1 87 74 ASP B CA 1
ATOM 2911 C C . ASP B 1 74 ? 19.75 -30.391 1.663 1 87 74 ASP B C 1
ATOM 2913 O O . ASP B 1 74 ? 19.859 -31.594 1.443 1 87 74 ASP B O 1
ATOM 2917 N N . MET B 1 75 ? 18.688 -29.781 1.765 1 88.5 75 MET B N 1
ATOM 2918 C CA . MET B 1 75 ? 17.422 -30.484 1.486 1 88.5 75 MET B CA 1
ATOM 2919 C C . MET B 1 75 ? 17.25 -30.703 -0.012 1 88.5 75 MET B C 1
ATOM 2921 O O . MET B 1 75 ? 17.672 -29.875 -0.821 1 88.5 75 MET B O 1
ATOM 2925 N N . ASP B 1 76 ? 16.641 -31.875 -0.337 1 90.5 76 ASP B N 1
ATOM 2926 C CA . ASP B 1 76 ? 16.297 -32.125 -1.73 1 90.5 76 ASP B CA 1
ATOM 2927 C C . ASP B 1 76 ? 15.445 -30.984 -2.291 1 90.5 76 ASP B C 1
ATOM 2929 O O . ASP B 1 76 ? 14.555 -30.469 -1.612 1 90.5 76 ASP B O 1
ATOM 2933 N N . PRO B 1 77 ? 15.82 -30.531 -3.42 1 87.81 77 PRO B N 1
ATOM 2934 C CA . PRO B 1 77 ? 15.133 -29.375 -4.008 1 87.81 77 PRO B CA 1
ATOM 2935 C C . PRO B 1 77 ? 13.617 -29.562 -4.055 1 87.81 77 PRO B C 1
ATOM 2937 O O . PRO B 1 77 ? 12.875 -28.594 -3.828 1 87.81 77 PRO B O 1
ATOM 2940 N N . TRP B 1 78 ? 13.148 -30.75 -4.312 1 90.56 78 TRP B N 1
ATOM 2941 C CA . TRP B 1 78 ? 11.711 -30.984 -4.344 1 90.56 78 TRP B CA 1
ATOM 2942 C C . TRP B 1 78 ? 11.094 -30.797 -2.961 1 90.56 78 TRP B C 1
ATOM 2944 O O . TRP B 1 78 ? 10.023 -30.203 -2.828 1 90.56 78 TRP B O 1
ATOM 2954 N N . LEU B 1 79 ? 11.75 -31.281 -1.979 1 92.69 79 LEU B N 1
ATOM 2955 C CA . LEU B 1 79 ? 11.281 -31.109 -0.609 1 92.69 79 LEU B CA 1
ATOM 2956 C C . LEU B 1 79 ? 11.359 -29.641 -0.182 1 92.69 79 LEU B C 1
ATOM 2958 O O . LEU B 1 79 ? 10.531 -29.172 0.599 1 92.69 79 LEU B O 1
ATOM 2962 N N . ALA B 1 80 ? 12.375 -28.969 -0.758 1 93.38 80 ALA B N 1
ATOM 2963 C CA . ALA B 1 80 ? 12.531 -27.547 -0.445 1 93.38 80 ALA B CA 1
ATOM 2964 C C . ALA B 1 80 ? 11.359 -26.734 -0.992 1 93.38 80 ALA B C 1
ATOM 2966 O O . ALA B 1 80 ? 10.883 -25.797 -0.34 1 93.38 80 ALA B O 1
ATOM 2967 N N . VAL B 1 81 ? 10.938 -27.125 -2.15 1 94.31 81 VAL B N 1
ATOM 2968 C CA . VAL B 1 81 ? 9.805 -26.438 -2.766 1 94.31 81 VAL B CA 1
ATOM 2969 C C . VAL B 1 81 ? 8.539 -26.703 -1.965 1 94.31 81 VAL B C 1
ATOM 2971 O O . VAL B 1 81 ? 7.75 -25.781 -1.715 1 94.31 81 VAL B O 1
ATOM 2974 N N . LEU B 1 82 ? 8.305 -27.922 -1.558 1 96 82 LEU B N 1
ATOM 2975 C CA . LEU B 1 82 ? 7.152 -28.266 -0.737 1 96 82 LEU B CA 1
ATOM 2976 C C . LEU B 1 82 ? 7.219 -27.578 0.618 1 96 82 LEU B C 1
ATOM 2978 O O . LEU B 1 82 ? 6.188 -27.156 1.158 1 96 82 LEU B O 1
ATOM 2982 N N . PHE B 1 83 ? 8.43 -27.5 1.108 1 96.19 83 PHE B N 1
ATOM 2983 C CA . PHE B 1 83 ? 8.633 -26.797 2.367 1 96.19 83 PHE B CA 1
ATOM 2984 C C . PHE B 1 83 ? 8.289 -25.312 2.221 1 96.19 83 PHE B C 1
ATOM 2986 O O . PHE B 1 83 ? 7.711 -24.719 3.125 1 96.19 83 PHE B O 1
ATOM 2993 N N . ALA B 1 84 ? 8.695 -24.734 1.076 1 97.25 84 ALA B N 1
ATOM 2994 C CA . ALA B 1 84 ? 8.375 -23.344 0.779 1 97.25 84 ALA B CA 1
ATOM 2995 C C . ALA B 1 84 ? 6.871 -23.109 0.785 1 97.25 84 ALA B C 1
ATOM 2997 O O . ALA B 1 84 ? 6.383 -22.156 1.402 1 97.25 84 ALA B O 1
ATOM 2998 N N . ALA B 1 85 ? 6.152 -23.969 0.149 1 98 85 ALA B N 1
ATOM 2999 C CA . ALA B 1 85 ? 4.699 -23.875 0.099 1 98 85 ALA B CA 1
ATOM 3000 C C . ALA B 1 85 ? 4.086 -24.031 1.488 1 98 85 ALA B C 1
ATOM 3002 O O . ALA B 1 85 ? 3.178 -23.281 1.863 1 98 85 ALA B O 1
ATOM 3003 N N . ALA B 1 86 ? 4.59 -24.969 2.266 1 98.25 86 ALA B N 1
ATOM 3004 C CA . ALA B 1 86 ? 4.082 -25.234 3.607 1 98.25 86 ALA B CA 1
ATOM 3005 C C . ALA B 1 86 ? 4.332 -24.062 4.543 1 98.25 86 ALA B C 1
ATOM 3007 O O . ALA B 1 86 ? 3.457 -23.688 5.324 1 98.25 86 ALA B O 1
ATOM 3008 N N . LEU B 1 87 ? 5.551 -23.547 4.457 1 98 87 LEU B N 1
ATOM 3009 C CA . LEU B 1 87 ? 5.887 -22.422 5.328 1 98 87 LEU B CA 1
ATOM 3010 C C . LEU B 1 87 ? 5.059 -21.188 4.977 1 98 87 LEU B C 1
ATOM 3012 O O . LEU B 1 87 ? 4.609 -20.469 5.867 1 98 87 LEU B O 1
ATOM 3016 N N . ALA B 1 88 ? 4.93 -20.906 3.686 1 98.44 88 ALA B N 1
ATOM 3017 C CA . ALA B 1 88 ? 4.098 -19.781 3.26 1 98.44 88 ALA B CA 1
ATOM 3018 C C . ALA B 1 88 ? 2.643 -19.984 3.67 1 98.44 88 ALA B C 1
ATOM 3020 O O . ALA B 1 88 ? 1.95 -19.031 4.039 1 98.44 88 ALA B O 1
ATOM 3021 N N . CYS B 1 89 ? 2.195 -21.25 3.57 1 98.38 89 CYS B N 1
ATOM 3022 C CA . CYS B 1 89 ? 0.857 -21.594 4.031 1 98.38 89 CYS B CA 1
ATOM 3023 C C . CYS B 1 89 ? 0.702 -21.312 5.52 1 98.38 89 CYS B C 1
ATOM 3025 O O . CYS B 1 89 ? -0.295 -20.719 5.941 1 98.38 89 CYS B O 1
ATOM 3027 N N . ALA B 1 90 ? 1.638 -21.703 6.301 1 98.44 90 ALA B N 1
ATOM 3028 C CA . ALA B 1 90 ? 1.618 -21.469 7.742 1 98.44 90 ALA B CA 1
ATOM 3029 C C . ALA B 1 90 ? 1.663 -19.969 8.047 1 98.44 90 ALA B C 1
ATOM 3031 O O . ALA B 1 90 ? 0.961 -19.5 8.945 1 98.44 90 ALA B O 1
ATOM 3032 N N . ALA B 1 91 ? 2.512 -19.281 7.344 1 98.06 91 ALA B N 1
ATOM 3033 C CA . ALA B 1 91 ? 2.588 -17.828 7.516 1 98.06 91 ALA B CA 1
ATOM 3034 C C . ALA B 1 91 ? 1.258 -17.156 7.168 1 98.06 91 ALA B C 1
ATOM 3036 O O . ALA B 1 91 ? 0.816 -16.234 7.855 1 98.06 91 ALA B O 1
ATOM 3037 N N . ALA B 1 92 ? 0.71 -17.609 6.078 1 98.25 92 ALA B N 1
ATOM 3038 C CA . ALA B 1 92 ? -0.586 -17.078 5.664 1 98.25 92 ALA B CA 1
ATOM 3039 C C . ALA B 1 92 ? -1.653 -17.344 6.719 1 98.25 92 ALA B C 1
ATOM 3041 O O . ALA B 1 92 ? -2.549 -16.531 6.93 1 98.25 92 ALA B O 1
ATOM 3042 N N . TRP B 1 93 ? -1.562 -18.516 7.316 1 97.81 93 TRP B N 1
ATOM 3043 C CA . TRP B 1 93 ? -2.469 -18.844 8.414 1 97.81 93 TRP B CA 1
ATOM 3044 C C . TRP B 1 93 ? -2.291 -17.859 9.562 1 97.81 93 TRP B C 1
ATOM 3046 O O . TRP B 1 93 ? -3.271 -17.328 10.094 1 97.81 93 TRP B O 1
ATOM 3056 N N . ALA B 1 94 ? -1.101 -17.625 9.953 1 97.25 94 ALA B N 1
ATOM 3057 C CA . ALA B 1 94 ? -0.813 -16.703 11.055 1 97.25 94 ALA B CA 1
ATOM 3058 C C . ALA B 1 94 ? -1.276 -15.289 10.719 1 97.25 94 ALA B C 1
ATOM 3060 O O . ALA B 1 94 ? -1.9 -14.617 11.547 1 97.25 94 ALA B O 1
ATOM 3061 N N . VAL B 1 95 ? -0.979 -14.867 9.562 1 95.88 95 VAL B N 1
ATOM 3062 C CA . VAL B 1 95 ? -1.367 -13.531 9.109 1 95.88 95 VAL B CA 1
ATOM 3063 C C . VAL B 1 95 ? -2.889 -13.43 9.062 1 95.88 95 VAL B C 1
ATOM 3065 O O . VAL B 1 95 ? -3.461 -12.422 9.5 1 95.88 95 VAL B O 1
ATOM 3068 N N . GLY B 1 96 ? -3.492 -14.484 8.492 1 95.94 96 GLY B N 1
ATOM 3069 C CA . GLY B 1 96 ? -4.945 -14.477 8.414 1 95.94 96 GLY B CA 1
ATOM 3070 C C . GLY B 1 96 ? -5.613 -14.336 9.766 1 95.94 96 GLY B C 1
ATOM 3071 O O . GLY B 1 96 ? -6.598 -13.602 9.898 1 95.94 96 GLY B O 1
ATOM 3072 N N . LYS B 1 97 ? -5.098 -14.969 10.766 1 95.06 97 LYS B N 1
ATOM 3073 C CA . LYS B 1 97 ? -5.652 -14.898 12.117 1 95.06 97 LYS B CA 1
ATOM 3074 C C . LYS B 1 97 ? -5.602 -13.469 12.656 1 95.06 97 LYS B C 1
ATOM 3076 O O . LYS B 1 97 ? -6.492 -13.047 13.398 1 95.06 97 LYS B O 1
ATOM 3081 N N . LEU B 1 98 ? -4.66 -12.797 12.203 1 94.12 98 LEU B N 1
ATOM 3082 C CA . LEU B 1 98 ? -4.445 -11.438 12.688 1 94.12 98 LEU B CA 1
ATOM 3083 C C . LEU B 1 98 ? -5.258 -10.43 11.875 1 94.12 98 LEU B C 1
ATOM 3085 O O . LEU B 1 98 ? -5.984 -9.609 12.438 1 94.12 98 LEU B O 1
ATOM 3089 N N . VAL B 1 99 ? -5.246 -10.531 10.578 1 93.88 99 VAL B N 1
ATOM 3090 C CA . VAL B 1 99 ? -5.73 -9.453 9.719 1 93.88 99 VAL B CA 1
ATOM 3091 C C . VAL B 1 99 ? -7.238 -9.586 9.523 1 93.88 99 VAL B C 1
ATOM 3093 O O . VAL B 1 99 ? -7.93 -8.594 9.281 1 93.88 99 VAL B O 1
ATOM 3096 N N . PHE B 1 100 ? -7.836 -10.797 9.688 1 94.81 100 PHE B N 1
ATOM 3097 C CA . PHE B 1 100 ? -9.258 -10.961 9.398 1 94.81 100 PHE B CA 1
ATOM 3098 C C . PHE B 1 100 ? -10.102 -10.508 10.578 1 94.81 100 PHE B C 1
ATOM 3100 O O . PHE B 1 100 ? -11.336 -10.547 10.516 1 94.81 100 PHE B O 1
ATOM 3107 N N . ARG B 1 101 ? -9.422 -10.039 11.594 1 92.81 101 ARG B N 1
ATOM 3108 C CA . ARG B 1 101 ? -10.125 -9.289 12.625 1 92.81 101 ARG B CA 1
ATOM 3109 C C . ARG B 1 101 ? -10.5 -7.898 12.133 1 92.81 101 ARG B C 1
ATOM 3111 O O . ARG B 1 101 ? -11.312 -7.207 12.758 1 92.81 101 ARG B O 1
ATOM 3118 N N . LEU B 1 102 ? -9.906 -7.574 11.031 1 91.69 102 LEU B N 1
ATOM 3119 C CA . LEU B 1 102 ? -10.156 -6.281 10.406 1 91.69 102 LEU B CA 1
ATOM 3120 C C . LEU B 1 102 ? -11 -6.445 9.141 1 91.69 102 LEU B C 1
ATOM 3122 O O . LEU B 1 102 ? -11.219 -7.566 8.68 1 91.69 102 LEU B O 1
ATOM 3126 N N . ARG B 1 103 ? -11.539 -5.277 8.609 1 87.81 103 ARG B N 1
ATOM 3127 C CA . ARG B 1 103 ? -12.383 -5.344 7.422 1 87.81 103 ARG B CA 1
ATOM 3128 C C . ARG B 1 103 ? -12.133 -4.148 6.508 1 87.81 103 ARG B C 1
ATOM 3130 O O . ARG B 1 103 ? -11.633 -3.115 6.949 1 87.81 103 ARG B O 1
ATOM 3137 N N . GLY B 1 104 ? -12.422 -4.461 5.254 1 83.38 104 GLY B N 1
ATOM 3138 C CA . GLY B 1 104 ? -12.422 -3.367 4.297 1 83.38 104 GLY B CA 1
ATOM 3139 C C . GLY B 1 104 ? -11.07 -2.705 4.145 1 83.38 104 GLY B C 1
ATOM 3140 O O . GLY B 1 104 ? -10.07 -3.379 3.883 1 83.38 104 GLY B O 1
ATOM 3141 N N . HIS B 1 105 ? -11.055 -1.444 4.383 1 83.88 105 HIS B N 1
ATOM 3142 C CA . HIS B 1 105 ? -9.828 -0.68 4.16 1 83.88 105 HIS B CA 1
ATOM 3143 C C . HIS B 1 105 ? -8.797 -0.961 5.25 1 83.88 105 HIS B C 1
ATOM 3145 O O . HIS B 1 105 ? -7.594 -0.884 5 1 83.88 105 HIS B O 1
ATOM 3151 N N . HIS B 1 106 ? -9.242 -1.334 6.402 1 89.06 106 HIS B N 1
ATOM 3152 C CA . HIS B 1 106 ? -8.305 -1.677 7.465 1 89.06 106 HIS B CA 1
ATOM 3153 C C . HIS B 1 106 ? -7.551 -2.963 7.141 1 89.06 106 HIS B C 1
ATOM 3155 O O . HIS B 1 106 ? -6.367 -3.092 7.465 1 89.06 106 HIS B O 1
ATOM 3161 N N . LEU B 1 107 ? -8.297 -3.859 6.488 1 91.81 107 LEU B N 1
ATOM 3162 C CA . LEU B 1 107 ? -7.664 -5.094 6.039 1 91.81 107 LEU B CA 1
ATOM 3163 C C . LEU B 1 107 ? -6.574 -4.805 5.016 1 91.81 107 LEU B C 1
ATOM 3165 O O . LEU B 1 107 ? -5.469 -5.344 5.109 1 91.81 107 LEU B O 1
ATOM 3169 N N . ALA B 1 108 ? -6.863 -3.922 4.086 1 91.25 108 ALA B N 1
ATOM 3170 C CA . ALA B 1 108 ? -5.898 -3.531 3.061 1 91.25 108 ALA B CA 1
ATOM 3171 C C . ALA B 1 108 ? -4.652 -2.912 3.686 1 91.25 108 ALA B C 1
ATOM 3173 O O . ALA B 1 108 ? -3.527 -3.266 3.324 1 91.25 108 ALA B O 1
ATOM 3174 N N . MET B 1 109 ? -4.836 -2.074 4.641 1 92 109 MET B N 1
ATOM 3175 C CA . MET B 1 109 ? -3.73 -1.407 5.324 1 92 109 MET B CA 1
ATOM 3176 C C . MET B 1 109 ? -2.887 -2.41 6.102 1 92 109 MET B C 1
ATOM 3178 O O . MET B 1 109 ? -1.656 -2.35 6.07 1 92 109 MET B O 1
ATOM 3182 N N . ALA B 1 110 ? -3.566 -3.305 6.738 1 93.94 110 ALA B N 1
ATOM 3183 C CA . ALA B 1 110 ? -2.867 -4.281 7.57 1 93.94 110 ALA B CA 1
ATOM 3184 C C . ALA B 1 110 ? -2.023 -5.223 6.719 1 93.94 110 ALA B C 1
ATOM 3186 O O . ALA B 1 110 ? -0.882 -5.535 7.07 1 93.94 110 ALA B O 1
ATOM 3187 N N . THR B 1 111 ? -2.609 -5.664 5.645 1 95.75 111 THR B N 1
ATOM 3188 C CA . THR B 1 111 ? -1.868 -6.59 4.797 1 95.75 111 THR B CA 1
ATOM 3189 C C . THR B 1 111 ? -0.707 -5.883 4.105 1 95.75 111 THR B C 1
ATOM 3191 O O . THR B 1 111 ? 0.344 -6.484 3.873 1 95.75 111 THR B O 1
ATOM 3194 N N . LEU B 1 112 ? -0.914 -4.629 3.762 1 94.88 112 LEU B N 1
ATOM 3195 C CA . LEU B 1 112 ? 0.185 -3.832 3.227 1 94.88 112 LEU B CA 1
ATOM 3196 C C . LEU B 1 112 ? 1.32 -3.725 4.238 1 94.88 112 LEU B C 1
ATOM 3198 O O . LEU B 1 112 ? 2.482 -3.959 3.9 1 94.88 112 LEU B O 1
ATOM 3202 N N . ALA B 1 113 ? 0.931 -3.377 5.461 1 94.31 113 ALA B N 1
ATOM 3203 C CA . ALA B 1 113 ? 1.918 -3.242 6.527 1 94.31 113 ALA B CA 1
ATOM 3204 C C . ALA B 1 113 ? 2.678 -4.547 6.742 1 94.31 113 ALA B C 1
ATOM 3206 O O . ALA B 1 113 ? 3.902 -4.543 6.891 1 94.31 113 ALA B O 1
ATOM 3207 N N . LEU B 1 114 ? 1.974 -5.637 6.73 1 94.88 114 LEU B N 1
ATOM 3208 C CA . LEU B 1 114 ? 2.604 -6.938 6.914 1 94.88 114 LEU B CA 1
ATOM 3209 C C . LEU B 1 114 ? 3.555 -7.25 5.766 1 94.88 114 LEU B C 1
ATOM 3211 O O . LEU B 1 114 ? 4.633 -7.812 5.977 1 94.88 114 LEU B O 1
ATOM 3215 N N . GLY B 1 115 ? 3.09 -6.953 4.566 1 95 115 GLY B N 1
ATOM 3216 C CA . GLY B 1 115 ? 3.973 -7.113 3.422 1 95 115 GLY B CA 1
ATOM 3217 C C . GLY B 1 115 ? 5.273 -6.344 3.557 1 95 115 GLY B C 1
ATOM 3218 O O . GLY B 1 115 ? 6.344 -6.867 3.244 1 95 115 GLY B O 1
ATOM 3219 N N . MET B 1 116 ? 5.148 -5.148 4.047 1 93.12 116 MET B N 1
ATOM 3220 C CA . MET B 1 116 ? 6.332 -4.312 4.238 1 93.12 116 MET B CA 1
ATOM 3221 C C . MET B 1 116 ? 7.215 -4.867 5.352 1 93.12 116 MET B C 1
ATOM 3223 O O . MET B 1 116 ? 8.445 -4.824 5.254 1 93.12 116 MET B O 1
ATOM 3227 N N . ILE B 1 117 ? 6.621 -5.344 6.414 1 93.88 117 ILE B N 1
ATOM 3228 C CA . ILE B 1 117 ? 7.359 -5.926 7.527 1 93.88 117 ILE B CA 1
ATOM 3229 C C . ILE B 1 117 ? 8.188 -7.113 7.039 1 93.88 117 ILE B C 1
ATOM 3231 O O . ILE B 1 117 ? 9.391 -7.188 7.301 1 93.88 117 ILE B O 1
ATOM 3235 N N . VAL B 1 118 ? 7.52 -7.988 6.312 1 94.31 118 VAL B N 1
ATOM 3236 C CA . VAL B 1 118 ? 8.203 -9.188 5.832 1 94.31 118 VAL B CA 1
ATOM 3237 C C . VAL B 1 118 ? 9.352 -8.789 4.91 1 94.31 118 VAL B C 1
ATOM 3239 O O . VAL B 1 118 ? 10.461 -9.328 5.023 1 94.31 118 VAL B O 1
ATOM 3242 N N . HIS B 1 119 ? 9.109 -7.871 3.982 1 93.56 119 HIS B N 1
ATOM 3243 C CA . HIS B 1 119 ? 10.156 -7.422 3.078 1 93.56 119 HIS B CA 1
ATOM 3244 C C . HIS B 1 119 ? 11.344 -6.844 3.85 1 93.56 119 HIS B C 1
ATOM 3246 O O . HIS B 1 119 ? 12.492 -7.156 3.551 1 93.56 119 HIS B O 1
ATOM 3252 N N . THR B 1 120 ? 11.078 -6.043 4.855 1 91 120 THR B N 1
ATOM 3253 C CA . THR B 1 120 ? 12.133 -5.414 5.641 1 91 120 THR B CA 1
ATOM 3254 C C . THR B 1 120 ? 12.914 -6.461 6.43 1 91 120 THR B C 1
ATOM 3256 O O . THR B 1 120 ? 14.141 -6.363 6.562 1 91 120 THR B O 1
ATOM 3259 N N . VAL B 1 121 ? 12.242 -7.418 6.965 1 92.19 121 VAL B N 1
ATOM 3260 C CA . VAL B 1 121 ? 12.906 -8.5 7.68 1 92.19 121 VAL B CA 1
ATOM 3261 C C . VAL B 1 121 ? 13.852 -9.242 6.734 1 92.19 121 VAL B C 1
ATOM 3263 O O . VAL B 1 121 ? 14.977 -9.578 7.109 1 92.19 121 VAL B O 1
ATOM 3266 N N . LEU B 1 122 ? 13.414 -9.484 5.5 1 92.12 122 LEU B N 1
ATOM 3267 C CA . LEU B 1 122 ? 14.242 -10.172 4.52 1 92.12 122 LEU B CA 1
ATOM 3268 C C . LEU B 1 122 ? 15.477 -9.352 4.176 1 92.12 122 LEU B C 1
ATOM 3270 O O . LEU B 1 122 ? 16.562 -9.906 3.939 1 92.12 122 LEU B O 1
ATOM 3274 N N . VAL B 1 123 ? 15.336 -8.062 4.191 1 89.38 123 VAL B N 1
ATOM 3275 C CA . VAL B 1 123 ? 16.438 -7.172 3.816 1 89.38 123 VAL B CA 1
ATOM 3276 C C . VAL B 1 123 ? 17.406 -7.031 4.98 1 89.38 123 VAL B C 1
ATOM 3278 O O . VAL B 1 123 ? 18.625 -7.02 4.777 1 89.38 123 VAL B O 1
ATOM 3281 N N . GLU B 1 124 ? 16.922 -6.973 6.16 1 88.25 124 GLU B N 1
ATOM 3282 C CA . GLU B 1 124 ? 17.75 -6.605 7.305 1 88.25 124 GLU B CA 1
ATOM 3283 C C . GLU B 1 124 ? 18.297 -7.844 8.008 1 88.25 124 GLU B C 1
ATOM 3285 O O . GLU B 1 124 ? 19.219 -7.75 8.805 1 88.25 124 GLU B O 1
ATOM 3290 N N . TRP B 1 125 ? 17.688 -9.023 7.738 1 87.38 125 TRP B N 1
ATOM 3291 C CA . TRP B 1 125 ? 18.141 -10.242 8.391 1 87.38 125 TRP B CA 1
ATOM 3292 C C . TRP B 1 125 ? 19.344 -10.836 7.672 1 87.38 125 TRP B C 1
ATOM 3294 O O . TRP B 1 125 ? 19.266 -11.945 7.141 1 87.38 125 TRP B O 1
ATOM 3304 N N . HIS B 1 126 ? 20.438 -10.219 7.797 1 86.75 126 HIS B N 1
ATOM 3305 C CA . HIS B 1 126 ? 21.641 -10.562 7.059 1 86.75 126 HIS B CA 1
ATOM 3306 C C . HIS B 1 126 ? 22.094 -11.984 7.375 1 86.75 126 HIS B C 1
ATOM 3308 O O . HIS B 1 126 ? 22.422 -12.75 6.469 1 86.75 126 HIS B O 1
ATOM 3314 N N . ASP B 1 127 ? 21.969 -12.406 8.57 1 87.25 127 ASP B N 1
ATOM 3315 C CA . ASP B 1 127 ? 22.484 -13.695 9.008 1 87.25 127 ASP B CA 1
ATOM 3316 C C . ASP B 1 127 ? 21.703 -14.852 8.391 1 87.25 127 ASP B C 1
ATOM 3318 O O . ASP B 1 127 ? 22.25 -15.922 8.141 1 87.25 127 ASP B O 1
ATOM 3322 N N . VAL B 1 128 ? 20.469 -14.562 8.07 1 85.19 128 VAL B N 1
ATOM 3323 C CA . VAL B 1 128 ? 19.625 -15.656 7.613 1 85.19 128 VAL B CA 1
ATOM 3324 C C . VAL B 1 128 ? 19.344 -15.5 6.117 1 85.19 128 VAL B C 1
ATOM 3326 O O . VAL B 1 128 ? 19.469 -16.469 5.355 1 85.19 128 VAL B O 1
ATOM 3329 N N . THR B 1 129 ? 19.141 -14.273 5.617 1 86.56 129 THR B N 1
ATOM 3330 C CA . THR B 1 129 ? 18.672 -14.07 4.246 1 86.56 129 THR B CA 1
ATOM 3331 C C . THR B 1 129 ? 19.812 -13.516 3.379 1 86.56 129 THR B C 1
ATOM 3333 O O . THR B 1 129 ? 19.672 -13.43 2.158 1 86.56 129 THR B O 1
ATOM 3336 N N . GLY B 1 130 ? 20.969 -13.195 3.971 1 85.94 130 GLY B N 1
ATOM 3337 C CA . GLY B 1 130 ? 22.031 -12.555 3.221 1 85.94 130 GLY B CA 1
ATOM 3338 C C . GLY B 1 130 ? 21.75 -11.102 2.896 1 85.94 130 GLY B C 1
ATOM 3339 O O . GLY B 1 130 ? 22.516 -10.453 2.184 1 85.94 130 GLY B O 1
ATOM 3340 N N . GLY B 1 131 ? 20.641 -10.594 3.426 1 86.5 131 GLY B N 1
ATOM 3341 C CA . GLY B 1 131 ? 20.281 -9.203 3.207 1 86.5 131 GLY B CA 1
ATOM 3342 C C . GLY B 1 131 ? 20.172 -8.836 1.738 1 86.5 131 GLY B C 1
ATOM 3343 O O . GLY B 1 131 ? 19.719 -9.648 0.922 1 86.5 131 GLY B O 1
ATOM 3344 N N . PRO B 1 132 ? 20.562 -7.594 1.397 1 82.88 132 PRO B N 1
ATOM 3345 C CA . PRO B 1 132 ? 20.469 -7.148 0.004 1 82.88 132 PRO B CA 1
ATOM 3346 C C . PRO B 1 132 ? 21.422 -7.922 -0.919 1 82.88 132 PRO B C 1
ATOM 3348 O O . PRO B 1 132 ? 21.203 -7.953 -2.135 1 82.88 132 PRO B O 1
ATOM 3351 N N . ASP B 1 133 ? 22.391 -8.578 -0.395 1 84.06 133 ASP B N 1
ATOM 3352 C CA . ASP B 1 133 ? 23.328 -9.367 -1.188 1 84.06 133 ASP B CA 1
ATOM 3353 C C . ASP B 1 133 ? 22.703 -10.672 -1.662 1 84.06 133 ASP B C 1
ATOM 3355 O O . ASP B 1 133 ? 23.094 -11.227 -2.688 1 84.06 133 ASP B O 1
ATOM 3359 N N . GLY B 1 134 ? 21.719 -11.172 -0.963 1 85.94 134 GLY B N 1
ATOM 3360 C CA . GLY B 1 134 ? 20.969 -12.344 -1.378 1 85.94 134 GLY B CA 1
ATOM 3361 C C . GLY B 1 134 ? 21.672 -13.648 -1.058 1 85.94 134 GLY B C 1
ATOM 3362 O O . GLY B 1 134 ? 22.594 -13.68 -0.232 1 85.94 134 GLY B O 1
ATOM 3363 N N . ILE B 1 135 ? 21.125 -14.789 -1.502 1 85.69 135 ILE B N 1
ATOM 3364 C CA . ILE B 1 135 ? 21.609 -16.156 -1.301 1 85.69 135 ILE B CA 1
ATOM 3365 C C . ILE B 1 135 ? 21.75 -16.859 -2.648 1 85.69 135 ILE B C 1
ATOM 3367 O O . ILE B 1 135 ? 20.828 -16.812 -3.467 1 85.69 135 ILE B O 1
ATOM 3371 N N . SER B 1 136 ? 22.891 -17.422 -2.893 1 87 136 SER B N 1
ATOM 3372 C CA . SER B 1 136 ? 23.062 -18.266 -4.066 1 87 136 SER B CA 1
ATOM 3373 C C . SER B 1 136 ? 22.547 -19.672 -3.807 1 87 136 SER B C 1
ATOM 3375 O O . SER B 1 136 ? 22.734 -20.234 -2.721 1 87 136 SER B O 1
ATOM 3377 N N . VAL B 1 137 ? 21.766 -20.125 -4.734 1 84.56 137 VAL B N 1
ATOM 3378 C CA . VAL B 1 137 ? 21.188 -21.469 -4.586 1 84.56 137 VAL B CA 1
ATOM 3379 C C . VAL B 1 137 ? 21.859 -22.422 -5.574 1 84.56 137 VAL B C 1
ATOM 3381 O O . VAL B 1 137 ? 21.75 -22.234 -6.789 1 84.56 137 VAL B O 1
ATOM 3384 N N . ALA B 1 138 ? 22.516 -23.391 -5.094 1 73.44 138 ALA B N 1
ATOM 3385 C CA . ALA B 1 138 ? 23.266 -24.328 -5.934 1 73.44 138 ALA B CA 1
ATOM 3386 C C . ALA B 1 138 ? 22.422 -25.547 -6.277 1 73.44 138 ALA B C 1
ATOM 3388 O O . ALA B 1 138 ? 22.688 -26.234 -7.262 1 73.44 138 ALA B O 1
ATOM 3389 N N . GLY B 1 139 ? 21.391 -25.734 -5.555 1 74.25 139 GLY B N 1
ATOM 3390 C CA . GLY B 1 139 ? 20.594 -26.922 -5.801 1 74.25 139 GLY B CA 1
ATOM 3391 C C . GLY B 1 139 ? 19.781 -26.844 -7.086 1 74.25 139 GLY B C 1
ATOM 3392 O O . GLY B 1 139 ? 19.328 -25.766 -7.48 1 74.25 139 GLY B O 1
ATOM 3393 N N . VAL B 1 140 ? 19.75 -28 -7.82 1 75.19 140 VAL B N 1
ATOM 3394 C CA . VAL B 1 140 ? 19 -28.078 -9.07 1 75.19 140 VAL B CA 1
ATOM 3395 C C . VAL B 1 140 ? 17.859 -29.094 -8.93 1 75.19 140 VAL B C 1
ATOM 3397 O O . VAL B 1 140 ? 18.031 -30.141 -8.297 1 75.19 140 VAL B O 1
ATOM 3400 N N . LEU B 1 141 ? 16.734 -28.672 -9.375 1 78.25 141 LEU B N 1
ATOM 3401 C CA . LEU B 1 141 ? 15.617 -29.609 -9.414 1 78.25 141 LEU B CA 1
ATOM 3402 C C . LEU B 1 141 ? 15.883 -30.734 -10.414 1 78.25 141 LEU B C 1
ATOM 3404 O O . LEU B 1 141 ? 16.312 -30.469 -11.547 1 78.25 141 LEU B O 1
ATOM 3408 N N . LYS B 1 142 ? 15.859 -31.953 -9.914 1 74.06 142 LYS B N 1
ATOM 3409 C CA . LYS B 1 142 ? 16.156 -33.062 -10.797 1 74.06 142 LYS B CA 1
ATOM 3410 C C . LYS B 1 142 ? 14.984 -34.062 -10.875 1 74.06 142 LYS B C 1
ATOM 3412 O O . LYS B 1 142 ? 14.297 -34.281 -9.875 1 74.06 142 LYS B O 1
ATOM 3417 N N . VAL B 1 143 ? 14.484 -34.344 -12.102 1 68.25 143 VAL B N 1
ATOM 3418 C CA . VAL B 1 143 ? 13.562 -35.438 -12.289 1 68.25 143 VAL B CA 1
ATOM 3419 C C . VAL B 1 143 ? 14.32 -36.625 -12.891 1 68.25 143 VAL B C 1
ATOM 3421 O O . VAL B 1 143 ? 14.625 -36.656 -14.086 1 68.25 143 VAL B O 1
ATOM 3424 N N . GLY B 1 144 ? 14.578 -37.594 -12.039 1 65 144 GLY B N 1
ATOM 3425 C CA . GLY B 1 144 ? 15.445 -38.656 -12.477 1 65 144 GLY B CA 1
ATOM 3426 C C . GLY B 1 144 ? 16.844 -38.219 -12.82 1 65 144 GLY B C 1
ATOM 3427 O O . GLY B 1 144 ? 17.516 -37.594 -12 1 65 144 GLY B O 1
ATOM 3428 N N . SER B 1 145 ? 17.219 -38.406 -14.047 1 61.38 145 SER B N 1
ATOM 3429 C CA . SER B 1 145 ? 18.562 -38.062 -14.508 1 61.38 145 SER B CA 1
ATOM 3430 C C . SER B 1 145 ? 18.562 -36.688 -15.172 1 61.38 145 SER B C 1
ATOM 3432 O O . SER B 1 145 ? 19.625 -36.125 -15.453 1 61.38 145 SER B O 1
ATOM 3434 N N . LEU B 1 146 ? 17.391 -36.062 -15.297 1 65.12 146 LEU B N 1
ATOM 3435 C CA . LEU B 1 146 ? 17.297 -34.812 -16.031 1 65.12 146 LEU B CA 1
ATOM 3436 C C . LEU B 1 146 ? 17.297 -33.625 -15.078 1 65.12 146 LEU B C 1
ATOM 3438 O O . LEU B 1 146 ? 16.5 -33.562 -14.141 1 65.12 146 LEU B O 1
ATOM 3442 N N . GLU B 1 147 ? 18.359 -32.906 -15.242 1 71.5 147 GLU B N 1
ATOM 3443 C CA . GLU B 1 147 ? 18.438 -31.672 -14.484 1 71.5 147 GLU B CA 1
ATOM 3444 C C . GLU B 1 147 ? 17.484 -30.625 -15.055 1 71.5 147 GLU B C 1
ATOM 3446 O O . GLU B 1 147 ? 17.469 -30.375 -16.266 1 71.5 147 GLU B O 1
ATOM 3451 N N . LEU B 1 148 ? 16.578 -30.297 -14.219 1 69.25 148 LEU B N 1
ATOM 3452 C CA . LEU B 1 148 ? 15.586 -29.297 -14.633 1 69.25 148 LEU B CA 1
ATOM 3453 C C . LEU B 1 148 ? 16.141 -27.891 -14.492 1 69.25 148 LEU B C 1
ATOM 3455 O O . LEU B 1 148 ? 15.469 -27 -13.977 1 69.25 148 LEU B O 1
ATOM 3459 N N . ALA B 1 149 ? 17.312 -27.656 -14.836 1 66.94 149 ALA B N 1
ATOM 3460 C CA . ALA B 1 149 ? 17.922 -26.344 -14.703 1 66.94 149 ALA B CA 1
ATOM 3461 C C . ALA B 1 149 ? 17.734 -25.531 -15.984 1 66.94 149 ALA B C 1
ATOM 3463 O O . ALA B 1 149 ? 17.969 -24.312 -15.992 1 66.94 149 ALA B O 1
ATOM 3464 N N . SER B 1 150 ? 17.109 -26.266 -16.969 1 78.44 150 SER B N 1
ATOM 3465 C CA . SER B 1 150 ? 16.953 -25.562 -18.234 1 78.44 150 SER B CA 1
ATOM 3466 C C . SER B 1 150 ? 15.57 -24.906 -18.328 1 78.44 150 SER B C 1
ATOM 3468 O O . SER B 1 150 ? 14.625 -25.344 -17.672 1 78.44 150 SER B O 1
ATOM 3470 N N . ASP B 1 151 ? 15.43 -23.844 -19.062 1 84.25 151 ASP B N 1
ATOM 3471 C CA . ASP B 1 151 ? 14.188 -23.109 -19.266 1 84.25 151 ASP B CA 1
ATOM 3472 C C . ASP B 1 151 ? 13.078 -24.031 -19.766 1 84.25 151 ASP B C 1
ATOM 3474 O O . ASP B 1 151 ? 11.945 -23.969 -19.266 1 84.25 151 ASP B O 1
ATOM 3478 N N . PRO B 1 152 ? 13.453 -24.984 -20.625 1 82.75 152 PRO B N 1
ATOM 3479 C CA . PRO B 1 152 ? 12.391 -25.875 -21.109 1 82.75 152 PRO B CA 1
ATOM 3480 C C . PRO B 1 152 ? 11.852 -26.797 -20.016 1 82.75 152 PRO B C 1
ATOM 3482 O O . PRO B 1 152 ? 10.648 -27.078 -19.984 1 82.75 152 PRO B O 1
ATOM 3485 N N . ALA B 1 153 ? 12.719 -27.234 -19.188 1 82.88 153 ALA B N 1
ATOM 3486 C CA . ALA B 1 153 ? 12.281 -28.109 -18.109 1 82.88 153 ALA B CA 1
ATOM 3487 C C . ALA B 1 153 ? 11.406 -27.344 -17.109 1 82.88 153 ALA B C 1
ATOM 3489 O O . ALA B 1 153 ? 10.383 -27.859 -16.656 1 82.88 153 ALA B O 1
ATOM 3490 N N . PHE B 1 154 ? 11.805 -26.219 -16.844 1 87.81 154 PHE B N 1
ATOM 3491 C CA . PHE B 1 154 ? 11.031 -25.406 -15.906 1 87.81 154 PHE B CA 1
ATOM 3492 C C . PHE B 1 154 ? 9.703 -24.984 -16.516 1 87.81 154 PHE B C 1
ATOM 3494 O O . PHE B 1 154 ? 8.719 -24.797 -15.797 1 87.81 154 PHE B O 1
ATOM 3501 N N . PHE B 1 155 ? 9.719 -24.844 -17.812 1 90.5 155 PHE B N 1
ATOM 3502 C CA . PHE B 1 155 ? 8.477 -24.562 -18.531 1 90.5 155 PHE B CA 1
ATOM 3503 C C . PHE B 1 155 ? 7.422 -25.625 -18.25 1 90.5 155 PHE B C 1
ATOM 3505 O O . PHE B 1 155 ? 6.297 -25.297 -17.859 1 90.5 155 PHE B O 1
ATOM 3512 N N . VAL B 1 156 ? 7.816 -26.797 -18.312 1 89 156 VAL B N 1
ATOM 3513 C CA . VAL B 1 156 ? 6.887 -27.906 -18.141 1 89 156 VAL B CA 1
ATOM 3514 C C . VAL B 1 156 ? 6.477 -28 -16.672 1 89 156 VAL B C 1
ATOM 3516 O O . VAL B 1 156 ? 5.293 -28.141 -16.359 1 89 156 VAL B O 1
ATOM 3519 N N . LEU B 1 157 ? 7.434 -27.875 -15.805 1 89.88 157 LEU B N 1
ATOM 3520 C CA . LEU B 1 157 ? 7.16 -27.969 -14.375 1 89.88 157 LEU B CA 1
ATOM 3521 C C . LEU B 1 157 ? 6.254 -26.844 -13.906 1 89.88 157 LEU B C 1
ATOM 3523 O O . LEU B 1 157 ? 5.273 -27.078 -13.195 1 89.88 157 LEU B O 1
ATOM 3527 N N . GLY B 1 158 ? 6.633 -25.594 -14.297 1 93.38 158 GLY B N 1
ATOM 3528 C CA . GLY B 1 158 ? 5.852 -24.438 -13.914 1 93.38 158 GLY B CA 1
ATOM 3529 C C . GLY B 1 158 ? 4.41 -24.5 -14.383 1 93.38 158 GLY B C 1
ATOM 3530 O O . GLY B 1 158 ? 3.486 -24.25 -13.609 1 93.38 158 GLY B O 1
ATOM 3531 N N . TRP B 1 159 ? 4.219 -24.875 -15.586 1 94.56 159 TRP B N 1
ATOM 3532 C CA . TRP B 1 159 ? 2.871 -24.875 -16.141 1 94.56 159 TRP B CA 1
ATOM 3533 C C . TRP B 1 159 ? 2.082 -26.078 -15.648 1 94.56 159 TRP B C 1
ATOM 3535 O O . TRP B 1 159 ? 0.854 -26.031 -15.547 1 94.56 159 TRP B O 1
ATOM 3545 N N . LEU B 1 160 ? 2.771 -27.188 -15.352 1 93.62 160 LEU B N 1
ATOM 3546 C CA . LEU B 1 160 ? 2.08 -28.297 -14.688 1 93.62 160 LEU B CA 1
ATOM 3547 C C . LEU B 1 160 ? 1.504 -27.844 -13.352 1 93.62 160 LEU B C 1
ATOM 3549 O O . LEU B 1 160 ? 0.353 -28.156 -13.031 1 93.62 160 LEU B O 1
ATOM 3553 N N . ALA B 1 161 ? 2.371 -27.141 -12.609 1 95.5 161 ALA B N 1
ATOM 3554 C CA . ALA B 1 161 ? 1.909 -26.625 -11.328 1 95.5 161 ALA B CA 1
ATOM 3555 C C . ALA B 1 161 ? 0.729 -25.672 -11.516 1 95.5 161 ALA B C 1
ATOM 3557 O O . ALA B 1 161 ? -0.23 -25.719 -10.742 1 95.5 161 ALA B O 1
ATOM 3558 N N . VAL B 1 162 ? 0.779 -24.859 -12.539 1 97.12 162 VAL B N 1
ATOM 3559 C CA . VAL B 1 162 ? -0.274 -23.875 -12.805 1 97.12 162 VAL B CA 1
ATOM 3560 C C . VAL B 1 162 ? -1.563 -24.609 -13.188 1 97.12 162 VAL B C 1
ATOM 3562 O O . VAL B 1 162 ? -2.643 -24.266 -12.703 1 97.12 162 VAL B O 1
ATOM 3565 N N . ILE B 1 163 ? -1.494 -25.625 -14.055 1 95.44 163 ILE B N 1
ATOM 3566 C CA . ILE B 1 163 ? -2.666 -26.375 -14.508 1 95.44 163 ILE B CA 1
ATOM 3567 C C . ILE B 1 163 ? -3.309 -27.094 -13.32 1 95.44 163 ILE B C 1
ATOM 3569 O O . ILE B 1 163 ? -4.535 -27.078 -13.172 1 95.44 163 ILE B O 1
ATOM 3573 N N . VAL B 1 164 ? -2.496 -27.641 -12.484 1 95.62 164 VAL B N 1
ATOM 3574 C CA . VAL B 1 164 ? -3.018 -28.297 -11.289 1 95.62 164 VAL B CA 1
ATOM 3575 C C . VAL B 1 164 ? -3.713 -27.281 -10.398 1 95.62 164 VAL B C 1
ATOM 3577 O O . VAL B 1 164 ? -4.809 -27.531 -9.891 1 95.62 164 VAL B O 1
ATOM 3580 N N . ALA B 1 165 ? -3.043 -26.125 -10.219 1 96.69 165 ALA B N 1
ATOM 3581 C CA . ALA B 1 165 ? -3.627 -25.062 -9.398 1 96.69 165 ALA B CA 1
ATOM 3582 C C . ALA B 1 165 ? -4.957 -24.594 -9.977 1 96.69 165 ALA B C 1
ATOM 3584 O O . ALA B 1 165 ? -5.914 -24.359 -9.234 1 96.69 165 ALA B O 1
ATOM 3585 N N . LEU B 1 166 ? -5.016 -24.484 -11.305 1 95.75 166 LEU B N 1
ATOM 3586 C CA . LEU B 1 166 ? -6.238 -24.031 -11.969 1 95.75 166 LEU B CA 1
ATOM 3587 C C . LEU B 1 166 ? -7.352 -25.062 -11.789 1 95.75 166 LEU B C 1
ATOM 3589 O O . LEU B 1 166 ? -8.5 -24.703 -11.531 1 95.75 166 LEU B O 1
ATOM 3593 N N . ILE B 1 167 ? -7.027 -26.328 -11.945 1 94.25 167 ILE B N 1
ATOM 3594 C CA . ILE B 1 167 ? -8.008 -27.391 -11.789 1 94.25 167 ILE B CA 1
ATOM 3595 C C . ILE B 1 167 ? -8.508 -27.438 -10.344 1 94.25 167 ILE B C 1
ATOM 3597 O O . ILE B 1 167 ? -9.711 -27.547 -10.102 1 94.25 167 ILE B O 1
ATOM 3601 N N . LEU B 1 168 ? -7.566 -27.281 -9.422 1 94.88 168 LEU B N 1
ATOM 3602 C CA . LEU B 1 168 ? -7.941 -27.281 -8.008 1 94.88 168 LEU B CA 1
ATOM 3603 C C . LEU B 1 168 ? -8.805 -26.062 -7.676 1 94.88 168 LEU B C 1
ATOM 3605 O O . LEU B 1 168 ? -9.773 -26.172 -6.926 1 94.88 168 LEU B O 1
ATOM 3609 N N . ALA B 1 169 ? -8.445 -24.938 -8.188 1 94.94 169 ALA B N 1
ATOM 3610 C CA . ALA B 1 169 ? -9.219 -23.719 -7.961 1 94.94 169 ALA B CA 1
ATOM 3611 C C . ALA B 1 169 ? -10.625 -23.844 -8.555 1 94.94 169 ALA B C 1
ATOM 3613 O O . ALA B 1 169 ? -11.609 -23.453 -7.918 1 94.94 169 ALA B O 1
ATOM 3614 N N . ASP B 1 170 ? -10.664 -24.406 -9.742 1 92.25 170 ASP B N 1
ATOM 3615 C CA . ASP B 1 170 ? -11.945 -24.594 -10.406 1 92.25 170 ASP B CA 1
ATOM 3616 C C . ASP B 1 170 ? -12.836 -25.562 -9.617 1 92.25 170 ASP B C 1
ATOM 3618 O O . ASP B 1 170 ? -14.039 -25.328 -9.477 1 92.25 170 ASP B O 1
ATOM 3622 N N . ASN B 1 171 ? -12.281 -26.656 -9.18 1 93.69 171 ASN B N 1
ATOM 3623 C CA . ASN B 1 171 ? -13.023 -27.609 -8.367 1 93.69 171 ASN B CA 1
ATOM 3624 C C . ASN B 1 171 ? -13.469 -27 -7.043 1 93.69 171 ASN B C 1
ATOM 3626 O O . ASN B 1 171 ? -14.578 -27.266 -6.57 1 93.69 171 ASN B O 1
ATOM 3630 N N . LEU B 1 172 ? -12.648 -26.141 -6.477 1 94.62 172 LEU B N 1
ATOM 3631 C CA . LEU B 1 172 ? -12.961 -25.484 -5.207 1 94.62 172 LEU B CA 1
ATOM 3632 C C . LEU B 1 172 ? -14.148 -24.547 -5.352 1 94.62 172 LEU B C 1
ATOM 3634 O O . LEU B 1 172 ? -15.055 -24.547 -4.512 1 94.62 172 LEU B O 1
ATOM 3638 N N . ILE B 1 173 ? -14.234 -23.797 -6.355 1 93.06 173 ILE B N 1
ATOM 3639 C CA . ILE B 1 173 ? -15.273 -22.797 -6.578 1 93.06 173 ILE B CA 1
ATOM 3640 C C . ILE B 1 173 ? -16.609 -23.5 -6.828 1 93.06 173 ILE B C 1
ATOM 3642 O O . ILE B 1 173 ? -17.672 -22.984 -6.457 1 93.06 173 ILE B O 1
ATOM 3646 N N . ARG B 1 174 ? -16.531 -24.719 -7.43 1 92.56 174 ARG B N 1
ATOM 3647 C CA . ARG B 1 174 ? -17.75 -25.438 -7.754 1 92.56 174 ARG B CA 1
ATOM 3648 C C . ARG B 1 174 ? -18.188 -26.328 -6.586 1 92.56 174 ARG B C 1
ATOM 3650 O O . ARG B 1 174 ? -19.25 -26.938 -6.629 1 92.56 174 ARG B O 1
ATOM 3657 N N . SER B 1 175 ? -17.5 -26.312 -5.531 1 95.12 175 SER B N 1
ATOM 3658 C CA . SER B 1 175 ? -17.797 -27.094 -4.34 1 95.12 175 SER B CA 1
ATOM 3659 C C . SER B 1 175 ? -18.625 -26.281 -3.342 1 95.12 175 SER B C 1
ATOM 3661 O O . SER B 1 175 ? -18.844 -25.094 -3.539 1 95.12 175 SER B O 1
ATOM 3663 N N . PRO B 1 176 ? -19.125 -26.969 -2.305 1 95 176 PRO B N 1
ATOM 3664 C CA . PRO B 1 176 ? -19.844 -26.234 -1.249 1 95 176 PRO B CA 1
ATOM 3665 C C . PRO B 1 176 ? -18.984 -25.172 -0.582 1 95 176 PRO B C 1
ATOM 3667 O O . PRO B 1 176 ? -19.5 -24.141 -0.141 1 95 176 PRO B O 1
ATOM 3670 N N . PHE B 1 177 ? -17.719 -25.391 -0.616 1 95.69 177 PHE B N 1
ATOM 3671 C CA . PHE B 1 177 ? -16.828 -24.375 -0.061 1 95.69 177 PHE B CA 1
ATOM 3672 C C . PHE B 1 177 ? -16.828 -23.125 -0.919 1 95.69 177 PHE B C 1
ATOM 3674 O O . PHE B 1 177 ? -16.734 -22 -0.397 1 95.69 177 PHE B O 1
ATOM 3681 N N . GLY B 1 178 ? -16.859 -23.297 -2.182 1 94.75 178 GLY B N 1
ATOM 3682 C CA . GLY B 1 178 ? -16.953 -22.172 -3.08 1 94.75 178 GLY B CA 1
ATOM 3683 C C . GLY B 1 178 ? -18.188 -21.312 -2.828 1 94.75 178 GLY B C 1
ATOM 3684 O O . GLY B 1 178 ? -18.125 -20.078 -2.912 1 94.75 178 GLY B O 1
ATOM 3685 N N . LEU B 1 179 ? -19.266 -21.984 -2.512 1 94.44 179 LEU B N 1
ATOM 3686 C CA . LEU B 1 179 ? -20.484 -21.266 -2.154 1 94.44 179 LEU B CA 1
ATOM 3687 C C . LEU B 1 179 ? -20.297 -20.484 -0.856 1 94.44 179 LEU B C 1
ATOM 3689 O O . LEU B 1 179 ? -20.734 -19.344 -0.743 1 94.44 179 LEU B O 1
ATOM 3693 N N . ALA B 1 180 ? -19.672 -21.156 0.027 1 96.38 180 ALA B N 1
ATOM 3694 C CA . ALA B 1 180 ? -19.391 -20.484 1.296 1 96.38 180 ALA B CA 1
ATOM 3695 C C . ALA B 1 180 ? -18.531 -19.25 1.083 1 96.38 180 ALA B C 1
ATOM 3697 O O . ALA B 1 180 ? -18.75 -18.219 1.717 1 96.38 180 ALA B O 1
ATOM 3698 N N . LEU B 1 181 ? -17.609 -19.359 0.177 1 95.62 181 LEU B N 1
ATOM 3699 C CA . LEU B 1 181 ? -16.719 -18.25 -0.148 1 95.62 181 LEU B CA 1
ATOM 3700 C C . LEU B 1 181 ? -17.516 -17.062 -0.678 1 95.62 181 LEU B C 1
ATOM 3702 O O . LEU B 1 181 ? -17.328 -15.93 -0.238 1 95.62 181 LEU B O 1
ATOM 3706 N N . ARG B 1 182 ? -18.391 -17.328 -1.521 1 94.19 182 ARG B N 1
ATOM 3707 C CA . ARG B 1 182 ? -19.172 -16.281 -2.162 1 94.19 182 ARG B CA 1
ATOM 3708 C C . ARG B 1 182 ? -20.109 -15.617 -1.163 1 94.19 182 ARG B C 1
ATOM 3710 O O . ARG B 1 182 ? -20.297 -14.398 -1.19 1 94.19 182 ARG B O 1
ATOM 3717 N N . VAL B 1 183 ? -20.703 -16.453 -0.295 1 95.75 183 VAL B N 1
ATOM 3718 C CA . VAL B 1 183 ? -21.625 -15.922 0.696 1 95.75 183 VAL B CA 1
ATOM 3719 C C . VAL B 1 183 ? -20.875 -15.008 1.665 1 95.75 183 VAL B C 1
ATOM 3721 O O . VAL B 1 183 ? -21.344 -13.914 1.981 1 95.75 183 VAL B O 1
ATOM 3724 N N . VAL B 1 184 ? -19.719 -15.445 2.07 1 95.44 184 VAL B N 1
ATOM 3725 C CA . VAL B 1 184 ? -18.906 -14.656 2.984 1 95.44 184 VAL B CA 1
ATOM 3726 C C . VAL B 1 184 ? -18.484 -13.359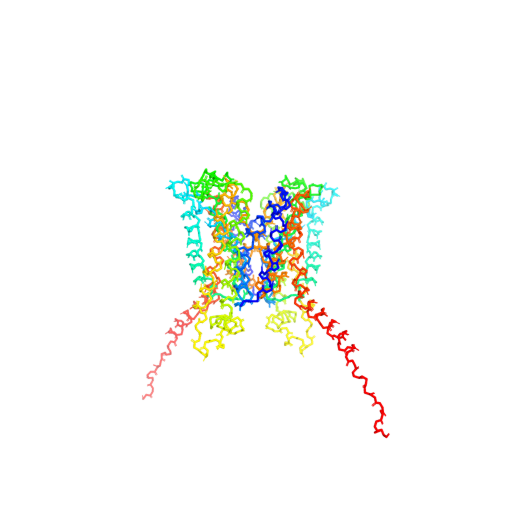 2.301 1 95.44 184 VAL B C 1
ATOM 3728 O O . VAL B 1 184 ? -18.469 -12.289 2.924 1 95.44 184 VAL B O 1
ATOM 3731 N N . GLY B 1 185 ? -18.125 -13.461 1.047 1 93.06 185 GLY B N 1
ATOM 3732 C CA . GLY B 1 185 ? -17.719 -12.289 0.285 1 93.06 185 GLY B CA 1
ATOM 3733 C C . GLY B 1 185 ? -18.812 -11.266 0.137 1 93.06 185 GLY B C 1
ATOM 3734 O O . GLY B 1 185 ? -18.547 -10.062 0.071 1 93.06 185 GLY B O 1
ATOM 3735 N N . GLU B 1 186 ? -20 -11.75 0.121 1 90.56 186 GLU B N 1
ATOM 3736 C CA . GLU B 1 186 ? -21.141 -10.852 -0.033 1 90.56 186 GLU B CA 1
ATOM 3737 C C . GLU B 1 186 ? -21.5 -10.195 1.295 1 90.56 186 GLU B C 1
ATOM 3739 O O . GLU B 1 186 ? -21.688 -8.977 1.362 1 90.56 186 GLU B O 1
ATOM 3744 N N . SER B 1 187 ? -21.734 -11.023 2.268 1 93.75 187 SER B N 1
ATOM 3745 C CA . SER B 1 187 ? -22.047 -10.5 3.592 1 93.75 187 SER B CA 1
ATOM 3746 C C . SER B 1 187 ? -21.672 -11.5 4.684 1 93.75 187 SER B C 1
ATOM 3748 O O . SER B 1 187 ? -22.25 -12.594 4.758 1 93.75 187 SER B O 1
ATOM 3750 N N . GLU B 1 188 ? -20.812 -11.023 5.496 1 93.44 188 GLU B N 1
ATOM 3751 C CA . GLU B 1 188 ? -20.422 -11.891 6.598 1 93.44 188 GLU B CA 1
ATOM 3752 C C . GLU B 1 188 ? -21.594 -12.148 7.543 1 93.44 188 GLU B C 1
ATOM 3754 O O . GLU B 1 188 ? -21.703 -13.227 8.133 1 93.44 188 GLU B O 1
ATOM 3759 N N . LEU B 1 189 ? -22.422 -11.164 7.684 1 92.81 189 LEU B N 1
ATOM 3760 C CA . LEU B 1 189 ? -23.578 -11.297 8.539 1 92.81 189 LEU B CA 1
ATOM 3761 C C . LEU B 1 189 ? -24.531 -12.375 8.016 1 92.81 189 LEU B C 1
ATOM 3763 O O . LEU B 1 189 ? -25.047 -13.18 8.789 1 92.81 189 LEU B O 1
ATOM 3767 N N . VAL B 1 190 ? -24.734 -12.375 6.711 1 94.44 190 VAL B N 1
ATOM 3768 C CA . VAL B 1 190 ? -25.594 -13.367 6.082 1 94.44 190 VAL B CA 1
ATOM 3769 C C . VAL B 1 190 ? -24.969 -14.758 6.215 1 94.44 190 VAL B C 1
ATOM 3771 O O . VAL B 1 190 ? -25.672 -15.727 6.523 1 94.44 190 VAL B O 1
ATOM 3774 N N . ALA B 1 191 ? -23.703 -14.82 6.023 1 95.69 191 ALA B N 1
ATOM 3775 C CA . ALA B 1 191 ? -23.016 -16.094 6.176 1 95.69 191 ALA B CA 1
ATOM 3776 C C . ALA B 1 191 ? -23.219 -16.672 7.574 1 95.69 191 ALA B C 1
ATOM 3778 O O . ALA B 1 191 ? -23.578 -17.844 7.723 1 95.69 191 ALA B O 1
ATOM 3779 N N . GLY B 1 192 ? -23.062 -15.836 8.609 1 95.44 192 GLY B N 1
ATOM 3780 C CA . GLY B 1 192 ? -23.266 -16.266 9.984 1 95.44 192 GLY B CA 1
ATOM 3781 C C . GLY B 1 192 ? -24.672 -16.734 10.266 1 95.44 192 GLY B C 1
ATOM 3782 O O . GLY B 1 192 ? -24.875 -17.688 11.016 1 95.44 192 GLY B O 1
ATOM 3783 N N . SER B 1 193 ? -25.609 -16.109 9.68 1 96.12 193 SER B N 1
ATOM 3784 C CA . SER B 1 193 ? -27.016 -16.406 9.922 1 96.12 193 SER B CA 1
ATOM 3785 C C . SER B 1 193 ? -27.391 -17.797 9.383 1 96.12 193 SER B C 1
ATOM 3787 O O . SER B 1 193 ? -28.359 -18.391 9.836 1 96.12 193 SER B O 1
ATOM 3789 N N . ILE B 1 194 ? -26.609 -18.344 8.43 1 95.69 194 ILE B N 1
ATOM 3790 C CA . ILE B 1 194 ? -26.969 -19.641 7.863 1 95.69 194 ILE B CA 1
ATOM 3791 C C . ILE B 1 194 ? -25.938 -20.688 8.297 1 95.69 194 ILE B C 1
ATOM 3793 O O . ILE B 1 194 ? -25.781 -21.719 7.645 1 95.69 194 ILE B O 1
ATOM 3797 N N . GLY B 1 195 ? -25.109 -20.359 9.359 1 95.12 195 GLY B N 1
ATOM 3798 C CA . GLY B 1 195 ? -24.266 -21.344 10.016 1 95.12 195 GLY B CA 1
ATOM 3799 C C . GLY B 1 195 ? -22.859 -21.391 9.445 1 95.12 195 GLY B C 1
ATOM 3800 O O . GLY B 1 195 ? -22.078 -22.297 9.773 1 95.12 195 GLY B O 1
ATOM 3801 N N . ILE B 1 196 ? -22.562 -20.516 8.531 1 96.44 196 ILE B N 1
ATOM 3802 C CA . ILE B 1 196 ? -21.219 -20.469 7.977 1 96.44 196 ILE B CA 1
ATOM 3803 C C . ILE B 1 196 ? -20.328 -19.562 8.82 1 96.44 196 ILE B C 1
ATOM 3805 O O . ILE B 1 196 ? -20.688 -18.406 9.062 1 96.44 196 ILE B O 1
ATOM 3809 N N . ALA B 1 197 ? -19.219 -20.125 9.305 1 96.88 197 ALA B N 1
ATOM 3810 C CA . ALA B 1 197 ? -18.297 -19.312 10.078 1 96.88 197 ALA B CA 1
ATOM 3811 C C . ALA B 1 197 ? -17.359 -18.531 9.164 1 96.88 197 ALA B C 1
ATOM 3813 O O . ALA B 1 197 ? -16.406 -19.094 8.602 1 96.88 197 ALA B O 1
ATOM 3814 N N . PRO B 1 198 ? -17.547 -17.281 9.039 1 96.56 198 PRO B N 1
ATOM 3815 C CA . PRO B 1 198 ? -16.75 -16.484 8.094 1 96.56 198 PRO B CA 1
ATOM 3816 C C . PRO B 1 198 ? -15.258 -16.547 8.383 1 96.56 198 PRO B C 1
ATOM 3818 O O . PRO B 1 198 ? -14.445 -16.609 7.453 1 96.56 198 PRO B O 1
ATOM 3821 N N . ALA B 1 199 ? -14.883 -16.562 9.625 1 95.62 199 ALA B N 1
ATOM 3822 C CA . ALA B 1 199 ? -13.477 -16.547 10.008 1 95.62 199 ALA B CA 1
ATOM 3823 C C . ALA B 1 199 ? -12.758 -17.797 9.484 1 95.62 199 ALA B C 1
ATOM 3825 O O . ALA B 1 199 ? -11.633 -17.703 8.984 1 95.62 199 ALA B O 1
ATOM 3826 N N . ARG B 1 200 ? -13.398 -18.859 9.602 1 96.75 200 ARG B N 1
ATOM 3827 C CA . ARG B 1 200 ? -12.797 -20.109 9.156 1 96.75 200 ARG B CA 1
ATOM 3828 C C . ARG B 1 200 ? -12.648 -20.141 7.641 1 96.75 200 ARG B C 1
ATOM 3830 O O . ARG B 1 200 ? -11.617 -20.578 7.121 1 96.75 200 ARG B O 1
ATOM 3837 N N . VAL B 1 201 ? -13.688 -19.734 6.961 1 97.31 201 VAL B N 1
ATOM 3838 C CA . VAL B 1 201 ? -13.672 -19.719 5.5 1 97.31 201 VAL B CA 1
ATOM 3839 C C . VAL B 1 201 ? -12.57 -18.797 5 1 97.31 201 VAL B C 1
ATOM 3841 O O . VAL B 1 201 ? -11.781 -19.172 4.129 1 97.31 201 VAL B O 1
ATOM 3844 N N . LYS B 1 202 ? -12.469 -17.609 5.574 1 97.44 202 LYS B N 1
ATOM 3845 C CA . LYS B 1 202 ? -11.445 -16.641 5.195 1 97.44 202 LYS B CA 1
ATOM 3846 C C . LYS B 1 202 ? -10.047 -17.172 5.488 1 97.44 202 LYS B C 1
ATOM 3848 O O . LYS B 1 202 ? -9.133 -17.016 4.676 1 97.44 202 LYS B O 1
ATOM 3853 N N . GLN B 1 203 ? -9.945 -17.859 6.59 1 97.44 203 GLN B N 1
ATOM 3854 C CA . GLN B 1 203 ? -8.656 -18.406 6.992 1 97.44 203 GLN B CA 1
ATOM 3855 C C . GLN B 1 203 ? -8.188 -19.484 6.023 1 97.44 203 GLN B C 1
ATOM 3857 O O . GLN B 1 203 ? -7.023 -19.516 5.629 1 97.44 203 GLN B O 1
ATOM 3862 N N . LEU B 1 204 ? -9.062 -20.297 5.668 1 97.81 204 LEU B N 1
ATOM 3863 C CA . LEU B 1 204 ? -8.719 -21.406 4.801 1 97.81 204 LEU B CA 1
ATOM 3864 C C . LEU B 1 204 ? -8.328 -20.922 3.408 1 97.81 204 LEU B C 1
ATOM 3866 O O . LEU B 1 204 ? -7.375 -21.422 2.811 1 97.81 204 LEU B O 1
ATOM 3870 N N . ILE B 1 205 ? -9.055 -19.953 2.91 1 97.56 205 ILE B N 1
ATOM 3871 C CA . ILE B 1 205 ? -8.75 -19.469 1.57 1 97.56 205 ILE B CA 1
ATOM 3872 C C . ILE B 1 205 ? -7.438 -18.688 1.596 1 97.56 205 ILE B C 1
ATOM 3874 O O . ILE B 1 205 ? -6.676 -18.703 0.627 1 97.56 205 ILE B O 1
ATOM 3878 N N . MET B 1 206 ? -7.191 -18 2.699 1 97.81 206 MET B N 1
ATOM 3879 C CA . MET B 1 206 ? -5.91 -17.312 2.854 1 97.81 206 MET B CA 1
ATOM 3880 C C . MET B 1 206 ? -4.758 -18.312 2.863 1 97.81 206 MET B C 1
ATOM 3882 O O . MET B 1 206 ? -3.723 -18.078 2.24 1 97.81 206 MET B O 1
ATOM 3886 N N . MET B 1 207 ? -4.945 -19.359 3.514 1 98.25 207 MET B N 1
ATOM 3887 C CA . MET B 1 207 ? -3.934 -20.422 3.568 1 98.25 207 MET B CA 1
ATOM 3888 C C . MET B 1 207 ? -3.664 -20.984 2.18 1 98.25 207 MET B C 1
ATOM 3890 O O . MET B 1 207 ? -2.508 -21.156 1.789 1 98.25 207 MET B O 1
ATOM 3894 N N . ALA B 1 208 ?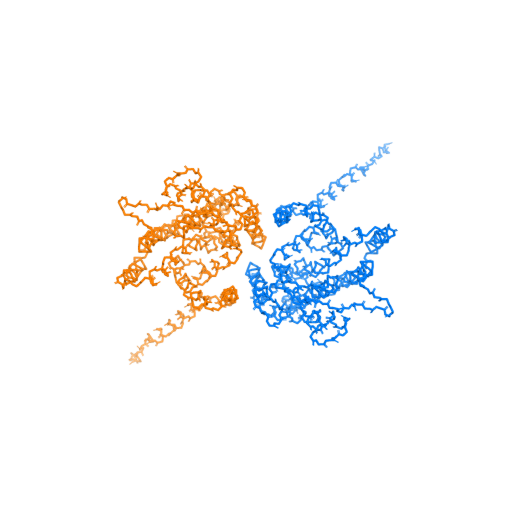 -4.738 -21.234 1.487 1 97.75 208 ALA B N 1
ATOM 3895 C CA . ALA B 1 208 ? -4.594 -21.766 0.134 1 97.75 208 ALA B CA 1
ATOM 3896 C C . ALA B 1 208 ? -3.881 -20.766 -0.773 1 97.75 208 ALA B C 1
ATOM 3898 O O . ALA B 1 208 ? -3.002 -21.141 -1.552 1 97.75 208 ALA B O 1
ATOM 3899 N N . SER B 1 209 ? -4.262 -19.531 -0.667 1 97.75 209 SER B N 1
ATOM 3900 C CA . SER B 1 209 ? -3.643 -18.469 -1.453 1 97.75 209 SER B CA 1
ATOM 3901 C C . SER B 1 209 ? -2.166 -18.312 -1.104 1 97.75 209 SER B C 1
ATOM 3903 O O . SER B 1 209 ? -1.323 -18.172 -1.992 1 97.75 209 SER B O 1
ATOM 3905 N N . GLY B 1 210 ? -1.845 -18.359 0.176 1 98.25 210 GLY B N 1
ATOM 3906 C CA . GLY B 1 210 ? -0.462 -18.281 0.619 1 98.25 210 GLY B CA 1
ATOM 3907 C C . GLY B 1 210 ? 0.379 -19.469 0.161 1 98.25 210 GLY B C 1
ATOM 3908 O O . GLY B 1 210 ? 1.551 -19.297 -0.187 1 98.25 210 GLY B O 1
ATOM 3909 N N . ALA B 1 211 ? -0.235 -20.656 0.152 1 98.38 211 ALA B N 1
ATOM 3910 C CA . ALA B 1 211 ? 0.471 -21.859 -0.293 1 98.38 211 ALA B CA 1
ATOM 3911 C C . ALA B 1 211 ? 0.879 -21.734 -1.759 1 98.38 211 ALA B C 1
ATOM 3913 O O . ALA B 1 211 ? 2.002 -22.094 -2.127 1 98.38 211 ALA B O 1
ATOM 3914 N N . LEU B 1 212 ? -0.031 -21.266 -2.553 1 98.31 212 LEU B N 1
ATOM 3915 C CA . LEU B 1 212 ? 0.264 -21.094 -3.973 1 98.31 212 LEU B CA 1
ATOM 3916 C C . LEU B 1 212 ? 1.334 -20.031 -4.184 1 98.31 212 LEU B C 1
ATOM 3918 O O . LEU B 1 212 ? 2.203 -20.188 -5.047 1 98.31 212 LEU B O 1
ATOM 3922 N N . ALA B 1 213 ? 1.266 -18.969 -3.41 1 98.25 213 ALA B N 1
ATOM 3923 C CA . ALA B 1 213 ? 2.295 -17.938 -3.475 1 98.25 213 ALA B CA 1
ATOM 3924 C C . ALA B 1 213 ? 3.654 -18.484 -3.057 1 98.25 213 ALA B C 1
ATOM 3926 O O . ALA B 1 213 ? 4.668 -18.203 -3.697 1 98.25 213 ALA B O 1
ATOM 3927 N N . GLY B 1 214 ? 3.641 -19.266 -2.008 1 98.31 214 GLY B N 1
ATOM 3928 C CA . GLY B 1 214 ? 4.879 -19.875 -1.555 1 98.31 214 GLY B CA 1
ATOM 3929 C C . GLY B 1 214 ? 5.465 -20.844 -2.561 1 98.31 214 GLY B C 1
ATOM 3930 O O . GLY B 1 214 ? 6.684 -20.922 -2.73 1 98.31 214 GLY B O 1
ATOM 3931 N N . LEU B 1 215 ? 4.582 -21.625 -3.184 1 97.81 215 LEU B N 1
ATOM 3932 C CA . LEU B 1 215 ? 5.012 -22.547 -4.23 1 97.81 215 LEU B CA 1
ATOM 3933 C C . LEU B 1 215 ? 5.695 -21.797 -5.367 1 97.81 215 LEU B C 1
ATOM 3935 O O . LEU B 1 215 ? 6.734 -22.234 -5.867 1 97.81 215 LEU B O 1
ATOM 3939 N N . SER B 1 216 ? 5.109 -20.703 -5.746 1 97.62 216 SER B N 1
ATOM 3940 C CA . SER B 1 216 ? 5.695 -19.859 -6.777 1 97.62 216 SER B CA 1
ATOM 3941 C C . SER B 1 216 ? 7.074 -19.359 -6.367 1 97.62 216 SER B C 1
ATOM 3943 O O . SER B 1 216 ? 8.016 -19.375 -7.168 1 97.62 216 SER B O 1
ATOM 3945 N N . GLY B 1 217 ? 7.156 -18.906 -5.141 1 96.12 217 GLY B N 1
ATOM 3946 C CA . GLY B 1 217 ? 8.445 -18.453 -4.637 1 96.12 217 GLY B CA 1
ATOM 3947 C C . GLY B 1 217 ? 9.508 -19.531 -4.652 1 96.12 217 GLY B C 1
ATOM 3948 O O . GLY B 1 217 ? 10.656 -19.281 -5.02 1 96.12 217 GLY B O 1
ATOM 3949 N N . GLY B 1 218 ? 9.125 -20.719 -4.23 1 95.5 218 GLY B N 1
ATOM 3950 C CA . GLY B 1 218 ? 10.055 -21.844 -4.258 1 95.5 218 GLY B CA 1
ATOM 3951 C C . GLY B 1 218 ? 10.547 -22.172 -5.652 1 95.5 218 GLY B C 1
ATOM 3952 O O . GLY B 1 218 ? 11.742 -22.406 -5.855 1 95.5 218 GLY B O 1
ATOM 3953 N N . LEU B 1 219 ? 9.641 -22.219 -6.598 1 93.88 219 LEU B N 1
ATOM 3954 C CA . LEU B 1 219 ? 10.008 -22.5 -7.98 1 93.88 219 LEU B CA 1
ATOM 3955 C C . LEU B 1 219 ? 10.891 -21.391 -8.539 1 93.88 219 LEU B C 1
ATOM 3957 O O . LEU B 1 219 ? 11.844 -21.656 -9.273 1 93.88 219 LEU B O 1
ATOM 3961 N N . TYR B 1 220 ? 10.602 -20.188 -8.164 1 93.12 220 TYR B N 1
ATOM 3962 C CA . TYR B 1 220 ? 11.375 -19.016 -8.578 1 93.12 220 TYR B CA 1
ATOM 3963 C C . TYR B 1 220 ? 12.828 -19.141 -8.125 1 93.12 220 TYR B C 1
ATOM 3965 O O . TYR B 1 220 ? 13.75 -18.812 -8.875 1 93.12 220 TYR B O 1
ATOM 3973 N N . THR B 1 221 ? 12.984 -19.547 -6.961 1 91.31 221 THR B N 1
ATOM 3974 C CA . THR B 1 221 ? 14.305 -19.688 -6.367 1 91.31 221 THR B CA 1
ATOM 3975 C C . THR B 1 221 ? 15.172 -20.641 -7.176 1 91.31 221 THR B C 1
ATOM 3977 O O . THR B 1 221 ? 16.312 -20.328 -7.504 1 91.31 221 THR B O 1
ATOM 3980 N N . PHE B 1 222 ? 14.68 -21.766 -7.555 1 90.19 222 PHE B N 1
ATOM 3981 C CA . PHE B 1 222 ? 15.469 -22.766 -8.25 1 90.19 222 PHE B CA 1
ATOM 3982 C C . PHE B 1 222 ? 15.602 -22.422 -9.734 1 90.19 222 PHE B C 1
ATOM 3984 O O . PHE B 1 222 ? 16.562 -22.844 -10.383 1 90.19 222 PHE B O 1
ATOM 3991 N N . TRP B 1 223 ? 14.656 -21.672 -10.227 1 89.06 223 TRP B N 1
ATOM 3992 C CA . TRP B 1 223 ? 14.75 -21.219 -11.609 1 89.06 223 TRP B CA 1
ATOM 3993 C C . TRP B 1 223 ? 15.852 -20.172 -11.766 1 89.06 223 TRP B C 1
ATOM 3995 O O . TRP B 1 223 ? 16.656 -20.25 -12.703 1 89.06 223 TRP B O 1
ATOM 4005 N N . THR B 1 224 ? 16 -19.203 -10.875 1 88.44 224 THR B N 1
ATOM 4006 C CA . THR B 1 224 ? 16.953 -18.109 -10.977 1 88.44 224 THR B CA 1
ATOM 4007 C C . THR B 1 224 ? 18.312 -18.531 -10.414 1 88.44 224 THR B C 1
ATOM 4009 O O . THR B 1 224 ? 19.344 -18 -10.836 1 88.44 224 THR B O 1
ATOM 4012 N N . GLY B 1 225 ? 18.344 -19.406 -9.484 1 87.56 225 GLY B N 1
ATOM 4013 C CA . GLY B 1 225 ? 19.578 -19.844 -8.859 1 87.56 225 GLY B CA 1
ATOM 4014 C C . GLY B 1 225 ? 20.156 -18.828 -7.895 1 87.56 225 GLY B C 1
ATOM 4015 O O . GLY B 1 225 ? 21.25 -19 -7.371 1 87.56 225 GLY B O 1
ATOM 4016 N N . TYR B 1 226 ? 19.453 -17.734 -7.746 1 87.75 226 TYR B N 1
ATOM 4017 C CA . TYR B 1 226 ? 19.828 -16.625 -6.867 1 87.75 226 TYR B CA 1
ATOM 4018 C C . TYR B 1 226 ? 18.609 -15.844 -6.418 1 87.75 226 TYR B C 1
ATOM 4020 O O . TYR B 1 226 ? 17.688 -15.609 -7.207 1 87.75 226 TYR B O 1
ATOM 4028 N N . ILE B 1 227 ? 18.656 -15.523 -5.086 1 90.75 227 ILE B N 1
ATOM 4029 C CA . ILE B 1 227 ? 17.5 -14.773 -4.613 1 90.75 227 ILE B CA 1
ATOM 4030 C C . ILE B 1 227 ? 17.969 -13.562 -3.799 1 90.75 227 ILE B C 1
ATOM 4032 O O . ILE B 1 227 ? 18.953 -13.656 -3.061 1 90.75 227 ILE B O 1
ATOM 4036 N N . SER B 1 228 ? 17.359 -12.477 -4.008 1 93.31 228 SER B N 1
ATOM 4037 C CA . SER B 1 228 ? 17.453 -11.258 -3.217 1 93.31 228 SER B CA 1
ATOM 4038 C C . SER B 1 228 ? 16.078 -10.742 -2.805 1 93.31 228 SER B C 1
ATOM 4040 O O . SER B 1 228 ? 15.07 -11.125 -3.391 1 93.31 228 SER B O 1
ATOM 4042 N N . PRO B 1 229 ? 16.016 -9.953 -1.775 1 92.81 229 PRO B N 1
ATOM 4043 C CA . PRO B 1 229 ? 14.703 -9.5 -1.297 1 92.81 229 PRO B CA 1
ATOM 4044 C C . PRO B 1 229 ? 14.055 -8.484 -2.234 1 92.81 229 PRO B C 1
ATOM 4046 O O . PRO B 1 229 ? 12.844 -8.242 -2.141 1 92.81 229 PRO B O 1
ATOM 4049 N N . ASP B 1 230 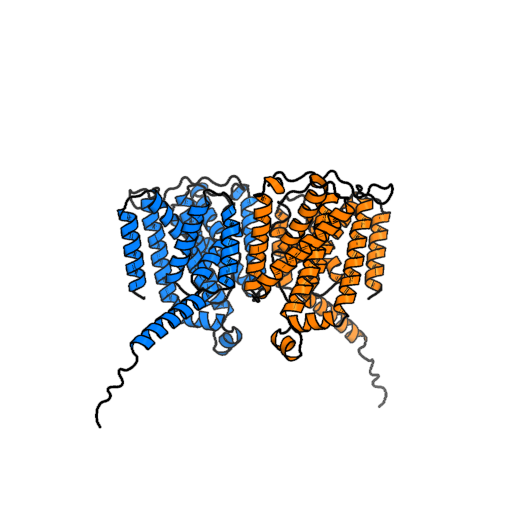? 14.688 -7.891 -3.09 1 87.94 230 ASP B N 1
ATOM 4050 C CA . ASP B 1 230 ? 14.281 -6.73 -3.877 1 87.94 230 ASP B CA 1
ATOM 4051 C C . ASP B 1 230 ? 12.992 -7.004 -4.641 1 87.94 230 ASP B C 1
ATOM 4053 O O . ASP B 1 230 ? 12.078 -6.176 -4.641 1 87.94 230 ASP B O 1
ATOM 4057 N N . PRO B 1 231 ? 12.875 -8.211 -5.223 1 89.06 231 PRO B N 1
ATOM 4058 C CA . PRO B 1 231 ? 11.688 -8.438 -6.047 1 89.06 231 PRO B CA 1
ATOM 4059 C C . PRO B 1 231 ? 10.422 -8.625 -5.219 1 89.06 231 PRO B C 1
ATOM 4061 O O . PRO B 1 231 ? 9.312 -8.539 -5.75 1 89.06 231 PRO B O 1
ATOM 4064 N N . PHE B 1 232 ? 10.617 -8.914 -3.982 1 92.94 232 PHE B N 1
ATOM 4065 C CA . PHE B 1 232 ? 9.469 -9.242 -3.143 1 92.94 232 PHE B CA 1
ATOM 4066 C C . PHE B 1 232 ? 9.008 -8.023 -2.352 1 92.94 232 PHE B C 1
ATOM 4068 O O . PHE B 1 232 ? 8.898 -8.078 -1.126 1 92.94 232 PHE B O 1
ATOM 4075 N N . ASN B 1 233 ? 8.727 -6.992 -3.057 1 92.44 233 ASN B N 1
ATOM 4076 C CA . ASN B 1 233 ? 8.328 -5.73 -2.447 1 92.44 233 ASN B CA 1
ATOM 4077 C C . ASN B 1 233 ? 6.871 -5.395 -2.766 1 92.44 233 ASN B C 1
ATOM 4079 O O . ASN B 1 233 ? 6.145 -6.227 -3.314 1 92.44 233 ASN B O 1
ATOM 4083 N N . VAL B 1 234 ? 6.434 -4.266 -2.381 1 91.88 234 VAL B N 1
ATOM 4084 C CA . VAL B 1 234 ? 5.051 -3.834 -2.537 1 91.88 234 VAL B CA 1
ATOM 4085 C C . VAL B 1 234 ? 4.688 -3.787 -4.02 1 91.88 234 VAL B C 1
ATOM 4087 O O . VAL B 1 234 ? 3.549 -4.082 -4.398 1 91.88 234 VAL B O 1
ATOM 4090 N N . ALA B 1 235 ? 5.602 -3.51 -4.871 1 91.62 235 ALA B N 1
ATOM 4091 C CA . ALA B 1 235 ? 5.355 -3.439 -6.309 1 91.62 235 ALA B CA 1
ATOM 4092 C C . ALA B 1 235 ? 4.867 -4.781 -6.848 1 91.62 235 ALA B C 1
ATOM 4094 O O . ALA B 1 235 ? 4.004 -4.828 -7.727 1 91.62 235 ALA B O 1
ATOM 4095 N N . LEU B 1 236 ? 5.445 -5.836 -6.309 1 93.69 236 LEU B N 1
ATOM 4096 C CA . LEU B 1 236 ? 5.008 -7.164 -6.723 1 93.69 236 LEU B CA 1
ATOM 4097 C C . LEU B 1 236 ? 3.557 -7.406 -6.32 1 93.69 236 LEU B C 1
ATOM 4099 O O . LEU B 1 236 ? 2.787 -7.996 -7.086 1 93.69 236 LEU B O 1
ATOM 4103 N N . SER B 1 237 ? 3.234 -6.992 -5.141 1 95.25 237 SER B N 1
ATOM 4104 C CA . SER B 1 237 ? 1.853 -7.152 -4.699 1 95.25 237 SER B CA 1
ATOM 4105 C C . SER B 1 237 ? 0.891 -6.387 -5.602 1 95.25 237 SER B C 1
ATOM 4107 O O . SER B 1 237 ? -0.191 -6.883 -5.926 1 95.25 237 SER B O 1
ATOM 4109 N N . ILE B 1 238 ? 1.254 -5.254 -6.016 1 92.62 238 ILE B N 1
ATOM 4110 C CA . ILE B 1 238 ? 0.43 -4.449 -6.91 1 92.62 238 ILE B CA 1
ATOM 4111 C C . ILE B 1 238 ? 0.33 -5.133 -8.273 1 92.62 238 ILE B C 1
ATOM 4113 O O . ILE B 1 238 ? -0.735 -5.137 -8.891 1 92.62 238 ILE B O 1
ATOM 4117 N N . LYS B 1 239 ? 1.459 -5.629 -8.703 1 93.44 239 LYS B N 1
ATOM 4118 C CA . LYS B 1 239 ? 1.467 -6.348 -9.969 1 93.44 239 LYS B CA 1
ATOM 4119 C C . LYS B 1 239 ? 0.501 -7.527 -9.938 1 93.44 239 LYS B C 1
ATOM 4121 O O . LYS B 1 239 ? -0.264 -7.738 -10.883 1 93.44 239 LYS B O 1
ATOM 4126 N N . LEU B 1 240 ? 0.539 -8.266 -8.875 1 95.69 240 LEU B N 1
ATOM 4127 C CA . LEU B 1 240 ? -0.358 -9.406 -8.727 1 95.69 240 LEU B CA 1
ATOM 4128 C C . LEU B 1 240 ? -1.813 -8.953 -8.688 1 95.69 240 LEU B C 1
ATOM 4130 O O . LEU B 1 240 ? -2.682 -9.586 -9.289 1 95.69 240 LEU B O 1
ATOM 4134 N N . LEU B 1 241 ? -2.016 -7.895 -8.008 1 94.06 241 LEU B N 1
ATOM 4135 C CA . LEU B 1 241 ? -3.369 -7.359 -7.941 1 94.06 241 LEU B CA 1
ATOM 4136 C C . LEU B 1 241 ? -3.844 -6.914 -9.32 1 94.06 241 LEU B C 1
ATOM 4138 O O . LEU B 1 241 ? -5.016 -7.082 -9.664 1 94.06 241 LEU B O 1
ATOM 4142 N N . LEU B 1 242 ? -2.924 -6.34 -10.047 1 93.81 242 LEU B N 1
ATOM 4143 C CA . LEU B 1 242 ? -3.256 -5.922 -11.398 1 93.81 242 LEU B CA 1
ATOM 4144 C C . LEU B 1 242 ? -3.678 -7.113 -12.25 1 93.81 242 LEU B C 1
ATOM 4146 O O . LEU B 1 242 ? -4.664 -7.039 -12.984 1 93.81 242 LEU B O 1
ATOM 4150 N N . ILE B 1 243 ? -2.936 -8.211 -12.141 1 94.44 243 ILE B N 1
ATOM 4151 C CA . ILE B 1 243 ? -3.264 -9.43 -12.883 1 94.44 243 ILE B CA 1
ATOM 4152 C C . ILE B 1 243 ? -4.684 -9.875 -12.539 1 94.44 243 ILE B C 1
ATOM 4154 O O . ILE B 1 243 ? -5.484 -10.164 -13.43 1 94.44 243 ILE B O 1
ATOM 4158 N N . VAL B 1 244 ? -4.996 -9.852 -11.289 1 93.25 244 VAL B N 1
ATOM 4159 C CA . VAL B 1 244 ? -6.301 -10.305 -10.82 1 93.25 244 VAL B CA 1
ATOM 4160 C C . VAL B 1 244 ? -7.379 -9.32 -11.273 1 93.25 244 VAL B C 1
ATOM 4162 O O . VAL B 1 244 ? -8.461 -9.734 -11.711 1 93.25 244 VAL B O 1
ATOM 4165 N N . ALA B 1 245 ? -7.086 -8.078 -11.211 1 90.94 245 ALA B N 1
ATOM 4166 C CA . ALA B 1 245 ? -8.039 -7.055 -11.617 1 90.94 245 ALA B CA 1
ATOM 4167 C C . ALA B 1 245 ? -8.352 -7.152 -13.109 1 90.94 245 ALA B C 1
ATOM 4169 O O . ALA B 1 245 ? -9.508 -7.02 -13.516 1 90.94 245 ALA B O 1
ATOM 4170 N N . LEU B 1 246 ? -7.344 -7.398 -13.859 1 90.75 246 LEU B N 1
ATOM 4171 C CA . LEU B 1 246 ? -7.496 -7.492 -15.305 1 90.75 246 LEU B CA 1
ATOM 4172 C C . LEU B 1 246 ? -8.344 -8.703 -15.688 1 90.75 246 LEU B C 1
ATOM 4174 O O . LEU B 1 246 ? -8.93 -8.742 -16.766 1 90.75 246 LEU B O 1
ATOM 4178 N N . SER B 1 247 ? -8.344 -9.688 -14.852 1 87.69 247 SER B N 1
ATOM 4179 C CA . SER B 1 247 ? -9.078 -10.914 -15.125 1 87.69 247 SER B CA 1
ATOM 4180 C C . SER B 1 247 ? -10.516 -10.82 -14.641 1 87.69 247 SER B C 1
ATOM 4182 O O . SER B 1 247 ? -11.289 -11.773 -14.766 1 87.69 247 SER B O 1
ATOM 4184 N N . GLY B 1 248 ? -10.914 -9.672 -14.141 1 83.56 248 GLY B N 1
ATOM 4185 C CA . GLY B 1 248 ? -12.258 -9.484 -13.609 1 83.56 248 GLY B CA 1
ATOM 4186 C C . GLY B 1 248 ? -12.43 -10.047 -12.211 1 83.56 248 GLY B C 1
ATOM 4187 O O . GLY B 1 248 ? -13.555 -10.32 -11.781 1 83.56 248 GLY B O 1
ATOM 4188 N N . PHE B 1 249 ? -11.383 -10.406 -11.531 1 79.56 249 PHE B N 1
ATOM 4189 C CA . PHE B 1 249 ? -11.305 -10.805 -10.133 1 79.56 249 PHE B CA 1
ATOM 4190 C C . PHE B 1 249 ? -11.812 -12.234 -9.945 1 79.56 249 PHE B C 1
ATOM 4192 O O . PHE B 1 249 ? -11.242 -13.008 -9.172 1 79.56 249 PHE B O 1
ATOM 4199 N N . THR B 1 250 ? -12.914 -12.648 -10.609 1 77.94 250 THR B N 1
ATOM 4200 C CA . THR B 1 250 ? -13.508 -13.945 -10.312 1 77.94 250 THR B CA 1
ATOM 4201 C C . THR B 1 250 ? -13.188 -14.953 -11.414 1 77.94 250 THR B C 1
ATOM 4203 O O . THR B 1 250 ? -13.562 -16.125 -11.32 1 77.94 250 THR B O 1
ATOM 4206 N N . GLY B 1 251 ? -12.484 -14.609 -12.359 1 78 251 GLY B N 1
ATOM 4207 C CA . GLY B 1 251 ? -12.195 -15.562 -13.422 1 78 251 GLY B CA 1
ATOM 4208 C C . GLY B 1 251 ? -10.961 -16.406 -13.148 1 78 251 GLY B C 1
ATOM 4209 O O . GLY B 1 251 ? -9.844 -15.898 -13.156 1 78 251 GLY B O 1
ATOM 4210 N N . THR B 1 252 ? -11.234 -17.719 -12.922 1 82.56 252 THR B N 1
ATOM 4211 C CA . THR B 1 252 ? -10.109 -18.578 -12.625 1 82.56 252 THR B CA 1
ATOM 4212 C C . THR B 1 252 ? -9.211 -18.734 -13.844 1 82.56 252 THR B C 1
ATOM 4214 O O . THR B 1 252 ? -8.016 -18.453 -13.789 1 82.56 252 THR B O 1
ATOM 4217 N N . TRP B 1 253 ? -9.828 -19.078 -14.977 1 87.38 253 TRP B N 1
ATOM 4218 C CA . TRP B 1 253 ? -9.055 -19.281 -16.203 1 87.38 253 TRP B CA 1
ATOM 4219 C C . TRP B 1 253 ? -8.688 -17.953 -16.844 1 87.38 253 TRP B C 1
ATOM 4221 O O . TRP B 1 253 ? -7.652 -17.844 -17.5 1 87.38 253 TRP B O 1
ATOM 4231 N N . ARG B 1 254 ? -9.453 -16.938 -16.578 1 89 254 ARG B N 1
ATOM 4232 C CA . ARG B 1 254 ? -9.18 -15.602 -17.109 1 89 254 ARG B CA 1
ATOM 4233 C C . ARG B 1 254 ? -7.953 -14.984 -16.453 1 89 254 ARG B C 1
ATOM 4235 O O . ARG B 1 254 ? -7.383 -14.023 -16.984 1 89 254 ARG B O 1
ATOM 4242 N N . THR B 1 255 ? -7.609 -15.562 -15.305 1 92.38 255 THR B N 1
ATOM 4243 C CA . THR B 1 255 ? -6.402 -15.094 -14.633 1 92.38 255 THR B CA 1
ATOM 4244 C C . THR B 1 255 ? -5.188 -15.227 -15.547 1 92.38 255 THR B C 1
ATOM 4246 O O . THR B 1 255 ? -4.277 -14.391 -15.5 1 92.38 255 THR B O 1
ATOM 4249 N N . LEU B 1 256 ? -5.23 -16.234 -16.422 1 94.12 256 LEU B N 1
ATOM 4250 C CA . LEU B 1 256 ? -4.117 -16.453 -17.344 1 94.12 256 LEU B CA 1
ATOM 4251 C C . LEU B 1 256 ? -4.016 -15.312 -18.359 1 94.12 256 LEU B C 1
ATOM 4253 O O . LEU B 1 256 ? -2.916 -14.93 -18.766 1 94.12 256 LEU B O 1
ATOM 4257 N N . VAL B 1 257 ? -5.156 -14.766 -18.719 1 91.12 257 VAL B N 1
ATOM 4258 C CA . VAL B 1 257 ? -5.152 -13.641 -19.656 1 91.12 257 VAL B CA 1
ATOM 4259 C C . VAL B 1 257 ? -4.469 -12.438 -19.016 1 91.12 257 VAL B C 1
ATOM 4261 O O . VAL B 1 257 ? -3.676 -11.742 -19.656 1 91.12 257 VAL B O 1
ATOM 4264 N N . GLY B 1 258 ? -4.781 -12.234 -17.797 1 93.06 258 GLY B N 1
ATOM 4265 C CA . GLY B 1 258 ? -4.121 -11.156 -17.062 1 93.06 258 GLY B CA 1
ATOM 4266 C C . GLY B 1 258 ? -2.625 -11.359 -16.938 1 93.06 258 GLY B C 1
ATOM 4267 O O . GLY B 1 258 ? -1.85 -10.414 -17.078 1 93.06 258 GLY B O 1
ATOM 4268 N N . VAL B 1 259 ? -2.277 -12.586 -16.688 1 95.75 259 VAL B N 1
ATOM 4269 C CA . VAL B 1 259 ? -0.864 -12.906 -16.516 1 95.75 259 VAL B CA 1
ATOM 4270 C C . VAL B 1 259 ? -0.115 -12.656 -17.828 1 95.75 259 VAL B C 1
ATOM 4272 O O . VAL B 1 259 ? 0.932 -12 -17.828 1 95.75 259 VAL B O 1
ATOM 4275 N N . PHE B 1 260 ? -0.654 -13.172 -18.906 1 94.19 260 PHE B N 1
ATOM 4276 C CA . PHE B 1 260 ? -0.004 -13.008 -20.203 1 94.19 260 PHE B CA 1
ATOM 4277 C C . PHE B 1 260 ? 0.115 -11.531 -20.562 1 94.19 260 PHE B C 1
ATOM 4279 O O . PHE B 1 260 ? 1.164 -11.086 -21.031 1 94.19 260 PHE B O 1
ATOM 4286 N N . PHE B 1 261 ? -0.876 -10.773 -20.312 1 93.12 261 PHE B N 1
ATOM 4287 C CA . PHE B 1 261 ? -0.872 -9.344 -20.625 1 93.12 261 PHE B CA 1
ATOM 4288 C C . PHE B 1 261 ? 0.199 -8.617 -19.812 1 93.12 261 PHE B C 1
ATOM 4290 O O . PHE B 1 261 ? 1.002 -7.871 -20.375 1 93.12 261 PHE B O 1
ATOM 4297 N N . VAL B 1 262 ? 0.195 -8.852 -18.547 1 92.81 262 VAL B N 1
ATOM 4298 C CA . VAL B 1 262 ? 1.1 -8.125 -17.656 1 92.81 262 VAL B CA 1
ATOM 4299 C C . VAL B 1 262 ? 2.543 -8.523 -17.969 1 92.81 262 VAL B C 1
ATOM 4301 O O . VAL B 1 262 ? 3.436 -7.672 -17.984 1 92.81 262 VAL B O 1
ATOM 4304 N N . VAL B 1 263 ? 2.775 -9.812 -18.172 1 90.69 263 VAL B N 1
ATOM 4305 C CA . VAL B 1 263 ? 4.129 -10.281 -18.453 1 90.69 263 VAL B CA 1
ATOM 4306 C C . VAL B 1 263 ? 4.605 -9.734 -19.797 1 90.69 263 VAL B C 1
ATOM 4308 O O . VAL B 1 263 ? 5.758 -9.305 -19.922 1 90.69 263 VAL B O 1
ATOM 4311 N N . LEU B 1 264 ? 3.746 -9.727 -20.781 1 88.75 264 LEU B N 1
ATOM 4312 C CA . LEU B 1 264 ? 4.098 -9.18 -22.094 1 88.75 264 LEU B CA 1
ATOM 4313 C C . LEU B 1 264 ? 4.422 -7.691 -21.984 1 88.75 264 LEU B C 1
ATOM 4315 O O . LEU B 1 264 ? 5.395 -7.223 -22.594 1 88.75 264 LEU B O 1
ATOM 4319 N N . VAL B 1 265 ? 3.619 -7.004 -21.281 1 88.19 265 VAL B N 1
ATOM 4320 C CA . VAL B 1 265 ? 3.834 -5.574 -21.109 1 88.19 265 VAL B CA 1
ATOM 4321 C C . VAL B 1 265 ? 5.148 -5.34 -20.359 1 88.19 265 VAL B C 1
ATOM 4323 O O . VAL B 1 265 ? 5.914 -4.441 -20.719 1 88.19 265 VAL B O 1
ATOM 4326 N N . SER B 1 266 ? 5.312 -6.137 -19.328 1 86.19 266 SER B N 1
ATOM 4327 C CA . SER B 1 266 ? 6.539 -6.027 -18.562 1 86.19 266 SER B CA 1
ATOM 4328 C C . SER B 1 266 ? 7.77 -6.262 -19.422 1 86.19 266 SER B C 1
ATOM 4330 O O . SER B 1 266 ? 8.781 -5.578 -19.281 1 86.19 266 SER B O 1
ATOM 4332 N N . GLU B 1 267 ? 7.711 -7.215 -20.281 1 83.75 267 GLU B N 1
ATOM 4333 C CA . GLU B 1 267 ? 8.805 -7.527 -21.188 1 83.75 267 GLU B CA 1
ATOM 4334 C C . GLU B 1 267 ? 9.07 -6.375 -22.141 1 83.75 267 GLU B C 1
ATOM 4336 O O . GLU B 1 267 ? 10.227 -6.055 -22.438 1 83.75 267 GLU B O 1
ATOM 4341 N N . GLY B 1 268 ? 8.078 -5.773 -22.609 1 83.25 268 GLY B N 1
ATOM 4342 C CA . GLY B 1 268 ? 8.219 -4.641 -23.516 1 83.25 268 GLY B CA 1
ATOM 4343 C C . GLY B 1 268 ? 8.828 -3.422 -22.844 1 83.25 268 GLY B C 1
ATOM 4344 O O . GLY B 1 268 ? 9.484 -2.609 -23.5 1 83.25 268 GLY B O 1
ATOM 4345 N N . MET B 1 269 ? 8.617 -3.314 -21.531 1 82.75 269 MET B N 1
ATOM 4346 C CA . MET B 1 269 ? 9.07 -2.141 -20.797 1 82.75 269 MET B CA 1
ATOM 4347 C C . MET B 1 269 ? 10.477 -2.354 -20.25 1 82.75 269 MET B C 1
ATOM 4349 O O . MET B 1 269 ? 11.078 -1.435 -19.688 1 82.75 269 MET B O 1
ATOM 4353 N N . LYS B 1 270 ? 10.961 -3.521 -20.344 1 74.88 270 LYS B N 1
ATOM 4354 C CA . LYS B 1 270 ? 12.281 -3.838 -19.812 1 74.88 270 LYS B CA 1
ATOM 4355 C C . LYS B 1 270 ? 13.344 -2.896 -20.375 1 74.88 270 LYS B C 1
ATOM 4357 O O . LYS B 1 270 ? 14.297 -2.529 -19.688 1 74.88 270 LYS B O 1
ATOM 4362 N N . SER B 1 271 ? 13.148 -2.465 -21.578 1 74.06 271 SER B N 1
ATOM 4363 C CA . SER B 1 271 ? 14.117 -1.584 -22.234 1 74.06 271 SER B CA 1
ATOM 4364 C C . SER B 1 271 ? 14.07 -0.182 -21.625 1 74.06 271 SER B C 1
ATOM 4366 O O . SER B 1 271 ? 15.016 0.591 -21.781 1 74.06 271 SER B O 1
ATOM 4368 N N . PHE B 1 272 ? 12.992 0.092 -20.906 1 69.44 272 PHE B N 1
ATOM 4369 C CA . PHE B 1 272 ? 12.812 1.459 -20.438 1 69.44 272 PHE B CA 1
ATOM 4370 C C . PHE B 1 272 ? 13.086 1.554 -18.938 1 69.44 272 PHE B C 1
ATOM 4372 O O . PHE B 1 272 ? 12.75 2.559 -18.312 1 69.44 272 PHE B O 1
ATOM 4379 N N . GLY B 1 273 ? 13.711 0.526 -18.344 1 67.06 273 GLY B N 1
ATOM 4380 C CA . GLY B 1 273 ? 14.102 0.621 -16.953 1 67.06 273 GLY B CA 1
ATOM 4381 C C . GLY B 1 273 ? 12.969 0.318 -15.992 1 67.06 273 GLY B C 1
ATOM 4382 O O . GLY B 1 273 ? 12.25 -0.668 -16.172 1 67.06 273 GLY B O 1
ATOM 4383 N N . HIS B 1 274 ? 12.914 1.182 -14.883 1 70.81 274 HIS B N 1
ATOM 4384 C CA . HIS B 1 274 ? 11.977 0.944 -13.797 1 70.81 274 HIS B CA 1
ATOM 4385 C C . HIS B 1 274 ? 10.641 1.626 -14.07 1 70.81 274 HIS B C 1
ATOM 4387 O O . HIS B 1 274 ? 9.867 1.883 -13.141 1 70.81 274 HIS B O 1
ATOM 4393 N N . LEU B 1 275 ? 10.367 1.829 -15.367 1 81.69 275 LEU B N 1
ATOM 4394 C CA . LEU B 1 275 ? 9.109 2.473 -15.727 1 81.69 275 LEU B CA 1
ATOM 4395 C C . LEU B 1 275 ? 7.949 1.486 -15.641 1 81.69 275 LEU B C 1
ATOM 4397 O O . LEU B 1 275 ? 6.785 1.875 -15.773 1 81.69 275 LEU B O 1
ATOM 4401 N N . ASP B 1 276 ? 8.258 0.23 -15.281 1 84.5 276 ASP B N 1
ATOM 4402 C CA . ASP B 1 276 ? 7.223 -0.792 -15.203 1 84.5 276 ASP B CA 1
ATOM 4403 C C . ASP B 1 276 ? 6.262 -0.507 -14.055 1 84.5 276 ASP B C 1
ATOM 4405 O O . ASP B 1 276 ? 5.051 -0.712 -14.18 1 84.5 276 ASP B O 1
ATOM 4409 N N . VAL B 1 277 ? 6.848 0.014 -13.023 1 85.19 277 VAL B N 1
ATOM 4410 C CA . VAL B 1 277 ? 6.012 0.296 -11.859 1 85.19 277 VAL B CA 1
ATOM 4411 C C . VAL B 1 277 ? 4.977 1.361 -12.211 1 85.19 277 VAL B C 1
ATOM 4413 O O . VAL B 1 277 ? 3.816 1.265 -11.812 1 85.19 277 VAL B O 1
ATOM 4416 N N . ILE B 1 278 ? 5.398 2.357 -12.977 1 90.12 278 ILE B N 1
ATOM 4417 C CA . ILE B 1 278 ? 4.5 3.42 -13.414 1 90.12 278 ILE B CA 1
ATOM 4418 C C . ILE B 1 278 ? 3.379 2.83 -14.266 1 90.12 278 ILE B C 1
ATOM 4420 O O . ILE B 1 278 ? 2.201 3.133 -14.047 1 90.12 278 ILE B O 1
ATOM 4424 N N . LEU B 1 279 ? 3.773 2.012 -15.109 1 90.31 279 LEU B N 1
ATOM 4425 C CA . LEU B 1 279 ? 2.809 1.423 -16.031 1 90.31 279 LEU B CA 1
ATOM 4426 C C . LEU B 1 279 ? 1.822 0.529 -15.281 1 90.31 279 LEU B C 1
ATOM 4428 O O . LEU B 1 279 ? 0.613 0.605 -15.516 1 90.31 279 LEU B O 1
ATOM 4432 N N . TYR B 1 280 ? 2.312 -0.307 -14.375 1 90.19 280 TYR B N 1
ATOM 4433 C CA . TYR B 1 280 ? 1.437 -1.193 -13.609 1 90.19 280 TYR B CA 1
ATOM 4434 C C . TYR B 1 280 ? 0.471 -0.395 -12.742 1 90.19 280 TYR B C 1
ATOM 4436 O O . TYR B 1 280 ? -0.711 -0.732 -12.648 1 90.19 280 TYR B O 1
ATOM 4444 N N . GLY B 1 281 ? 1.043 0.637 -12.141 1 90.75 281 GLY B N 1
ATOM 4445 C CA . GLY B 1 281 ? 0.173 1.485 -11.344 1 90.75 281 GLY B CA 1
ATOM 4446 C C . GLY B 1 281 ? -0.928 2.143 -12.148 1 90.75 281 GLY B C 1
ATOM 4447 O O . GLY B 1 281 ? -2.094 2.129 -11.75 1 90.75 281 GLY B O 1
ATOM 4448 N N . LEU B 1 282 ? -0.58 2.65 -13.273 1 92.88 282 LEU B N 1
ATOM 4449 C CA . LEU B 1 282 ? -1.546 3.305 -14.148 1 92.88 282 LEU B CA 1
ATOM 4450 C C . LEU B 1 282 ? -2.58 2.309 -14.656 1 92.88 282 LEU B C 1
ATOM 4452 O O . LEU B 1 282 ? -3.777 2.605 -14.68 1 92.88 282 LEU B O 1
ATOM 4456 N N . LEU B 1 283 ? -2.109 1.14 -15.047 1 92.75 283 LEU B N 1
ATOM 4457 C CA . LEU B 1 283 ? -3.016 0.111 -15.547 1 92.75 283 LEU B CA 1
ATOM 4458 C C . LEU B 1 283 ? -3.969 -0.352 -14.445 1 92.75 283 LEU B C 1
ATOM 4460 O O . LEU B 1 283 ? -5.145 -0.619 -14.711 1 92.75 283 LEU B O 1
ATOM 4464 N N . LEU B 1 284 ? -3.398 -0.48 -13.219 1 92.56 284 LEU B N 1
ATOM 4465 C CA . LEU B 1 284 ? -4.254 -0.882 -12.109 1 92.56 284 LEU B CA 1
ATOM 4466 C C . LEU B 1 284 ? -5.371 0.134 -11.891 1 92.56 284 LEU B C 1
ATOM 4468 O O . LEU B 1 284 ? -6.539 -0.238 -11.773 1 92.56 284 LEU B O 1
ATOM 4472 N N . ILE B 1 285 ? -5.047 1.401 -11.883 1 93.19 285 ILE B N 1
ATOM 4473 C CA . ILE B 1 285 ? -6.02 2.467 -11.68 1 93.19 285 ILE B CA 1
ATOM 4474 C C . ILE B 1 285 ? -7.051 2.447 -12.812 1 93.19 285 ILE B C 1
ATOM 4476 O O . ILE B 1 285 ? -8.258 2.508 -12.562 1 93.19 285 ILE B O 1
ATOM 4480 N N . LEU B 1 286 ? -6.57 2.301 -14.031 1 92.69 286 LEU B N 1
ATOM 4481 C CA . LEU B 1 286 ? -7.457 2.289 -15.188 1 92.69 286 LEU B CA 1
ATOM 4482 C C . LEU B 1 286 ? -8.406 1.098 -15.133 1 92.69 286 LEU B C 1
ATOM 4484 O O . LEU B 1 286 ? -9.586 1.227 -15.453 1 92.69 286 LEU B O 1
ATOM 4488 N N . THR B 1 287 ? -7.875 -0.04 -14.773 1 91.12 287 THR B N 1
ATOM 4489 C CA . THR B 1 287 ? -8.703 -1.24 -14.688 1 91.12 287 THR B CA 1
ATOM 4490 C C . THR B 1 287 ? -9.766 -1.092 -13.609 1 91.12 287 THR B C 1
ATOM 4492 O O . THR B 1 287 ? -10.867 -1.626 -13.734 1 91.12 287 THR B O 1
ATOM 4495 N N . MET B 1 288 ? -9.406 -0.416 -12.531 1 89.12 288 MET B N 1
ATOM 4496 C CA . MET B 1 288 ? -10.375 -0.213 -11.453 1 89.12 288 MET B CA 1
ATOM 4497 C C . MET B 1 288 ? -11.461 0.776 -11.875 1 89.12 288 MET B C 1
ATOM 4499 O O . MET B 1 288 ? -12.609 0.666 -11.445 1 89.12 288 MET B O 1
ATOM 4503 N N . LEU B 1 289 ? -11.086 1.744 -12.648 1 90 289 LEU B N 1
ATOM 4504 C CA . LEU B 1 289 ? -12.031 2.748 -13.109 1 90 289 LEU B CA 1
ATOM 4505 C C . LEU B 1 289 ? -12.945 2.174 -14.195 1 90 289 LEU B C 1
ATOM 4507 O O . LEU B 1 289 ? -14.117 2.531 -14.273 1 90 289 LEU B O 1
ATOM 4511 N N . PHE B 1 290 ? -12.297 1.307 -15.016 1 87.44 290 PHE B N 1
ATOM 4512 C CA . PHE B 1 290 ? -13.039 0.667 -16.094 1 87.44 290 PHE B CA 1
ATOM 4513 C C . PHE B 1 290 ? -13 -0.851 -15.953 1 87.44 290 PHE B C 1
ATOM 4515 O O . PHE B 1 290 ? -12.297 -1.531 -16.703 1 87.44 290 PHE B O 1
ATOM 4522 N N . PRO B 1 291 ? -13.82 -1.312 -15.086 1 76.44 291 PRO B N 1
ATOM 4523 C CA . PRO B 1 291 ? -13.766 -2.754 -14.828 1 76.44 291 PRO B CA 1
ATOM 4524 C C . PRO B 1 291 ? -14.094 -3.584 -16.078 1 76.44 291 PRO B C 1
ATOM 4526 O O . PRO B 1 291 ? -14.969 -3.207 -16.859 1 76.44 291 PRO B O 1
ATOM 4529 N N . VAL B 1 292 ? -13.164 -4.469 -16.328 1 64.69 292 VAL B N 1
ATOM 4530 C CA . VAL B 1 292 ? -13.242 -5.312 -17.516 1 64.69 292 VAL B CA 1
ATOM 4531 C C . VAL B 1 292 ? -14.586 -6.039 -17.562 1 64.69 292 VAL B C 1
ATOM 4533 O O . VAL B 1 292 ? -15.133 -6.293 -18.625 1 64.69 292 VAL B O 1
ATOM 4536 N N . GLN B 1 293 ? -15 -6.559 -16.453 1 59.91 293 GLN B N 1
ATOM 4537 C CA . GLN B 1 293 ? -16.297 -7.227 -16.5 1 59.91 293 GLN B CA 1
ATOM 4538 C C . GLN B 1 293 ? -17.344 -6.344 -17.172 1 59.91 293 GLN B C 1
ATOM 4540 O O . GLN B 1 293 ? -18.203 -6.836 -17.906 1 59.91 293 GLN B O 1
ATOM 4545 N N . ARG B 1 294 ? -17.234 -5.078 -16.875 1 53.28 294 ARG B N 1
ATOM 4546 C CA . ARG B 1 294 ? -18.172 -4.18 -17.547 1 53.28 294 ARG B CA 1
ATOM 4547 C C . ARG B 1 294 ? -17.859 -4.055 -19.031 1 53.28 294 ARG B C 1
ATOM 4549 O O . ARG B 1 294 ? -18.766 -3.914 -19.844 1 53.28 294 ARG B O 1
ATOM 4556 N N . LEU B 1 295 ? -16.562 -4.203 -19.25 1 50.56 295 LEU B N 1
ATOM 4557 C CA . LEU B 1 295 ? -16.219 -4.148 -20.672 1 50.56 295 LEU B CA 1
ATOM 4558 C C . LEU B 1 295 ? -16.672 -5.414 -21.391 1 50.56 295 LEU B C 1
ATOM 4560 O O . LEU B 1 295 ? -17.109 -5.352 -22.547 1 50.56 295 LEU B O 1
ATOM 4564 N N . GLY B 1 296 ? -16.453 -6.516 -20.75 1 50.84 296 GLY B N 1
ATOM 4565 C CA . GLY B 1 296 ? -16.969 -7.742 -21.328 1 50.84 296 GLY B CA 1
ATOM 4566 C C . GLY B 1 296 ? -18.484 -7.758 -21.469 1 50.84 296 GLY B C 1
ATOM 4567 O O . GLY B 1 296 ? -19.016 -8.219 -22.484 1 50.84 296 GLY B O 1
ATOM 4568 N N . ASN B 1 297 ? -19.094 -7.285 -20.344 1 51.34 297 ASN B N 1
ATOM 4569 C CA . ASN B 1 297 ? -20.547 -7.227 -20.484 1 51.34 297 ASN B CA 1
ATOM 4570 C C . ASN B 1 297 ? -20.969 -6.262 -21.594 1 51.34 297 ASN B C 1
ATOM 4572 O O . ASN B 1 297 ? -21.891 -6.543 -22.359 1 51.34 297 ASN B O 1
ATOM 4576 N N . ALA B 1 298 ? -20.234 -5.188 -21.562 1 49.47 298 ALA B N 1
ATOM 4577 C CA . ALA B 1 298 ? -20.547 -4.254 -22.641 1 49.47 298 ALA B CA 1
ATOM 4578 C C . ALA B 1 298 ? -20.312 -4.898 -24 1 49.47 298 ALA B C 1
ATOM 4580 O O . ALA B 1 298 ? -21.125 -4.723 -24.922 1 49.47 298 ALA B O 1
ATOM 4581 N N . LEU B 1 299 ? -19.219 -5.605 -23.969 1 46.94 299 LEU B N 1
ATOM 4582 C CA . LEU B 1 299 ? -18.953 -6.305 -25.219 1 46.94 299 LEU B CA 1
ATOM 4583 C C . LEU B 1 299 ? -19.969 -7.422 -25.453 1 46.94 299 LEU B C 1
ATOM 4585 O O . LEU B 1 299 ? -20.422 -7.637 -26.578 1 46.94 299 LEU B O 1
ATOM 4589 N N . ARG B 1 300 ? -20.266 -8.117 -24.328 1 50.59 300 ARG B N 1
ATOM 4590 C CA . ARG B 1 300 ? -21.281 -9.164 -24.453 1 50.59 300 ARG B CA 1
ATOM 4591 C C . ARG B 1 300 ? -22.641 -8.586 -24.812 1 50.59 300 ARG B C 1
ATOM 4593 O O . ARG B 1 300 ? -23.375 -9.148 -25.625 1 50.59 300 ARG B O 1
ATOM 4600 N N . HIS B 1 301 ? -22.922 -7.445 -24.172 1 53.44 301 HIS B N 1
ATOM 4601 C CA . HIS B 1 301 ? -24.188 -6.809 -24.516 1 53.44 301 HIS B CA 1
ATOM 4602 C C . HIS B 1 301 ? -24.188 -6.312 -25.953 1 53.44 301 HIS B C 1
ATOM 4604 O O . HIS B 1 301 ? -25.188 -6.426 -26.656 1 53.44 301 HIS B O 1
ATOM 4610 N N . LEU B 1 302 ? -23.062 -5.812 -26.297 1 48.25 302 LEU B N 1
ATOM 4611 C CA . LEU B 1 302 ? -22.953 -5.348 -27.672 1 48.25 302 LEU B CA 1
ATOM 4612 C C . LEU B 1 302 ? -23.031 -6.516 -28.641 1 48.25 302 LEU B C 1
ATOM 4614 O O . LEU B 1 302 ? -23.672 -6.418 -29.688 1 48.25 302 LEU B O 1
ATOM 4618 N N . LEU B 1 303 ? -22.422 -7.516 -28.25 1 48.44 303 LEU B N 1
ATOM 4619 C CA . LEU B 1 303 ? -22.453 -8.703 -29.094 1 48.44 303 LEU B CA 1
ATOM 4620 C C . LEU B 1 303 ? -23.828 -9.359 -29.062 1 48.44 303 LEU B C 1
ATOM 4622 O O . LEU B 1 303 ? -24.312 -9.859 -30.078 1 48.44 303 LEU B O 1
ATOM 4626 N N . ALA B 1 304 ? -24.438 -9.383 -27.938 1 54.44 304 ALA B N 1
ATOM 4627 C CA . ALA B 1 304 ? -25.797 -9.906 -27.812 1 54.44 304 ALA B CA 1
ATOM 4628 C C . ALA B 1 304 ? -26.797 -9.047 -28.578 1 54.44 304 ALA B C 1
ATOM 4630 O O . ALA B 1 304 ? -27.719 -9.562 -29.219 1 54.44 304 ALA B O 1
ATOM 4631 N N . ARG B 1 305 ? -26.672 -7.766 -28.391 1 54.59 305 ARG B N 1
ATOM 4632 C CA . ARG B 1 305 ? -27.531 -6.883 -29.172 1 54.59 305 ARG B CA 1
ATOM 4633 C C . ARG B 1 305 ? -27.359 -7.113 -30.672 1 54.59 305 ARG B C 1
ATOM 4635 O O . ARG B 1 305 ? -28.312 -7.066 -31.422 1 54.59 305 ARG B O 1
ATOM 4642 N N . ARG B 1 306 ? -26.203 -7.297 -31 1 48.59 306 ARG B N 1
ATOM 4643 C CA . ARG B 1 306 ? -25.953 -7.578 -32.406 1 48.59 306 ARG B CA 1
ATOM 4644 C C . ARG B 1 306 ? -26.5 -8.945 -32.812 1 48.59 306 ARG B C 1
ATOM 4646 O O . ARG B 1 306 ? -27 -9.117 -33.906 1 48.59 306 ARG B O 1
ATOM 4653 N N . ALA B 1 307 ? -26.438 -9.812 -31.859 1 51.78 307 ALA B N 1
ATOM 4654 C CA . ALA B 1 307 ? -26.984 -11.141 -32.125 1 51.78 307 ALA B CA 1
ATOM 4655 C C . ALA B 1 307 ? -28.516 -11.109 -32.125 1 51.78 307 ALA B C 1
ATOM 4657 O O . ALA B 1 307 ? -29.172 -11.781 -32.906 1 51.78 307 ALA B O 1
ATOM 4658 N N . ASN B 1 308 ? -29.078 -10.375 -31.141 1 53.31 308 ASN B N 1
ATOM 4659 C CA . ASN B 1 308 ? -30.531 -10.242 -31.109 1 53.31 308 ASN B CA 1
ATOM 4660 C C . ASN B 1 308 ? -31.047 -9.422 -32.281 1 53.31 308 ASN B C 1
ATOM 4662 O O . ASN B 1 308 ? -32.188 -9.625 -32.75 1 53.31 308 ASN B O 1
ATOM 4666 N N . ARG B 1 309 ? -30.266 -8.414 -32.688 1 47.72 309 ARG B N 1
ATOM 4667 C CA . ARG B 1 309 ? -30.703 -7.703 -33.875 1 47.72 309 ARG B CA 1
ATOM 4668 C C . ARG B 1 309 ? -30.719 -8.641 -35.094 1 47.72 309 ARG B C 1
ATOM 4670 O O . ARG B 1 309 ? -31.484 -8.422 -36.031 1 47.72 309 ARG B O 1
ATOM 4677 N N . ALA B 1 310 ? -29.922 -9.656 -35.125 1 48.28 310 ALA B N 1
ATOM 4678 C CA . ALA B 1 310 ? -29.938 -10.641 -36.219 1 48.28 310 ALA B CA 1
ATOM 4679 C C . ALA B 1 310 ? -31.125 -11.586 -36.094 1 48.28 310 ALA B C 1
ATOM 4681 O O . ALA B 1 310 ? -31.531 -12.211 -37.062 1 48.28 310 ALA B O 1
ATOM 4682 N N . LYS B 1 311 ? -31.531 -11.875 -34.844 1 44.59 311 LYS B N 1
ATOM 4683 C CA . LYS B 1 311 ? -32.688 -12.766 -34.688 1 44.59 311 LYS B CA 1
ATOM 4684 C C . LYS B 1 311 ? -34 -11.984 -34.688 1 44.59 311 LYS B C 1
ATOM 4686 O O . LYS B 1 311 ? -35.031 -12.5 -34.312 1 44.59 311 LYS B O 1
ATOM 4691 N N . ALA B 1 312 ? -33.938 -10.711 -35.125 1 47.5 312 ALA B N 1
ATOM 4692 C CA . ALA B 1 312 ? -35.25 -10.086 -35.25 1 47.5 312 ALA B CA 1
ATOM 4693 C C . ALA B 1 312 ? -36.219 -10.961 -36.062 1 47.5 312 ALA B C 1
ATOM 4695 O O . ALA B 1 312 ? -35.906 -11.336 -37.188 1 47.5 312 ALA B O 1
ATOM 4696 N N . PRO B 1 313 ? -37.062 -11.656 -35.344 1 40.78 313 PRO B N 1
ATOM 4697 C CA . PRO B 1 313 ? -38 -12.523 -36.062 1 40.78 313 PRO B CA 1
ATOM 4698 C C . PRO B 1 313 ? -38.656 -11.828 -37.25 1 40.78 313 PRO B C 1
ATOM 4700 O O . PRO B 1 313 ? -38.906 -10.617 -37.188 1 40.78 313 PRO B O 1
ATOM 4703 N N . VAL B 1 314 ? -38.375 -12.281 -38.469 1 45.62 314 VAL B N 1
ATOM 4704 C CA . VAL B 1 314 ? -39.219 -12.023 -39.625 1 45.62 314 VAL B CA 1
ATOM 4705 C C . VAL B 1 314 ? -40.656 -12.344 -39.312 1 45.62 314 VAL B C 1
ATOM 4707 O O . VAL B 1 314 ? -41.031 -13.508 -39.156 1 45.62 314 VAL B O 1
ATOM 4710 N N . ILE B 1 315 ? -41.25 -11.672 -38.406 1 35.53 315 ILE B N 1
ATOM 4711 C CA . ILE B 1 315 ? -42.688 -11.773 -38.312 1 35.53 315 ILE B CA 1
ATOM 4712 C C . ILE B 1 315 ? -43.312 -11.477 -39.656 1 35.53 315 ILE B C 1
ATOM 4714 O O . ILE B 1 315 ? -43.156 -10.391 -40.219 1 35.53 315 ILE B O 1
ATOM 4718 N N . LYS B 1 316 ? -43.375 -12.414 -40.469 1 37.88 316 LYS B N 1
ATOM 4719 C CA . LYS B 1 316 ? -44.219 -12.484 -41.688 1 37.88 316 LYS B CA 1
ATOM 4720 C C . LYS B 1 316 ? -45.625 -11.945 -41.406 1 37.88 316 LYS B C 1
ATOM 4722 O O . LYS B 1 316 ? -46.281 -12.367 -40.438 1 37.88 316 LYS B O 1
ATOM 4727 N N . ALA B 1 317 ? -45.938 -10.695 -41.75 1 43.16 317 ALA B N 1
ATOM 4728 C CA . ALA B 1 317 ? -47.219 -10.07 -41.938 1 43.16 317 ALA B CA 1
ATOM 4729 C C . ALA B 1 317 ? -48.219 -11.055 -42.531 1 43.16 317 ALA B C 1
ATOM 4731 O O . ALA B 1 317 ? -49.344 -10.664 -42.938 1 43.16 317 ALA B O 1
ATOM 4732 N N . ASN B 1 318 ? -47.844 -12.359 -42.781 1 33.03 318 ASN B N 1
ATOM 4733 C CA . ASN B 1 318 ? -48.812 -13.047 -43.656 1 33.03 318 ASN B CA 1
ATOM 4734 C C . ASN B 1 318 ? -50.188 -13.156 -42.969 1 33.03 318 ASN B C 1
ATOM 4736 O O . ASN B 1 318 ? -51.156 -13.609 -43.594 1 33.03 318 ASN B O 1
ATOM 4740 N N . VAL B 1 319 ? -50.406 -13.555 -41.719 1 32.59 319 VAL B N 1
ATOM 4741 C CA . VAL B 1 319 ? -51.625 -14.344 -41.531 1 32.59 319 VAL B CA 1
ATOM 4742 C C . VAL B 1 319 ? -52.844 -13.422 -41.469 1 32.59 319 VAL B C 1
ATOM 4744 O O . VAL B 1 319 ? -53.25 -12.984 -40.406 1 32.59 319 VAL B O 1
ATOM 4747 N N . LEU B 1 320 ? -52.812 -12.094 -41.969 1 27.16 320 LEU B N 1
ATOM 4748 C CA . LEU B 1 320 ? -54.219 -11.812 -42.188 1 27.16 320 LEU B CA 1
ATOM 4749 C C . LEU B 1 320 ? -54.719 -12.531 -43.438 1 27.16 320 LEU B C 1
ATOM 4751 O O . LEU B 1 320 ? -54 -12.625 -44.438 1 27.16 320 LEU B O 1
#

Nearest PDB structures (foldseek):
  5jdl-assembly1_A  TM=1.728E-01  e=6.104E-01  Methanocaldococcus jannaschii DSM 2661
  5jdn-assembly1_A  TM=1.763E-01  e=1.715E+00  Methanocaldococcus jannaschii DSM 2661
  5b57-assembly1_A  TM=4.208E-01  e=7.455E-02  Burkholderia cenocepacia J2315
  5jdl-assembly1_A  TM=1.728E-01  e=4.577E-01  Methanocaldococcus jannaschii DSM 2661
  5tsb-assembly1_A  TM=1.857E-01  e=1.558E+00  Bordetella bronchiseptica RB50